Protein AF-A0A9R1DG38-F1 (afdb_monomer_lite)

Radius of gyration: 30.05 Å; chains: 1; bounding box: 87×51×89 Å

Structure (mmCIF, N/CA/C/O backbone):
data_AF-A0A9R1DG38-F1
#
_entry.id   AF-A0A9R1DG38-F1
#
loop_
_atom_site.group_PDB
_atom_site.id
_atom_site.type_symbol
_atom_site.label_atom_id
_atom_site.label_alt_id
_atom_site.label_comp_id
_atom_site.label_asym_id
_atom_site.label_entity_id
_atom_site.label_seq_id
_atom_site.pdbx_PDB_ins_code
_atom_site.Cartn_x
_atom_site.Cartn_y
_atom_site.Cartn_z
_atom_site.occupancy
_atom_site.B_iso_or_equiv
_atom_site.auth_seq_id
_atom_site.auth_comp_id
_atom_site.auth_asym_id
_atom_site.auth_atom_id
_atom_site.pdbx_PDB_model_num
ATOM 1 N N . MET A 1 1 ? 9.049 7.833 -6.921 1.00 33.31 1 MET A N 1
ATOM 2 C CA . MET A 1 1 ? 8.496 6.664 -7.640 1.00 33.31 1 MET A CA 1
ATOM 3 C C . MET A 1 1 ? 7.093 7.003 -8.160 1.00 33.31 1 MET A C 1
ATOM 5 O O . MET A 1 1 ? 6.354 7.695 -7.466 1.00 33.31 1 MET A O 1
ATOM 9 N N . GLN A 1 2 ? 6.752 6.626 -9.391 1.00 36.91 2 GLN A N 1
ATOM 10 C CA . GLN A 1 2 ? 5.379 6.558 -9.922 1.00 36.91 2 GLN A CA 1
ATOM 11 C C . GLN A 1 2 ? 5.151 5.083 -10.274 1.00 36.91 2 GLN A C 1
ATOM 13 O O . GLN A 1 2 ? 6.078 4.447 -10.763 1.00 36.91 2 GLN A O 1
ATOM 18 N N . THR A 1 3 ? 3.983 4.529 -9.958 1.00 46.53 3 THR A N 1
ATOM 19 C CA . THR A 1 3 ? 3.683 3.086 -10.074 1.00 46.53 3 THR A CA 1
ATOM 20 C C . THR A 1 3 ? 3.250 2.646 -11.470 1.00 46.53 3 THR A C 1
ATOM 22 O O . THR A 1 3 ? 3.137 1.457 -11.718 1.00 46.53 3 THR A O 1
ATOM 25 N N . ALA A 1 4 ? 3.033 3.585 -12.387 1.00 55.72 4 ALA A N 1
ATOM 26 C CA . ALA A 1 4 ? 2.983 3.347 -13.823 1.00 55.72 4 ALA A CA 1
ATOM 27 C C . ALA A 1 4 ? 3.297 4.666 -14.537 1.00 55.72 4 ALA A C 1
ATOM 29 O O . ALA A 1 4 ? 2.917 5.738 -14.050 1.00 55.72 4 ALA A O 1
ATOM 30 N N . ILE A 1 5 ? 4.005 4.600 -15.665 1.00 65.25 5 ILE A N 1
ATOM 31 C CA . ILE A 1 5 ? 4.334 5.771 -16.487 1.00 65.25 5 ILE A CA 1
ATOM 32 C C . ILE A 1 5 ? 3.696 5.577 -17.858 1.00 65.25 5 ILE A C 1
ATOM 34 O O . ILE A 1 5 ? 3.852 4.535 -18.495 1.00 65.25 5 ILE A O 1
ATOM 38 N N . ILE A 1 6 ? 2.975 6.603 -18.300 1.00 61.19 6 ILE A N 1
ATOM 39 C CA . ILE A 1 6 ? 2.432 6.723 -19.650 1.00 61.19 6 ILE A CA 1
ATOM 40 C C . ILE A 1 6 ? 3.013 8.010 -20.235 1.00 61.19 6 ILE A C 1
ATOM 42 O O . ILE A 1 6 ? 3.160 9.002 -19.515 1.00 61.19 6 ILE A O 1
ATOM 46 N N . ALA A 1 7 ? 3.361 8.001 -21.521 1.00 62.81 7 ALA A N 1
ATOM 47 C CA . ALA A 1 7 ? 3.829 9.212 -22.184 1.00 62.81 7 ALA A CA 1
ATOM 48 C C . ALA A 1 7 ? 2.744 10.309 -22.148 1.00 62.81 7 ALA A C 1
ATOM 50 O O . ALA A 1 7 ? 1.558 10.034 -22.344 1.00 62.81 7 ALA A O 1
ATOM 51 N N . SER A 1 8 ? 3.140 11.553 -21.860 1.00 57.53 8 SER A N 1
ATOM 52 C CA . SER A 1 8 ? 2.225 12.700 -21.804 1.00 57.53 8 SER A CA 1
ATOM 53 C C . SER A 1 8 ? 1.502 12.885 -23.138 1.00 57.53 8 SER A C 1
ATOM 55 O O . SER A 1 8 ? 2.158 12.929 -24.174 1.00 57.53 8 SER A O 1
ATOM 57 N N . ASN A 1 9 ? 0.179 13.080 -23.099 1.00 52.81 9 ASN A N 1
ATOM 58 C CA . ASN A 1 9 ? -0.709 13.155 -24.272 1.00 52.81 9 ASN A CA 1
ATOM 59 C C . ASN A 1 9 ? -0.503 14.404 -25.158 1.00 52.81 9 ASN A C 1
ATOM 61 O O . ASN A 1 9 ? -1.345 14.737 -25.991 1.00 52.81 9 ASN A O 1
ATOM 65 N N . ASP A 1 10 ? 0.602 15.124 -24.965 1.00 52.06 10 ASP A N 1
ATOM 66 C CA . ASP A 1 10 ? 1.014 16.169 -25.882 1.00 52.06 10 ASP A CA 1
ATOM 67 C C . ASP A 1 10 ? 1.494 15.479 -27.157 1.00 52.06 10 ASP A C 1
ATOM 69 O O . ASP A 1 10 ? 2.404 14.651 -27.117 1.00 52.06 10 ASP A O 1
ATOM 73 N N . SER A 1 11 ? 0.854 15.818 -28.274 1.00 50.44 11 SER A N 1
ATOM 74 C CA . SER A 1 11 ? 0.975 15.261 -29.638 1.00 50.44 11 SER A CA 1
ATOM 75 C C . SER A 1 11 ? 2.392 15.035 -30.217 1.00 50.44 11 SER A C 1
ATOM 77 O O . SER A 1 11 ? 2.527 14.658 -31.379 1.00 50.44 11 SER A O 1
ATOM 79 N N . ARG A 1 12 ? 3.458 15.245 -29.439 1.00 50.69 12 ARG A N 1
ATOM 80 C CA . ARG A 1 12 ? 4.862 15.021 -29.798 1.00 50.69 12 ARG A CA 1
ATOM 81 C C . ARG A 1 12 ? 5.538 13.850 -29.085 1.00 50.69 12 ARG A C 1
ATOM 83 O O . ARG A 1 12 ? 6.533 13.373 -29.617 1.00 50.69 12 ARG A O 1
ATOM 90 N N . ASN A 1 13 ? 5.023 13.344 -27.961 1.00 55.28 13 ASN A N 1
ATOM 91 C CA . ASN A 1 13 ? 5.730 12.308 -27.197 1.00 55.28 13 ASN A CA 1
ATOM 92 C C . ASN A 1 13 ? 4.996 10.965 -27.242 1.00 55.28 13 ASN A C 1
ATOM 94 O O . ASN A 1 13 ? 4.344 10.546 -26.295 1.00 55.28 13 ASN A O 1
ATOM 98 N N . GLN A 1 14 ? 5.173 10.253 -28.358 1.00 75.62 14 GLN A N 1
ATOM 99 C CA . GLN A 1 14 ? 4.861 8.822 -28.488 1.00 75.62 14 GLN A CA 1
ATOM 100 C C . GLN A 1 14 ? 5.903 7.926 -27.794 1.00 75.62 14 GLN A C 1
ATOM 102 O O . GLN A 1 14 ? 5.909 6.709 -28.005 1.00 75.62 14 GLN A O 1
ATOM 107 N N . THR A 1 15 ? 6.808 8.520 -27.012 1.00 85.44 15 THR A N 1
ATOM 108 C CA . THR A 1 15 ? 7.944 7.840 -26.401 1.00 85.44 15 THR A CA 1
ATOM 109 C C . THR A 1 15 ? 7.935 7.937 -24.882 1.00 85.44 15 THR A C 1
ATOM 111 O O . THR A 1 15 ? 7.522 8.940 -24.301 1.00 85.44 15 THR A O 1
ATOM 114 N N . ILE A 1 16 ? 8.414 6.876 -24.238 1.00 87.62 16 ILE A N 1
ATOM 115 C CA . ILE A 1 16 ? 8.861 6.886 -22.848 1.00 87.62 16 ILE A CA 1
ATOM 116 C C . ILE A 1 16 ? 10.364 6.650 -22.885 1.00 87.62 16 ILE A C 1
ATOM 118 O O . ILE A 1 16 ? 10.808 5.578 -23.295 1.00 87.62 16 ILE A O 1
ATOM 122 N N . ASP A 1 17 ? 11.124 7.650 -22.455 1.00 86.81 17 ASP A N 1
ATOM 123 C CA . ASP A 1 17 ? 12.581 7.618 -22.423 1.00 86.81 17 ASP A CA 1
ATOM 124 C C . ASP A 1 17 ? 13.064 7.635 -20.975 1.00 86.81 17 ASP A C 1
ATOM 126 O O . ASP A 1 17 ? 12.651 8.474 -20.172 1.00 86.81 17 ASP A O 1
ATOM 130 N N . PHE A 1 18 ? 13.947 6.706 -20.634 1.00 85.56 18 PHE A N 1
ATOM 131 C CA . PHE A 1 18 ? 14.616 6.688 -19.342 1.00 85.56 18 PHE A CA 1
ATOM 132 C C . PHE A 1 18 ? 16.035 6.161 -19.488 1.00 85.56 18 PHE A C 1
ATOM 134 O O . PHE A 1 18 ? 16.324 5.294 -20.317 1.00 85.56 18 PHE A O 1
ATOM 141 N N . SER A 1 19 ? 16.929 6.704 -18.667 1.00 84.56 19 SER A N 1
ATOM 142 C CA . SER A 1 19 ? 18.321 6.292 -18.618 1.00 84.56 19 SER A CA 1
ATOM 143 C C . SER A 1 19 ? 18.716 5.853 -17.217 1.00 84.56 19 SER A C 1
ATOM 145 O O . SER A 1 19 ? 18.146 6.298 -16.219 1.00 84.56 19 SER A O 1
ATOM 147 N N . TRP A 1 20 ? 19.692 4.953 -17.151 1.00 80.00 20 TRP A N 1
ATOM 148 C CA . TRP A 1 20 ? 20.284 4.512 -15.899 1.00 80.00 20 TRP A CA 1
ATOM 149 C C . TRP A 1 20 ? 21.800 4.547 -15.996 1.00 80.00 20 TRP A C 1
ATOM 151 O O . TRP A 1 20 ? 22.391 3.881 -16.851 1.00 80.00 20 TRP A O 1
ATOM 161 N N . ASP A 1 21 ? 22.424 5.319 -15.115 1.00 76.56 21 ASP A N 1
ATOM 162 C CA . ASP A 1 21 ? 23.875 5.370 -15.007 1.00 76.56 21 ASP A CA 1
ATOM 163 C C . ASP A 1 21 ? 24.366 4.157 -14.228 1.00 76.56 21 ASP A C 1
ATOM 165 O O . ASP A 1 21 ? 23.802 3.783 -13.196 1.00 76.56 21 ASP A O 1
ATOM 169 N N . VAL A 1 22 ? 25.430 3.534 -14.719 1.00 70.44 22 VAL A N 1
ATOM 170 C CA . VAL A 1 22 ? 26.064 2.430 -14.007 1.00 70.44 22 VAL A CA 1
ATOM 171 C C . VAL A 1 22 ? 27.346 2.938 -13.404 1.00 70.44 22 VAL A C 1
ATOM 173 O O . VAL A 1 22 ? 28.251 3.339 -14.130 1.00 70.44 22 VAL A O 1
ATOM 176 N N . GLU A 1 23 ? 27.425 2.920 -12.076 1.00 64.12 23 GLU A N 1
ATOM 177 C CA . GLU A 1 23 ? 28.630 3.338 -11.371 1.00 64.12 23 GLU A CA 1
ATOM 178 C C . GLU A 1 23 ? 29.787 2.383 -11.701 1.00 64.12 23 GLU A C 1
ATOM 180 O O . GLU A 1 23 ? 29.751 1.203 -11.325 1.00 64.12 23 GLU A O 1
ATOM 185 N N . PRO A 1 24 ? 30.833 2.863 -12.397 1.00 60.31 24 PRO A N 1
ATOM 186 C CA . PRO A 1 24 ? 32.025 2.073 -12.638 1.00 60.31 24 PRO A CA 1
ATOM 187 C C . PRO A 1 24 ? 32.740 1.798 -11.316 1.00 60.31 24 PRO A C 1
ATOM 189 O O . PRO A 1 24 ? 32.828 2.661 -10.443 1.00 60.31 24 PRO A O 1
ATOM 192 N N . ASN A 1 25 ? 33.351 0.625 -11.188 1.00 54.84 25 ASN A N 1
ATOM 193 C CA . ASN A 1 25 ? 34.319 0.354 -10.127 1.00 54.84 25 ASN A CA 1
ATOM 194 C C . ASN A 1 25 ? 35.702 0.157 -10.761 1.00 54.84 25 ASN A C 1
ATOM 196 O O . ASN A 1 25 ? 35.820 -0.265 -11.904 1.00 54.84 25 ASN A O 1
ATOM 200 N N . HIS A 1 26 ? 36.772 0.392 -10.010 1.00 54.28 26 HIS A N 1
ATOM 201 C CA . HIS A 1 26 ? 38.152 0.131 -10.420 1.00 54.28 26 HIS A CA 1
ATOM 202 C C . HIS A 1 26 ? 38.373 -1.319 -10.896 1.00 54.28 26 HIS A C 1
ATOM 204 O O . HIS A 1 26 ? 39.235 -1.558 -11.734 1.00 54.28 26 HIS A O 1
ATOM 210 N N . ALA A 1 27 ? 37.584 -2.281 -10.397 1.00 48.41 27 ALA A N 1
ATOM 211 C CA . ALA A 1 27 ? 37.597 -3.669 -10.872 1.00 48.41 27 ALA A CA 1
ATOM 212 C C . ALA A 1 27 ? 36.806 -3.889 -12.181 1.00 48.41 27 ALA A C 1
ATOM 214 O O . ALA A 1 27 ? 37.088 -4.835 -12.911 1.00 48.41 27 ALA A O 1
ATOM 215 N N . TYR A 1 28 ? 35.826 -3.027 -12.473 1.00 58.56 28 TYR A N 1
ATOM 216 C CA . TYR A 1 28 ? 34.932 -3.108 -13.630 1.00 58.56 28 TYR A CA 1
ATOM 217 C C . TYR A 1 28 ? 34.586 -1.693 -14.106 1.00 58.56 28 TYR A C 1
ATOM 219 O O . TYR A 1 28 ? 33.602 -1.117 -13.640 1.00 58.56 28 TYR A O 1
ATOM 227 N N . PRO A 1 29 ? 35.376 -1.116 -15.027 1.00 59.12 29 PRO A N 1
ATOM 228 C CA . PRO A 1 29 ? 35.094 0.212 -15.560 1.00 59.12 2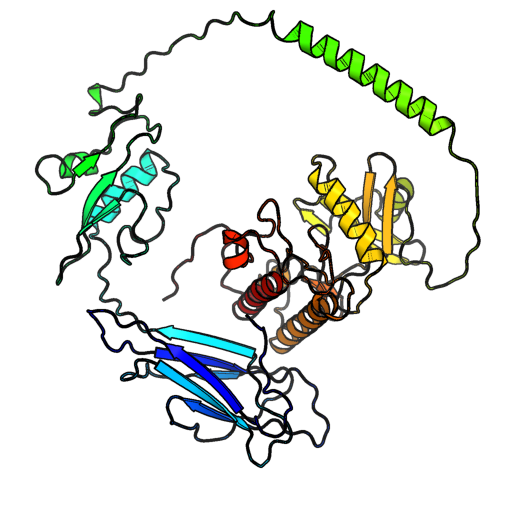9 PRO A CA 1
ATOM 229 C C . PRO A 1 29 ? 33.798 0.249 -16.388 1.00 59.12 29 PRO A C 1
ATOM 231 O O . PRO A 1 29 ? 33.288 1.331 -16.647 1.00 59.12 29 PRO A O 1
ATOM 234 N N . VAL A 1 30 ? 33.265 -0.918 -16.789 1.00 63.34 30 VAL A N 1
ATOM 235 C CA . VAL A 1 30 ? 32.004 -1.047 -17.533 1.00 63.34 30 VAL A CA 1
ATOM 236 C C . VAL A 1 30 ? 31.215 -2.292 -17.073 1.00 63.34 30 VAL A C 1
ATOM 238 O O . VAL A 1 30 ? 31.263 -3.339 -17.729 1.00 63.34 30 VAL A O 1
ATOM 241 N N . PRO A 1 31 ? 30.550 -2.244 -15.905 1.00 65.31 31 PRO A N 1
ATOM 242 C CA . PRO A 1 31 ? 29.745 -3.359 -15.399 1.00 65.31 31 PRO A CA 1
ATOM 243 C C . PRO A 1 31 ? 28.632 -3.747 -16.384 1.00 65.31 31 PRO A C 1
ATOM 245 O O . PRO A 1 31 ? 28.000 -2.898 -17.018 1.00 65.31 31 PRO A O 1
ATOM 248 N N . GLY A 1 32 ? 28.409 -5.055 -16.531 1.00 71.88 32 GLY A N 1
ATOM 249 C CA . GLY A 1 32 ? 27.297 -5.555 -17.336 1.00 71.88 32 GLY A CA 1
ATOM 250 C C . GLY A 1 32 ? 25.958 -5.207 -16.686 1.00 71.88 32 GLY A C 1
ATOM 251 O O . GLY A 1 32 ? 25.908 -5.108 -15.465 1.00 71.88 32 GLY A O 1
ATOM 252 N N . CYS A 1 33 ? 24.883 -5.023 -17.450 1.00 75.69 33 CYS A N 1
ATOM 253 C CA . CYS A 1 33 ? 23.561 -4.722 -16.883 1.00 75.69 33 CYS A CA 1
ATOM 254 C C . CYS A 1 33 ? 22.449 -5.600 -17.447 1.00 75.69 33 CYS A C 1
ATOM 256 O O . CYS A 1 33 ? 22.450 -5.946 -18.631 1.00 75.69 33 CYS A O 1
ATOM 258 N N . ILE A 1 34 ? 21.482 -5.919 -16.589 1.00 78.50 34 ILE A N 1
ATOM 259 C CA . ILE A 1 34 ? 20.228 -6.589 -16.921 1.00 78.50 34 ILE A CA 1
ATOM 260 C C . ILE A 1 34 ? 19.085 -5.645 -16.552 1.00 78.50 34 ILE A C 1
ATOM 262 O O . ILE A 1 34 ? 18.968 -5.240 -15.400 1.00 78.50 34 ILE A O 1
ATOM 266 N N . GLY A 1 35 ? 18.264 -5.277 -17.529 1.00 79.88 35 GLY A N 1
ATOM 267 C CA . GLY A 1 35 ? 17.026 -4.534 -17.316 1.00 79.88 35 GLY A CA 1
ATOM 268 C C . GLY A 1 35 ? 15.825 -5.438 -17.561 1.00 79.88 35 GLY A C 1
ATOM 269 O O . GLY A 1 35 ? 15.811 -6.196 -18.531 1.00 79.88 35 GLY A O 1
ATOM 270 N N . ILE A 1 36 ? 14.820 -5.348 -16.695 1.00 84.00 36 ILE A N 1
ATOM 271 C CA . ILE A 1 36 ? 13.543 -6.049 -16.826 1.00 84.00 36 ILE A CA 1
ATOM 272 C C . ILE A 1 36 ? 12.432 -5.006 -16.772 1.00 84.00 36 ILE A C 1
ATOM 274 O O . ILE A 1 36 ? 12.226 -4.359 -15.747 1.00 84.00 36 ILE A O 1
ATOM 278 N N . LEU A 1 37 ? 11.728 -4.818 -17.886 1.00 87.12 37 LEU A N 1
ATOM 279 C CA . LEU A 1 37 ? 10.557 -3.953 -17.969 1.00 87.12 37 LEU A CA 1
ATOM 280 C C . LEU A 1 37 ? 9.318 -4.828 -17.796 1.00 87.12 37 LEU A C 1
ATOM 282 O O . LEU A 1 37 ? 9.086 -5.731 -18.597 1.00 87.12 37 LEU A O 1
ATOM 286 N N . TYR A 1 38 ? 8.513 -4.539 -16.784 1.00 86.44 38 TYR A N 1
ATOM 287 C CA . TYR A 1 38 ? 7.239 -5.205 -16.551 1.00 86.44 38 TYR A CA 1
ATOM 288 C C . TYR A 1 38 ? 6.113 -4.369 -17.150 1.00 86.44 38 TYR A C 1
ATOM 290 O O . TYR A 1 38 ? 5.973 -3.177 -16.849 1.00 86.44 38 TYR A O 1
ATOM 298 N N . VAL A 1 39 ? 5.309 -5.006 -17.995 1.00 88.94 39 VAL A N 1
ATOM 299 C CA . VAL A 1 39 ? 4.230 -4.369 -18.753 1.00 88.94 39 VAL A CA 1
ATOM 300 C C . VAL A 1 39 ? 2.932 -5.146 -18.560 1.00 88.94 39 VAL A C 1
ATOM 302 O O . VAL A 1 39 ? 2.932 -6.373 -18.584 1.00 88.94 39 VAL A O 1
ATOM 305 N N . ALA A 1 40 ? 1.823 -4.439 -18.354 1.00 87.19 40 ALA A N 1
ATOM 306 C CA . ALA A 1 40 ? 0.482 -5.019 -18.344 1.00 87.19 40 ALA A CA 1
ATOM 307 C C . ALA A 1 40 ? -0.549 -3.964 -18.755 1.00 87.19 40 ALA A C 1
ATOM 309 O O . ALA A 1 40 ? -0.478 -2.824 -18.286 1.00 87.19 40 ALA A O 1
ATOM 310 N N . GLU A 1 41 ? -1.521 -4.338 -19.593 1.00 89.12 41 GLU A N 1
ATOM 311 C CA . GLU A 1 41 ? -2.634 -3.445 -19.927 1.00 89.12 41 GLU A CA 1
ATOM 312 C C . GLU A 1 41 ? -3.645 -3.433 -18.777 1.00 89.12 41 GLU A C 1
ATOM 314 O O . GLU A 1 41 ? -4.253 -4.452 -18.441 1.00 89.12 41 GLU A O 1
ATOM 319 N N . LEU A 1 42 ? -3.795 -2.266 -18.155 1.00 84.69 42 LEU A N 1
ATOM 320 C CA . LEU A 1 42 ? -4.677 -2.046 -17.008 1.00 84.69 42 LEU A CA 1
ATOM 321 C C . LEU A 1 42 ? -5.978 -1.339 -17.407 1.00 84.69 42 LEU A C 1
ATOM 323 O O . LEU A 1 42 ? -6.889 -1.230 -16.589 1.00 84.69 42 LEU A O 1
ATOM 327 N N . GLN A 1 43 ? -6.081 -0.865 -18.651 1.00 83.94 43 GLN A N 1
ATOM 328 C CA . GLN A 1 43 ? -7.249 -0.183 -19.194 1.00 83.94 43 GLN A CA 1
ATOM 329 C C . GLN A 1 43 ? -8.045 -1.126 -20.096 1.00 83.94 43 GLN A C 1
ATOM 331 O O . GLN A 1 43 ? -7.489 -1.860 -20.910 1.00 83.94 43 GLN A O 1
ATOM 336 N N . ILE A 1 44 ? -9.371 -1.073 -19.989 1.00 83.88 44 ILE A N 1
ATOM 337 C CA . ILE A 1 44 ? -10.238 -1.675 -21.003 1.00 83.88 44 ILE A CA 1
ATOM 338 C C . ILE A 1 44 ? -10.243 -0.719 -22.195 1.00 83.88 44 ILE A C 1
ATOM 340 O O . ILE A 1 44 ? -10.806 0.372 -22.111 1.00 83.88 44 ILE A O 1
ATOM 344 N N . LEU A 1 45 ? -9.577 -1.112 -23.277 1.00 85.62 45 LEU A N 1
ATOM 345 C CA . LEU A 1 45 ? -9.467 -0.296 -24.484 1.00 85.62 45 LEU A CA 1
ATOM 346 C C . LEU A 1 45 ? -10.799 -0.279 -25.248 1.00 85.62 45 LEU A C 1
ATOM 348 O O . LEU A 1 45 ? -11.507 -1.289 -25.299 1.00 85.62 45 LEU A O 1
ATOM 352 N N . ALA A 1 46 ? -11.146 0.863 -25.850 1.00 86.06 46 ALA A N 1
ATOM 353 C CA . ALA A 1 46 ? -12.274 0.929 -26.773 1.00 86.06 46 ALA A CA 1
ATOM 354 C C . ALA A 1 46 ? -11.993 0.063 -28.014 1.00 86.06 46 ALA A C 1
ATOM 356 O O . ALA A 1 46 ? -10.844 -0.197 -28.355 1.00 86.06 46 ALA A O 1
ATOM 357 N N . SER A 1 47 ? -13.036 -0.369 -28.728 1.00 80.44 47 SER A N 1
ATOM 358 C CA . SER A 1 47 ? -12.914 -1.327 -29.845 1.00 80.44 47 SER A CA 1
ATOM 359 C C . SER A 1 47 ? -11.956 -0.899 -30.970 1.00 80.44 47 SER A C 1
ATOM 361 O O . SER A 1 47 ? -11.517 -1.735 -31.753 1.00 80.44 47 SER A O 1
ATOM 363 N N . ASN A 1 48 ? -11.678 0.399 -31.091 1.00 85.44 48 ASN A N 1
ATOM 364 C CA . ASN A 1 48 ? -10.778 1.004 -32.072 1.00 85.44 48 ASN A CA 1
ATOM 365 C C . ASN A 1 48 ? -9.432 1.451 -31.479 1.00 85.44 48 ASN A C 1
ATOM 367 O O . ASN A 1 48 ? -8.572 1.901 -32.236 1.00 85.44 48 ASN A O 1
ATOM 371 N N . ASP A 1 49 ? -9.260 1.364 -30.160 1.00 88.06 49 ASP A N 1
ATOM 372 C CA . ASP A 1 49 ? -8.025 1.749 -29.500 1.00 88.06 49 ASP A CA 1
ATOM 373 C C . ASP A 1 49 ? -7.010 0.612 -29.538 1.00 88.06 49 ASP A C 1
ATOM 375 O O . ASP A 1 49 ? -7.306 -0.540 -29.222 1.00 88.06 49 ASP A O 1
ATOM 379 N N . VAL A 1 50 ? -5.781 0.954 -29.910 1.00 88.12 50 VAL A N 1
ATOM 380 C CA . VAL A 1 50 ? -4.670 0.016 -30.014 1.00 88.12 50 VAL A CA 1
ATOM 381 C C . VAL A 1 50 ? -3.489 0.599 -29.260 1.00 88.12 50 VAL A C 1
ATOM 383 O O . VAL A 1 50 ? -3.055 1.718 -29.542 1.00 88.12 50 VAL A O 1
ATOM 386 N N . ARG A 1 51 ? -2.944 -0.178 -28.321 1.00 89.88 51 ARG A N 1
ATOM 387 C CA . ARG A 1 51 ? -1.648 0.100 -27.703 1.00 89.88 51 ARG A CA 1
ATOM 388 C C . ARG A 1 51 ? -0.616 -0.886 -28.229 1.00 89.88 51 ARG A C 1
ATOM 390 O O . ARG A 1 51 ? -0.554 -2.035 -27.795 1.00 89.88 51 ARG A O 1
ATOM 397 N N . GLU A 1 52 ? 0.195 -0.419 -29.166 1.00 91.88 52 GLU A N 1
ATOM 398 C CA . GLU A 1 52 ? 1.273 -1.189 -29.775 1.00 91.88 52 GLU A CA 1
ATOM 399 C C . GLU A 1 52 ? 2.580 -0.387 -29.729 1.00 91.88 52 GLU A C 1
ATOM 401 O O . GLU A 1 52 ? 2.639 0.769 -30.152 1.00 91.88 52 GLU A O 1
ATOM 406 N N . PHE A 1 53 ? 3.658 -0.973 -29.208 1.00 93.00 53 PHE A N 1
ATOM 407 C CA . PHE A 1 53 ? 4.919 -0.245 -29.047 1.00 93.00 53 PHE A CA 1
ATOM 408 C C . PHE A 1 53 ? 6.164 -1.110 -29.234 1.00 93.00 53 PHE A C 1
ATOM 410 O O . PHE A 1 53 ? 6.158 -2.332 -29.115 1.00 93.00 53 PHE A O 1
ATOM 417 N N . ASN A 1 54 ? 7.275 -0.447 -29.535 1.00 92.62 54 ASN A N 1
ATOM 418 C CA . ASN A 1 54 ? 8.601 -1.037 -29.605 1.00 92.62 54 ASN A CA 1
ATOM 419 C C . ASN A 1 54 ? 9.429 -0.638 -28.391 1.00 92.62 54 ASN A C 1
ATOM 421 O O . ASN A 1 54 ? 9.270 0.464 -27.876 1.00 92.62 54 ASN A O 1
ATOM 425 N N . VAL A 1 55 ? 10.354 -1.505 -27.992 1.00 90.81 55 VAL A N 1
ATOM 426 C CA . VAL A 1 55 ? 11.353 -1.212 -26.961 1.00 90.81 55 VAL A CA 1
ATOM 427 C C . VAL A 1 55 ? 12.727 -1.183 -27.615 1.00 90.81 55 VAL A C 1
ATOM 429 O O . VAL A 1 55 ? 13.115 -2.109 -28.331 1.00 90.81 55 VAL A O 1
ATOM 432 N N . ILE A 1 56 ? 13.452 -0.097 -27.380 1.00 89.19 56 ILE A N 1
ATOM 433 C CA . ILE A 1 56 ? 14.791 0.157 -27.891 1.00 89.19 56 ILE A CA 1
ATOM 434 C C . ILE A 1 56 ? 15.714 0.295 -26.684 1.00 89.19 56 ILE A C 1
ATOM 436 O O . ILE A 1 56 ? 15.558 1.217 -25.891 1.00 89.19 56 ILE A O 1
ATOM 440 N N . ALA A 1 57 ? 16.685 -0.605 -26.555 1.00 85.94 57 ALA A N 1
ATOM 441 C CA . ALA A 1 57 ? 17.712 -0.543 -25.519 1.00 85.94 57 ALA A CA 1
ATOM 442 C C . ALA A 1 57 ? 19.063 -0.225 -26.172 1.00 85.94 57 ALA A C 1
ATOM 444 O O . ALA A 1 57 ? 19.534 -0.986 -27.019 1.00 85.94 57 ALA A O 1
ATOM 445 N N . ASN A 1 58 ? 19.676 0.912 -25.827 1.00 82.50 58 ASN A N 1
ATOM 446 C CA . ASN A 1 58 ? 20.944 1.388 -26.404 1.00 82.50 58 ASN A CA 1
ATOM 447 C C . ASN A 1 58 ? 20.978 1.318 -27.945 1.00 82.50 58 ASN A C 1
ATOM 449 O O . ASN A 1 58 ? 21.925 0.813 -28.550 1.00 82.50 58 ASN A O 1
ATOM 453 N N . GLY A 1 59 ? 19.900 1.777 -28.589 1.00 80.69 59 GLY A N 1
ATOM 454 C CA . GLY A 1 59 ? 19.750 1.776 -30.049 1.00 80.69 59 GLY A CA 1
ATOM 455 C C . GLY A 1 59 ? 19.369 0.425 -30.670 1.00 80.69 59 GLY A C 1
ATOM 456 O O . GLY A 1 59 ? 19.096 0.367 -31.868 1.00 80.69 59 GLY A O 1
ATOM 457 N N . LYS A 1 60 ? 19.295 -0.663 -29.890 1.00 83.75 60 LYS A N 1
ATOM 458 C CA . LYS A 1 60 ? 18.833 -1.975 -30.366 1.00 83.75 60 LYS A CA 1
ATOM 459 C C . LYS A 1 60 ? 17.334 -2.128 -30.135 1.00 83.75 60 LYS A C 1
ATOM 461 O O . LYS A 1 60 ? 16.882 -2.263 -29.002 1.00 83.75 60 LYS A O 1
ATOM 466 N N . LYS A 1 61 ? 16.577 -2.122 -31.230 1.00 85.62 61 LYS A N 1
ATOM 467 C CA . LYS A 1 61 ? 15.126 -2.326 -31.250 1.00 85.62 61 LYS A CA 1
ATOM 468 C C . LYS A 1 61 ? 14.764 -3.815 -31.156 1.00 85.62 61 LYS A C 1
ATOM 470 O O . LYS A 1 61 ? 15.453 -4.663 -31.725 1.00 85.62 61 LYS A O 1
ATOM 475 N N . ASN A 1 62 ? 13.663 -4.128 -30.481 1.00 84.50 62 ASN A N 1
ATOM 476 C CA . ASN A 1 62 ? 13.010 -5.438 -30.518 1.00 84.50 62 ASN A CA 1
ATOM 477 C C . ASN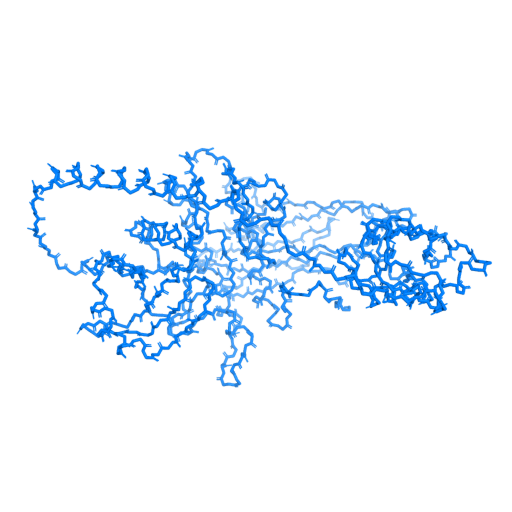 A 1 62 ? 12.608 -5.868 -31.948 1.00 84.50 62 ASN A C 1
ATOM 479 O O . ASN A 1 62 ? 12.367 -5.043 -32.827 1.00 84.50 62 ASN A O 1
ATOM 483 N N . LYS A 1 63 ? 12.530 -7.187 -32.184 1.00 83.00 63 LYS A N 1
ATOM 484 C CA . LYS A 1 63 ? 12.213 -7.750 -33.512 1.00 83.00 63 LYS A CA 1
ATOM 485 C C . LYS A 1 63 ? 10.756 -7.538 -33.931 1.00 83.00 63 LYS A C 1
ATOM 487 O O . LYS A 1 63 ? 10.502 -7.295 -35.105 1.00 83.00 63 LYS A O 1
ATOM 492 N N . LEU A 1 64 ? 9.826 -7.671 -32.989 1.00 87.50 64 LEU A N 1
ATOM 493 C CA . LEU A 1 64 ? 8.387 -7.522 -33.202 1.00 87.50 64 LEU A CA 1
ATOM 494 C C . LEU A 1 64 ? 7.828 -6.542 -32.173 1.00 87.50 64 LEU A C 1
ATOM 496 O O . LEU A 1 64 ? 8.297 -6.590 -31.032 1.00 87.50 64 LEU A O 1
ATOM 500 N N . PRO A 1 65 ? 6.866 -5.684 -32.552 1.00 90.25 65 PRO A N 1
ATOM 501 C CA . PRO A 1 65 ? 6.205 -4.794 -31.609 1.00 90.25 65 PRO A CA 1
ATOM 502 C C . PRO A 1 65 ? 5.419 -5.585 -30.555 1.00 90.25 65 PRO A C 1
ATOM 504 O O . PRO A 1 65 ? 5.004 -6.718 -30.793 1.00 90.25 65 PRO A O 1
ATOM 507 N N . TYR A 1 66 ? 5.236 -4.977 -29.387 1.00 91.19 66 TYR A N 1
ATOM 508 C CA . TYR A 1 66 ? 4.452 -5.526 -28.288 1.00 91.19 66 TYR A CA 1
ATOM 509 C C . TYR A 1 66 ? 3.015 -5.020 -28.357 1.00 91.19 66 TYR A C 1
ATOM 511 O O . TYR A 1 66 ? 2.793 -3.818 -28.512 1.00 91.19 66 TYR A O 1
ATOM 519 N N . THR A 1 67 ? 2.068 -5.932 -28.156 1.00 89.69 67 THR A N 1
ATOM 520 C CA . THR A 1 67 ? 0.653 -5.649 -27.895 1.00 89.69 67 THR A CA 1
ATOM 521 C C . THR A 1 67 ? 0.292 -6.334 -26.587 1.00 89.69 67 THR A C 1
ATOM 523 O O . THR A 1 67 ? 0.630 -7.500 -26.389 1.00 89.69 67 THR A O 1
ATOM 526 N N . LEU A 1 68 ? -0.352 -5.605 -25.681 1.00 88.12 68 LEU A N 1
ATOM 527 C CA . LEU A 1 68 ? -0.666 -6.094 -24.343 1.00 88.12 68 LEU A CA 1
ATOM 528 C C . LEU A 1 68 ? -2.127 -6.538 -24.273 1.00 88.12 68 LEU A C 1
ATOM 530 O O . LEU A 1 68 ? -3.014 -5.842 -24.762 1.00 88.12 68 LEU A O 1
ATOM 534 N N . GLU A 1 69 ? -2.377 -7.682 -23.642 1.00 86.19 69 GLU A N 1
ATOM 535 C CA . GLU A 1 69 ? -3.733 -8.136 -23.334 1.00 86.19 69 GLU A CA 1
ATOM 536 C C . GLU A 1 69 ? -4.180 -7.587 -21.970 1.00 86.19 69 GLU A C 1
ATOM 538 O O . GLU A 1 69 ? -3.383 -7.446 -21.037 1.00 86.19 69 GLU A O 1
ATOM 543 N N . TYR A 1 70 ? -5.471 -7.263 -21.855 1.00 88.62 70 TYR A N 1
ATOM 544 C CA . TYR A 1 70 ? -6.047 -6.706 -20.634 1.00 88.62 70 TYR A CA 1
ATOM 545 C C . TYR A 1 70 ? -5.874 -7.654 -19.439 1.00 88.62 70 TYR A C 1
ATOM 547 O O . TYR A 1 70 ? -6.341 -8.796 -19.453 1.00 88.62 70 TYR A O 1
ATOM 555 N N . LEU A 1 71 ? -5.245 -7.147 -18.375 1.00 82.94 71 LEU A N 1
ATOM 556 C CA . LEU A 1 71 ? -4.877 -7.892 -17.165 1.00 82.94 71 LEU A CA 1
ATOM 557 C C . LEU A 1 71 ? -4.010 -9.131 -17.440 1.00 82.94 71 LEU A C 1
ATOM 559 O O . LEU A 1 71 ? -4.105 -10.138 -16.730 1.00 82.94 71 LEU A O 1
ATOM 563 N N . VAL A 1 72 ? -3.140 -9.041 -18.444 1.00 82.62 72 VAL A N 1
ATOM 564 C CA . VAL A 1 72 ? -2.043 -9.980 -18.677 1.00 82.62 72 VAL A CA 1
ATOM 565 C C . VAL A 1 72 ? -0.735 -9.221 -18.519 1.00 82.62 72 VAL A C 1
ATOM 567 O O . VAL A 1 72 ? -0.575 -8.130 -19.063 1.00 82.62 72 VAL A O 1
ATOM 570 N N . ALA A 1 73 ? 0.185 -9.788 -17.739 1.00 84.12 73 ALA A N 1
ATOM 571 C CA . ALA A 1 73 ? 1.505 -9.201 -17.556 1.00 84.12 73 ALA A CA 1
ATOM 572 C C . ALA A 1 73 ? 2.540 -9.942 -18.388 1.00 84.12 73 ALA A C 1
ATOM 574 O O . ALA A 1 73 ? 2.475 -11.165 -18.521 1.00 84.12 73 ALA A O 1
ATOM 575 N N . ASP A 1 74 ? 3.511 -9.186 -18.877 1.00 85.25 74 ASP A N 1
ATOM 576 C CA . ASP A 1 74 ? 4.684 -9.692 -19.567 1.00 85.25 74 ASP A CA 1
ATOM 577 C C . ASP A 1 74 ? 5.941 -8.968 -19.061 1.00 85.25 74 ASP A C 1
ATOM 579 O O . ASP A 1 74 ? 5.870 -7.887 -18.461 1.00 85.25 74 ASP A O 1
ATOM 583 N N . ALA A 1 75 ? 7.099 -9.583 -19.282 1.00 86.00 75 ALA A N 1
ATOM 584 C CA . ALA A 1 75 ? 8.395 -9.068 -18.874 1.00 86.00 75 ALA A CA 1
ATOM 585 C C . ALA A 1 75 ? 9.339 -8.997 -20.075 1.00 86.00 75 ALA A C 1
ATOM 587 O O . ALA A 1 75 ? 9.703 -10.002 -20.687 1.00 86.00 75 ALA A O 1
ATOM 588 N N . ILE A 1 76 ? 9.789 -7.785 -20.382 1.00 85.38 76 ILE A N 1
ATOM 589 C CA . ILE A 1 76 ? 10.729 -7.511 -21.462 1.00 85.38 76 ILE A CA 1
ATOM 590 C C . ILE A 1 76 ? 12.117 -7.386 -20.844 1.00 85.38 76 ILE A C 1
ATOM 592 O O . ILE A 1 76 ? 12.406 -6.414 -20.147 1.00 85.38 76 ILE A O 1
ATOM 596 N N . SER A 1 77 ? 12.983 -8.366 -21.098 1.00 82.06 77 SER A N 1
ATOM 597 C CA . SER A 1 77 ? 14.331 -8.411 -20.528 1.00 82.06 77 SER A CA 1
ATOM 598 C C . SER A 1 77 ? 15.404 -8.786 -21.543 1.00 82.06 77 SER A C 1
ATOM 600 O O . SER A 1 77 ? 15.148 -9.410 -22.578 1.00 82.06 77 SER A O 1
ATOM 602 N N . ASN A 1 78 ? 16.645 -8.415 -21.237 1.00 74.25 78 ASN A N 1
ATOM 603 C CA . ASN A 1 78 ? 17.814 -8.948 -21.921 1.00 74.25 78 ASN A CA 1
ATOM 604 C C . ASN A 1 78 ? 18.263 -10.269 -21.278 1.00 74.25 78 ASN A C 1
ATOM 606 O O . ASN A 1 78 ? 18.398 -10.373 -20.063 1.00 74.25 78 ASN A O 1
ATOM 610 N N . ARG A 1 79 ? 18.531 -11.284 -22.112 1.00 67.81 79 ARG A N 1
ATOM 611 C CA . ARG A 1 79 ? 18.967 -12.621 -21.655 1.00 67.81 79 ARG A CA 1
ATOM 612 C C . ARG A 1 79 ? 20.402 -12.657 -21.138 1.00 67.81 79 ARG A C 1
ATOM 614 O O . ARG A 1 79 ? 20.737 -13.518 -20.335 1.00 67.81 79 ARG A O 1
ATOM 621 N N . GLU A 1 80 ? 21.241 -11.753 -21.628 1.00 70.44 80 GLU A N 1
ATOM 622 C CA . GLU A 1 80 ? 22.641 -11.641 -21.236 1.00 70.44 80 GLU A CA 1
ATOM 623 C C . GLU A 1 80 ? 22.930 -10.210 -20.794 1.00 70.44 80 GLU A C 1
ATOM 625 O O . GLU A 1 80 ? 22.371 -9.276 -21.387 1.00 70.44 80 GLU A O 1
ATOM 630 N N . PRO A 1 81 ? 23.811 -10.015 -19.798 1.00 69.94 81 PRO A N 1
ATOM 631 C CA . PRO A 1 81 ? 24.251 -8.691 -19.409 1.00 69.94 81 PRO A CA 1
ATOM 632 C C . PRO A 1 81 ? 24.801 -7.953 -20.622 1.00 69.94 81 PRO A C 1
ATOM 634 O O . PRO A 1 81 ? 25.757 -8.389 -21.265 1.00 69.94 81 PRO A O 1
ATOM 637 N N . HIS A 1 82 ? 24.198 -6.818 -20.948 1.00 70.19 82 HIS A N 1
ATOM 638 C CA . HIS A 1 82 ? 24.818 -5.937 -21.919 1.00 70.19 82 HIS A CA 1
ATOM 639 C C . HIS A 1 82 ? 26.078 -5.361 -21.279 1.00 70.19 82 HIS A C 1
ATOM 641 O O . HIS A 1 82 ? 26.055 -4.997 -20.111 1.00 70.19 82 HIS A O 1
ATOM 647 N N . HIS A 1 83 ? 27.178 -5.323 -22.025 1.00 71.31 83 HIS A N 1
ATOM 648 C CA . HIS A 1 83 ? 28.446 -4.728 -21.613 1.00 71.31 83 HIS A CA 1
ATOM 649 C C . HIS A 1 83 ? 28.777 -3.562 -22.549 1.00 71.31 83 HIS A C 1
ATOM 651 O O . HIS A 1 83 ? 28.266 -3.503 -23.669 1.00 71.31 83 HIS A O 1
ATOM 657 N N . GLY A 1 84 ? 29.666 -2.662 -22.124 1.00 67.81 84 GLY A N 1
ATOM 658 C CA . GLY A 1 84 ? 30.203 -1.617 -23.006 1.00 67.81 84 GLY A CA 1
ATOM 659 C C . GLY A 1 84 ? 29.536 -0.240 -22.902 1.00 67.81 84 GLY A C 1
ATOM 660 O O . GLY A 1 84 ? 29.875 0.629 -23.700 1.00 67.81 84 GLY A O 1
ATOM 661 N N . TYR A 1 85 ? 28.638 -0.015 -21.935 1.00 71.12 85 TYR A N 1
ATOM 662 C CA . TYR A 1 85 ? 27.960 1.271 -21.743 1.00 71.12 85 TYR A CA 1
ATOM 663 C C . TYR A 1 85 ? 28.059 1.758 -20.292 1.00 71.12 85 TYR A C 1
ATOM 665 O O . TYR A 1 85 ? 27.814 0.988 -19.366 1.00 71.12 85 TYR A O 1
ATOM 673 N N . ASN A 1 86 ? 28.383 3.042 -20.110 1.00 71.44 86 ASN A N 1
ATOM 674 C CA . ASN A 1 86 ? 28.381 3.714 -18.799 1.00 71.44 86 ASN A CA 1
ATOM 675 C C . ASN A 1 86 ? 26.977 4.192 -18.394 1.00 71.44 86 ASN A C 1
ATOM 677 O O . ASN A 1 86 ? 26.706 4.413 -17.219 1.00 71.44 86 ASN A O 1
ATOM 681 N N . GLN A 1 87 ? 26.091 4.340 -19.378 1.00 79.38 87 GLN A N 1
ATOM 682 C CA . GLN A 1 87 ? 24.696 4.714 -19.207 1.00 79.38 87 GLN A CA 1
ATOM 683 C C . GLN A 1 87 ? 23.845 3.847 -20.137 1.00 79.38 87 GLN A C 1
ATOM 685 O O . GLN A 1 87 ? 24.187 3.667 -21.308 1.00 79.38 87 GLN A O 1
ATOM 690 N N . TYR A 1 88 ? 22.758 3.292 -19.608 1.00 80.75 88 TYR A N 1
ATOM 691 C CA . TYR A 1 88 ? 21.795 2.490 -20.355 1.00 80.75 88 TYR A CA 1
ATOM 692 C C . TYR A 1 88 ? 20.563 3.317 -20.665 1.00 80.75 88 TYR A C 1
ATOM 694 O O . TYR A 1 88 ? 19.867 3.731 -19.746 1.00 80.75 88 TYR A O 1
ATOM 702 N N . ASN A 1 89 ? 20.278 3.503 -21.950 1.00 86.69 89 ASN A N 1
ATOM 703 C CA . ASN A 1 89 ? 19.125 4.244 -22.436 1.00 86.69 89 ASN A CA 1
ATOM 704 C C . ASN A 1 89 ? 18.062 3.270 -22.937 1.00 86.69 89 ASN A C 1
ATOM 706 O O . ASN A 1 89 ? 18.326 2.451 -23.825 1.00 86.69 89 ASN A O 1
ATOM 710 N N . TYR A 1 90 ? 16.863 3.389 -22.381 1.00 87.62 90 TYR A N 1
ATOM 711 C CA . TYR A 1 90 ? 15.676 2.665 -22.802 1.00 87.62 90 TYR A CA 1
ATOM 712 C C . TYR A 1 90 ? 14.663 3.649 -23.373 1.00 87.62 90 TYR A C 1
ATOM 714 O O . TYR A 1 90 ? 14.312 4.640 -22.736 1.00 87.62 90 TYR A O 1
ATOM 722 N N . THR A 1 91 ? 14.177 3.330 -24.567 1.00 90.12 91 THR A N 1
ATOM 723 C CA . THR A 1 91 ? 13.117 4.067 -25.249 1.00 90.12 91 THR A CA 1
ATOM 724 C C . THR A 1 91 ? 11.993 3.100 -25.575 1.00 90.12 91 THR A C 1
ATOM 726 O O . THR A 1 91 ? 12.191 2.124 -26.301 1.00 90.12 91 THR A O 1
ATOM 729 N N . MET A 1 92 ? 10.797 3.370 -25.069 1.00 91.44 92 MET A N 1
ATOM 730 C CA . MET A 1 92 ? 9.568 2.723 -25.522 1.00 91.44 92 MET A CA 1
ATOM 731 C C . MET A 1 92 ? 8.888 3.668 -26.499 1.00 91.44 92 MET A C 1
ATOM 733 O O . MET A 1 92 ? 8.681 4.818 -26.144 1.00 91.44 92 MET A O 1
ATOM 737 N N . ILE A 1 93 ? 8.548 3.225 -27.707 1.00 91.12 93 ILE A N 1
ATOM 738 C CA . ILE A 1 93 ? 7.966 4.084 -28.749 1.00 91.12 93 ILE A CA 1
ATOM 739 C C . ILE A 1 93 ? 6.728 3.445 -29.371 1.00 91.12 93 ILE A C 1
ATOM 741 O O . ILE A 1 93 ? 6.775 2.280 -29.771 1.00 91.12 93 ILE A O 1
ATOM 745 N N . ALA A 1 94 ? 5.636 4.202 -29.473 1.00 91.38 94 ALA A N 1
ATOM 746 C CA . ALA A 1 94 ? 4.419 3.756 -30.144 1.00 91.38 94 ALA A CA 1
ATOM 747 C C . ALA A 1 94 ? 4.694 3.414 -31.620 1.00 91.38 94 ALA A C 1
ATOM 749 O O . ALA A 1 94 ? 5.538 4.031 -32.275 1.00 91.38 94 ALA A O 1
ATOM 750 N N . THR A 1 95 ? 4.012 2.408 -32.162 1.00 90.94 95 THR A N 1
ATOM 751 C CA . THR A 1 95 ? 4.064 2.136 -33.605 1.00 90.94 95 THR A CA 1
ATOM 752 C C . THR A 1 95 ? 3.145 3.082 -34.373 1.00 90.94 95 THR A C 1
ATOM 754 O O . THR A 1 95 ? 2.272 3.728 -33.801 1.00 90.94 95 THR A O 1
ATOM 757 N N . ALA A 1 96 ? 3.284 3.101 -35.701 1.00 88.88 96 ALA A N 1
ATOM 758 C CA . ALA A 1 96 ? 2.358 3.818 -36.576 1.00 88.88 96 ALA A CA 1
ATOM 759 C C . ALA A 1 96 ? 0.906 3.300 -36.489 1.00 88.88 96 ALA A C 1
ATOM 761 O O . ALA A 1 96 ? -0.009 4.020 -36.875 1.00 88.88 96 ALA A O 1
ATOM 762 N N . ASN A 1 97 ? 0.697 2.075 -35.992 1.00 88.50 97 ASN A N 1
ATOM 763 C CA . ASN A 1 97 ? -0.630 1.480 -35.819 1.00 88.50 97 ASN A CA 1
ATOM 764 C C . ASN A 1 97 ? -1.246 1.790 -34.447 1.00 88.50 97 ASN A C 1
ATOM 766 O O . ASN A 1 97 ? -2.420 1.505 -34.229 1.00 88.50 97 ASN A O 1
ATOM 770 N N . SER A 1 98 ? -0.461 2.325 -33.510 1.00 90.12 98 SER A N 1
ATOM 771 C CA . SER A 1 98 ? -0.905 2.569 -32.143 1.00 90.12 98 SER A CA 1
ATOM 772 C C . SER A 1 98 ? -1.687 3.874 -32.053 1.00 90.12 98 SER A C 1
ATOM 774 O O . SER A 1 98 ? -1.205 4.926 -32.475 1.00 90.12 98 SER A O 1
ATOM 776 N N . THR A 1 99 ? -2.875 3.824 -31.457 1.00 89.06 99 THR A N 1
ATOM 777 C CA . THR A 1 99 ? -3.657 5.022 -31.114 1.00 89.06 99 THR A CA 1
ATOM 778 C C . THR A 1 99 ? -3.316 5.538 -29.718 1.00 89.06 99 THR A C 1
ATOM 780 O O . THR A 1 99 ? -3.565 6.703 -29.414 1.00 89.06 99 THR A O 1
ATOM 783 N N . LEU A 1 100 ? -2.714 4.689 -28.881 1.00 87.94 100 LEU A N 1
ATOM 784 C CA . LEU A 1 100 ? -2.344 4.997 -27.505 1.00 87.94 100 LEU A CA 1
ATOM 785 C C . LEU A 1 100 ? -0.817 4.997 -27.306 1.00 87.94 100 LEU A C 1
ATOM 787 O O . LEU A 1 100 ? -0.099 4.265 -27.992 1.00 87.94 100 LEU A O 1
ATOM 791 N N . PRO A 1 101 ? -0.291 5.792 -26.357 1.00 88.88 101 PRO A N 1
ATOM 792 C CA . PRO A 1 101 ? 1.133 5.788 -26.013 1.00 88.88 101 PRO A CA 1
ATOM 793 C C . PRO A 1 101 ? 1.575 4.466 -25.355 1.00 88.88 101 PRO A C 1
ATOM 795 O O . PRO A 1 101 ? 0.735 3.726 -24.841 1.00 88.88 101 PRO A O 1
ATOM 798 N N . PRO A 1 102 ? 2.884 4.160 -25.292 1.00 90.25 102 PRO A N 1
ATOM 799 C CA . PRO A 1 102 ? 3.393 3.013 -24.536 1.00 90.25 102 PRO A CA 1
ATOM 800 C C . PRO A 1 102 ? 3.022 3.089 -23.045 1.00 90.25 102 PRO A C 1
ATOM 802 O O . PRO A 1 102 ? 2.746 4.171 -22.521 1.00 90.25 102 PRO A O 1
ATOM 805 N N . ILE A 1 103 ? 3.048 1.945 -22.359 1.00 87.75 103 ILE A N 1
ATOM 806 C CA . ILE A 1 103 ? 2.828 1.843 -20.909 1.00 87.75 103 ILE A CA 1
ATOM 807 C C . ILE A 1 103 ? 3.904 0.962 -20.275 1.00 87.75 103 ILE A C 1
ATOM 809 O O . ILE A 1 103 ? 4.271 -0.071 -20.834 1.00 87.75 103 ILE A O 1
ATOM 813 N N . ILE A 1 104 ? 4.400 1.376 -19.109 1.00 88.44 104 ILE A N 1
ATOM 814 C CA . ILE A 1 104 ? 5.285 0.579 -18.254 1.00 88.44 104 ILE A CA 1
ATOM 815 C C . ILE A 1 104 ? 4.766 0.591 -16.819 1.00 88.44 104 ILE A C 1
ATOM 817 O O . ILE A 1 104 ? 4.388 1.643 -16.294 1.00 88.44 104 ILE A O 1
ATOM 821 N N . ASN A 1 105 ? 4.755 -0.585 -16.192 1.00 84.50 105 ASN A N 1
ATOM 822 C CA . ASN A 1 105 ? 4.163 -0.810 -14.874 1.00 84.50 105 ASN A CA 1
ATOM 823 C C . ASN A 1 105 ? 5.259 -0.914 -13.805 1.00 84.50 105 ASN A C 1
ATOM 825 O O . ASN A 1 105 ? 5.123 -0.365 -12.719 1.00 84.50 105 ASN A O 1
ATOM 829 N N . ALA A 1 106 ? 6.377 -1.570 -14.117 1.00 80.88 106 ALA A N 1
ATOM 830 C CA . ALA A 1 106 ? 7.562 -1.563 -13.266 1.00 80.88 106 ALA A CA 1
ATOM 831 C C . ALA A 1 106 ? 8.836 -1.728 -14.098 1.00 80.88 106 ALA A C 1
ATOM 833 O O . ALA A 1 106 ? 8.805 -2.207 -15.231 1.00 80.88 106 ALA A O 1
ATOM 834 N N . PHE A 1 107 ? 9.965 -1.335 -13.520 1.00 81.75 107 PHE A N 1
ATOM 835 C CA . PHE A 1 107 ? 11.278 -1.526 -14.117 1.00 81.75 107 PHE A CA 1
ATOM 836 C C . PHE A 1 107 ? 12.260 -1.967 -13.039 1.00 81.75 107 PHE A C 1
ATOM 838 O O . PHE A 1 107 ? 12.433 -1.276 -12.036 1.00 81.75 107 PHE A O 1
ATOM 845 N N . GLU A 1 108 ? 12.897 -3.110 -13.255 1.00 79.25 108 GLU A N 1
ATOM 846 C CA . GLU A 1 108 ? 14.007 -3.582 -12.439 1.00 79.25 108 GLU A CA 1
ATOM 847 C C . GLU A 1 108 ? 15.303 -3.463 -13.229 1.00 79.25 108 GLU A C 1
ATOM 849 O O . GLU A 1 108 ? 15.378 -3.818 -14.407 1.00 79.25 108 GLU A O 1
ATOM 854 N N . PHE A 1 109 ? 16.340 -2.969 -12.564 1.00 77.81 109 PHE A N 1
ATOM 855 C CA . PHE A 1 109 ? 17.653 -2.796 -13.157 1.00 77.81 109 PHE A CA 1
ATOM 856 C C . PHE A 1 109 ? 18.709 -3.416 -12.250 1.00 77.81 109 PHE A C 1
ATOM 858 O O . PHE A 1 109 ? 18.865 -3.029 -11.092 1.00 77.81 109 PHE A O 1
ATOM 865 N N . PHE A 1 110 ? 19.447 -4.375 -12.795 1.00 73.88 110 PHE A N 1
ATOM 866 C CA . PHE A 1 110 ? 20.492 -5.110 -12.107 1.00 73.88 110 PHE A CA 1
ATOM 867 C C . PHE A 1 110 ? 21.832 -4.815 -12.766 1.00 73.88 110 PHE A C 1
ATOM 869 O O . PHE A 1 110 ? 22.037 -5.100 -13.947 1.00 73.88 110 PHE A O 1
ATOM 876 N N . SER A 1 111 ? 22.778 -4.292 -11.993 1.00 71.94 111 SER A N 1
ATOM 877 C CA . SER A 1 111 ? 24.179 -4.287 -12.394 1.00 71.94 111 SER A CA 1
ATOM 878 C C . SER A 1 111 ? 24.812 -5.628 -12.027 1.00 71.94 111 SER A C 1
ATOM 880 O O . SER A 1 111 ? 24.666 -6.143 -10.917 1.00 71.94 111 SER A O 1
ATOM 882 N N . VAL A 1 112 ? 25.525 -6.221 -12.978 1.00 66.81 112 VAL A N 1
ATOM 883 C CA . VAL A 1 112 ? 26.285 -7.442 -12.748 1.00 66.81 112 VAL A CA 1
ATOM 884 C C . VAL A 1 112 ? 27.489 -7.098 -11.899 1.00 66.81 112 VAL A C 1
ATOM 886 O O . VAL A 1 112 ? 28.449 -6.469 -12.347 1.00 66.81 112 VAL A O 1
ATOM 889 N N . ILE A 1 113 ? 27.434 -7.565 -10.662 1.00 57.69 113 ILE A N 1
ATOM 890 C CA . ILE A 1 113 ? 28.571 -7.607 -9.761 1.00 57.69 113 ILE A CA 1
ATOM 891 C C . ILE A 1 113 ? 29.228 -8.982 -9.872 1.00 57.69 113 ILE A C 1
ATOM 893 O O . ILE A 1 113 ? 28.561 -10.015 -9.889 1.00 57.69 113 ILE A O 1
ATOM 897 N N . SER A 1 114 ? 30.554 -9.017 -9.948 1.00 48.06 114 SER A N 1
ATOM 898 C CA . SER A 1 114 ? 31.270 -10.287 -9.902 1.00 48.06 114 SER A CA 1
ATOM 899 C C . SER A 1 114 ? 31.163 -10.905 -8.508 1.00 48.06 114 SER A C 1
ATOM 901 O O . SER A 1 114 ? 31.467 -10.264 -7.499 1.00 48.06 114 SER A O 1
ATOM 903 N N . THR A 1 115 ? 30.807 -12.186 -8.444 1.00 44.91 115 THR A N 1
ATOM 904 C CA . THR A 1 115 ? 30.921 -13.001 -7.224 1.00 44.91 115 THR A CA 1
ATOM 905 C C . THR A 1 115 ? 32.376 -13.341 -6.885 1.00 44.91 115 THR A C 1
ATOM 907 O O . THR A 1 115 ? 32.634 -13.964 -5.858 1.00 44.91 115 THR A O 1
ATOM 910 N N . ALA A 1 116 ? 33.351 -12.844 -7.664 1.00 46.31 116 ALA A N 1
ATOM 911 C CA . ALA A 1 116 ? 34.750 -12.769 -7.246 1.00 46.31 116 ALA A CA 1
ATOM 912 C C . ALA A 1 116 ? 34.980 -11.802 -6.064 1.00 46.31 116 ALA A C 1
ATOM 914 O O . ALA A 1 116 ? 36.117 -11.645 -5.622 1.00 46.31 116 ALA A O 1
ATOM 915 N N . ASN A 1 117 ? 33.925 -11.198 -5.500 1.00 50.09 117 ASN A N 1
ATOM 916 C CA . ASN A 1 117 ? 33.911 -10.807 -4.092 1.00 50.09 117 ASN A CA 1
ATOM 917 C C . ASN A 1 117 ? 34.066 -12.063 -3.232 1.00 50.09 117 ASN A C 1
ATOM 919 O O . ASN A 1 117 ? 33.100 -12.638 -2.728 1.00 50.09 117 ASN A O 1
ATOM 923 N N . VAL A 1 118 ? 35.309 -12.505 -3.080 1.00 59.00 118 VAL A N 1
ATOM 924 C CA . VAL A 1 118 ? 35.644 -13.541 -2.123 1.00 59.00 118 VAL A CA 1
ATOM 925 C C . VAL A 1 118 ? 35.202 -13.025 -0.755 1.00 59.00 118 VAL A C 1
ATOM 927 O O . VAL A 1 118 ? 35.621 -11.943 -0.344 1.00 59.00 118 VAL A O 1
ATOM 930 N N . GLY A 1 119 ? 34.302 -13.758 -0.094 1.00 69.94 119 GLY A N 1
ATOM 931 C CA . GLY A 1 119 ? 33.791 -13.377 1.222 1.00 69.94 119 GLY A CA 1
ATOM 932 C C . GLY A 1 119 ? 34.925 -13.121 2.211 1.00 69.94 119 GLY A C 1
ATOM 933 O O . GLY A 1 119 ? 36.057 -13.584 2.013 1.00 69.94 119 GLY A O 1
ATOM 934 N N . THR A 1 120 ? 34.615 -12.384 3.277 1.00 83.44 120 THR A N 1
ATOM 935 C CA . THR A 1 120 ? 35.554 -12.170 4.381 1.00 83.44 120 THR A CA 1
ATOM 936 C C . THR A 1 120 ? 36.151 -13.510 4.800 1.00 83.44 120 THR A C 1
ATOM 938 O O . THR A 1 120 ? 35.450 -14.523 4.842 1.00 83.44 120 THR A O 1
ATOM 941 N N . GLU A 1 121 ? 37.455 -13.537 5.081 1.00 84.31 121 GLU A N 1
ATOM 942 C CA . GLU A 1 121 ? 38.145 -14.787 5.402 1.00 84.31 121 GLU A CA 1
ATOM 943 C C . GLU A 1 121 ? 37.401 -15.586 6.485 1.00 84.31 121 GLU A C 1
ATOM 945 O O . GLU A 1 121 ? 36.980 -15.039 7.505 1.00 84.31 121 GLU A O 1
ATOM 950 N N . SER A 1 122 ? 37.241 -16.896 6.290 1.00 80.19 122 SER A N 1
ATOM 951 C CA . SER A 1 122 ? 36.333 -17.723 7.101 1.00 80.19 122 SER A CA 1
ATOM 952 C C . SER A 1 122 ? 36.711 -17.743 8.587 1.00 80.19 122 SER A C 1
ATOM 954 O O . SER A 1 122 ? 35.846 -17.831 9.464 1.00 80.19 122 SER A O 1
ATOM 956 N N . GLN A 1 123 ? 38.002 -17.594 8.888 1.00 79.50 123 GLN A N 1
ATOM 957 C CA . GLN A 1 123 ? 38.526 -17.453 10.248 1.00 79.50 123 GLN A CA 1
ATOM 958 C C . GLN A 1 123 ? 38.134 -16.118 10.901 1.00 79.50 123 GLN A C 1
ATOM 960 O O . GLN A 1 123 ? 37.953 -16.059 12.117 1.00 79.50 123 GLN A O 1
ATOM 965 N N . ASP A 1 124 ? 38.003 -15.047 10.119 1.00 83.00 124 ASP A N 1
ATOM 966 C CA . ASP A 1 124 ? 37.573 -13.718 10.569 1.00 83.00 124 ASP A CA 1
ATOM 967 C C . ASP A 1 124 ? 36.067 -13.721 10.837 1.00 83.00 124 ASP A C 1
ATOM 969 O O . ASP A 1 124 ? 35.634 -13.287 11.905 1.00 83.00 124 ASP A O 1
ATOM 973 N N . VAL A 1 125 ? 35.293 -14.338 9.939 1.00 84.31 125 VAL A N 1
ATOM 974 C CA . VAL A 1 125 ? 33.848 -14.557 10.106 1.00 84.31 125 VAL A CA 1
ATOM 975 C C . VAL A 1 125 ? 33.550 -15.390 11.357 1.00 84.31 125 VAL A C 1
ATOM 977 O O . VAL A 1 125 ? 32.708 -15.023 12.177 1.00 84.31 125 VAL A O 1
ATOM 980 N N . SER A 1 126 ? 34.267 -16.499 11.548 1.00 81.56 126 SER A N 1
ATOM 981 C CA . SER A 1 126 ? 34.082 -17.374 12.715 1.00 81.56 126 SER A CA 1
ATOM 982 C C . SER A 1 126 ? 34.411 -16.654 14.026 1.00 81.56 126 SER A C 1
ATOM 984 O O . SER A 1 126 ? 33.681 -16.777 15.010 1.00 81.56 126 SER A O 1
ATOM 986 N N . ALA A 1 127 ? 35.487 -15.862 14.035 1.00 78.19 127 ALA A N 1
ATOM 987 C CA . ALA A 1 127 ? 35.916 -15.117 15.212 1.00 78.19 127 ALA A CA 1
ATOM 988 C C . ALA A 1 127 ? 34.916 -14.015 15.607 1.00 78.19 127 ALA A C 1
ATOM 990 O O . ALA A 1 127 ? 34.594 -13.875 16.789 1.00 78.19 127 ALA A O 1
ATOM 991 N N . ILE A 1 128 ? 34.386 -13.261 14.637 1.00 82.19 128 ILE A N 1
ATOM 992 C CA . ILE A 1 128 ? 33.436 -12.179 14.926 1.00 82.19 128 ILE A CA 1
ATOM 993 C C . ILE A 1 128 ? 32.049 -12.707 15.316 1.00 82.19 128 ILE A C 1
ATOM 995 O O . ILE A 1 128 ? 31.405 -12.159 16.213 1.00 82.19 128 ILE A O 1
ATOM 999 N N . ASN A 1 129 ? 31.621 -13.833 14.740 1.00 82.38 129 ASN A N 1
ATOM 1000 C CA . ASN A 1 129 ? 30.378 -14.491 15.140 1.00 82.38 129 ASN A CA 1
ATOM 1001 C C . ASN A 1 129 ? 30.436 -15.023 16.580 1.00 82.38 129 ASN A C 1
ATOM 1003 O O . ASN A 1 129 ? 29.429 -14.961 17.286 1.00 82.38 129 ASN A O 1
ATOM 1007 N N . ALA A 1 130 ? 31.606 -15.459 17.060 1.00 80.75 130 ALA A N 1
ATOM 1008 C CA . ALA A 1 130 ? 31.783 -15.841 18.461 1.00 80.75 130 ALA A CA 1
ATOM 1009 C C . ALA A 1 130 ? 31.597 -14.650 19.423 1.00 80.75 130 ALA A C 1
ATOM 1011 O O . ALA A 1 130 ? 30.978 -14.807 20.472 1.00 80.75 130 ALA A O 1
ATOM 1012 N N . ILE A 1 131 ? 32.059 -13.445 19.058 1.00 77.69 131 ILE A N 1
ATOM 1013 C CA . ILE A 1 131 ? 31.807 -12.210 19.832 1.00 77.69 131 ILE A CA 1
ATOM 1014 C C . ILE A 1 131 ? 30.314 -11.882 19.835 1.00 77.69 131 ILE A C 1
ATOM 1016 O O . ILE A 1 131 ? 29.741 -11.596 20.888 1.00 77.69 131 ILE A O 1
ATOM 1020 N N . LYS A 1 132 ? 29.684 -11.927 18.654 1.00 79.69 132 LYS A N 1
ATOM 1021 C CA . LYS A 1 132 ? 28.254 -11.645 18.498 1.00 79.69 132 LYS A CA 1
ATOM 1022 C C . LYS A 1 132 ? 27.413 -12.561 19.388 1.00 79.69 132 LYS A C 1
ATOM 1024 O O . LYS A 1 132 ? 26.501 -12.080 20.056 1.00 79.69 132 LYS A O 1
ATOM 1029 N N . ALA A 1 133 ? 27.746 -13.852 19.416 1.00 79.06 133 ALA A N 1
ATOM 1030 C CA . ALA A 1 133 ? 27.079 -14.846 20.248 1.00 79.06 133 ALA A CA 1
ATOM 1031 C C . ALA A 1 133 ? 27.333 -14.621 21.748 1.00 79.06 133 ALA A C 1
ATOM 1033 O O . ALA A 1 133 ? 26.382 -14.637 22.521 1.00 79.06 133 ALA A O 1
ATOM 1034 N N . GLN A 1 134 ? 28.584 -14.370 22.150 1.00 79.00 134 GLN A N 1
ATOM 1035 C CA . GLN A 1 134 ? 28.973 -14.239 23.559 1.00 79.00 134 GLN A CA 1
ATOM 1036 C C . GLN A 1 134 ? 28.381 -12.997 24.237 1.00 79.00 134 GLN A C 1
ATOM 1038 O O . GLN A 1 134 ? 28.001 -13.056 25.403 1.00 79.00 134 GLN A O 1
ATOM 1043 N N . TYR A 1 135 ? 28.330 -11.866 23.530 1.00 76.56 135 TYR A N 1
ATOM 1044 C CA . TYR A 1 135 ? 27.945 -10.585 24.128 1.00 76.56 135 TYR A CA 1
ATOM 1045 C C . TYR A 1 135 ? 26.605 -10.034 23.641 1.00 76.56 135 TYR A C 1
ATOM 1047 O O . TYR A 1 135 ? 26.227 -8.929 24.028 1.00 76.56 135 TYR A O 1
ATOM 1055 N N . HIS A 1 136 ? 25.894 -10.767 22.780 1.00 75.06 136 HIS A N 1
ATOM 1056 C CA . HIS A 1 136 ? 24.611 -10.343 22.212 1.00 75.06 136 HIS A CA 1
ATOM 1057 C C . HIS A 1 136 ? 24.649 -8.917 21.624 1.00 75.06 136 HIS A C 1
ATOM 1059 O O . HIS A 1 136 ? 23.727 -8.121 21.818 1.00 75.06 136 HIS A O 1
ATOM 1065 N N . VAL A 1 137 ? 25.737 -8.582 20.921 1.00 69.88 137 VAL A N 1
ATOM 1066 C CA . VAL A 1 137 ? 25.997 -7.235 20.389 1.00 69.88 137 VAL A CA 1
ATOM 1067 C C . VAL A 1 137 ? 24.861 -6.796 19.457 1.00 69.88 137 VAL A C 1
ATOM 1069 O O . VAL A 1 137 ? 24.609 -7.427 18.431 1.00 69.88 137 VAL A O 1
ATOM 1072 N N . LYS A 1 138 ? 24.194 -5.684 19.789 1.00 65.19 138 LYS A N 1
ATOM 1073 C CA . LYS A 1 138 ? 23.112 -5.082 18.989 1.00 65.19 138 LYS A CA 1
ATOM 1074 C C . LYS A 1 138 ? 23.649 -3.977 18.067 1.00 65.19 138 LYS A C 1
ATOM 1076 O O . LYS A 1 138 ? 23.368 -2.803 18.279 1.00 65.19 138 LYS A O 1
ATOM 1081 N N . LYS A 1 139 ? 24.446 -4.362 17.067 1.00 71.81 139 LYS A N 1
ATOM 1082 C CA . LYS A 1 139 ? 24.946 -3.494 15.976 1.00 71.81 139 LYS A CA 1
ATOM 1083 C C . LYS A 1 139 ? 24.385 -3.962 14.623 1.00 71.81 139 LYS A C 1
ATOM 1085 O O . LYS A 1 139 ? 23.689 -4.976 14.575 1.00 71.81 139 LYS A O 1
ATOM 1090 N N . ASN A 1 140 ? 24.727 -3.291 13.521 1.00 73.62 140 ASN A N 1
ATOM 1091 C CA . ASN A 1 140 ? 24.417 -3.701 12.136 1.00 73.62 140 ASN A CA 1
ATOM 1092 C C . ASN A 1 140 ? 25.152 -4.987 11.673 1.00 73.62 140 ASN A C 1
ATOM 1094 O O . ASN A 1 140 ? 25.438 -5.164 10.493 1.00 73.62 140 ASN A O 1
ATOM 1098 N N . TRP A 1 141 ? 25.474 -5.896 12.593 1.00 80.19 141 TRP A N 1
ATOM 1099 C CA . TRP A 1 141 ? 26.287 -7.082 12.347 1.00 80.19 141 TRP A CA 1
ATOM 1100 C C . TRP A 1 141 ? 25.468 -8.194 11.687 1.00 80.19 141 TRP A C 1
ATOM 1102 O O . TRP A 1 141 ? 25.131 -9.194 12.324 1.00 80.19 141 TRP A O 1
ATOM 1112 N N . MET A 1 142 ? 25.091 -8.008 10.426 1.00 72.88 142 MET A N 1
ATOM 1113 C CA . MET A 1 142 ? 24.297 -8.950 9.636 1.00 72.88 142 MET A CA 1
ATOM 1114 C C . MET A 1 142 ? 24.945 -9.154 8.263 1.00 72.88 142 MET A C 1
ATOM 1116 O O . MET A 1 142 ? 25.429 -8.203 7.661 1.00 72.88 142 MET A O 1
ATOM 1120 N N . GLY A 1 143 ? 24.972 -10.393 7.767 1.00 79.12 143 GLY A N 1
ATOM 1121 C CA . GLY A 1 143 ? 25.610 -10.721 6.486 1.00 79.12 143 GLY A CA 1
ATOM 1122 C C . GLY A 1 143 ? 27.120 -10.962 6.591 1.00 79.12 143 GLY A C 1
ATOM 1123 O O . GLY A 1 143 ? 27.587 -11.559 7.558 1.00 79.12 143 GLY A O 1
ATOM 1124 N N . ASP A 1 144 ? 27.873 -10.559 5.569 1.00 83.56 144 ASP A N 1
ATOM 1125 C CA . ASP A 1 144 ? 29.334 -10.685 5.553 1.00 83.56 144 ASP A CA 1
ATOM 1126 C C . ASP A 1 144 ? 29.977 -9.482 6.286 1.00 83.56 144 ASP A C 1
ATOM 1128 O O . ASP A 1 144 ? 29.544 -8.352 6.061 1.00 83.56 144 ASP A O 1
ATOM 1132 N N . PRO A 1 145 ? 30.972 -9.686 7.176 1.00 87.19 145 PRO A N 1
ATOM 1133 C CA . PRO A 1 145 ? 31.511 -8.614 8.020 1.00 87.19 145 PRO A CA 1
ATOM 1134 C C . PRO A 1 145 ? 32.196 -7.455 7.286 1.00 87.19 145 PRO A C 1
ATOM 1136 O O . PRO A 1 145 ? 32.208 -6.340 7.809 1.00 87.19 145 PRO A O 1
ATOM 1139 N N . CYS A 1 146 ? 32.792 -7.705 6.117 1.00 83.94 146 CYS A N 1
ATOM 1140 C CA . CYS A 1 146 ? 33.578 -6.711 5.377 1.00 83.94 146 CYS A CA 1
ATOM 1141 C C . CYS A 1 146 ? 33.130 -6.525 3.921 1.00 83.94 146 CYS A C 1
ATOM 1143 O O . CYS A 1 146 ? 33.568 -5.572 3.279 1.00 83.94 146 CYS A O 1
ATOM 1145 N N . ALA A 1 147 ? 32.316 -7.426 3.364 1.00 79.44 147 ALA A N 1
ATOM 1146 C CA . ALA A 1 147 ? 31.914 -7.390 1.963 1.00 79.44 147 ALA A CA 1
ATOM 1147 C C . ALA A 1 147 ? 30.392 -7.188 1.800 1.00 79.44 147 ALA A C 1
ATOM 1149 O O . ALA A 1 147 ? 29.610 -7.988 2.314 1.00 79.44 147 ALA A O 1
ATOM 1150 N N . PRO A 1 148 ? 29.945 -6.192 1.014 1.00 69.56 148 PRO A N 1
ATOM 1151 C CA . PRO A 1 148 ? 30.747 -5.222 0.263 1.00 69.56 148 PRO A CA 1
ATOM 1152 C C . PRO A 1 148 ? 31.304 -4.094 1.158 1.00 69.56 148 PRO A C 1
ATOM 1154 O O . PRO A 1 148 ? 30.769 -3.821 2.228 1.00 69.56 148 PRO A O 1
ATOM 1157 N N . LYS A 1 149 ? 32.376 -3.414 0.713 1.00 75.19 149 LYS A N 1
ATOM 1158 C CA . LYS A 1 149 ? 33.136 -2.423 1.512 1.00 75.19 149 LYS A CA 1
ATOM 1159 C C . LYS A 1 149 ? 32.275 -1.308 2.126 1.00 75.19 149 LYS A C 1
ATOM 1161 O O . LYS A 1 149 ? 32.580 -0.832 3.214 1.00 75.19 149 LYS A O 1
ATOM 1166 N N . ASN A 1 150 ? 31.227 -0.880 1.427 1.00 71.62 150 ASN A N 1
ATOM 1167 C CA . ASN A 1 150 ? 30.286 0.158 1.862 1.00 71.62 150 ASN A CA 1
ATOM 1168 C C . ASN A 1 150 ? 29.266 -0.320 2.911 1.00 71.62 150 ASN A C 1
ATOM 1170 O O . ASN A 1 150 ? 28.575 0.510 3.490 1.00 71.62 150 ASN A O 1
ATOM 1174 N N . PHE A 1 151 ? 29.200 -1.624 3.185 1.00 73.06 151 PHE A N 1
ATOM 1175 C CA . PHE A 1 151 ? 28.321 -2.227 4.190 1.00 73.06 151 PHE A CA 1
ATOM 1176 C C . PHE A 1 151 ? 29.098 -3.042 5.234 1.00 73.06 151 PHE A C 1
ATOM 1178 O O . PHE A 1 151 ? 28.532 -3.925 5.880 1.00 73.06 151 PHE A O 1
ATOM 1185 N N . ALA A 1 152 ? 30.396 -2.766 5.400 1.00 83.00 152 ALA A N 1
ATOM 1186 C CA . ALA A 1 152 ? 31.180 -3.368 6.471 1.00 83.00 152 ALA A CA 1
ATOM 1187 C C . ALA A 1 152 ? 30.545 -3.056 7.836 1.00 83.00 152 ALA A C 1
ATOM 1189 O O . ALA A 1 152 ? 30.012 -1.968 8.059 1.00 83.00 152 ALA A O 1
ATOM 1190 N N . TRP A 1 153 ? 30.595 -4.020 8.751 1.00 88.69 153 TRP A N 1
ATOM 1191 C CA . TRP A 1 153 ? 29.938 -3.899 10.049 1.00 88.69 153 TRP A CA 1
ATOM 1192 C C . TRP A 1 153 ? 30.518 -2.764 10.906 1.00 88.69 153 TRP A C 1
ATOM 1194 O O . TRP A 1 153 ? 31.729 -2.539 10.958 1.00 88.69 153 TRP A O 1
ATOM 1204 N N . ASP A 1 154 ? 29.654 -2.109 11.679 1.00 83.94 154 ASP A N 1
ATOM 1205 C CA . ASP A 1 154 ? 30.005 -0.980 12.535 1.00 83.94 154 ASP A CA 1
ATOM 1206 C C . ASP A 1 154 ? 31.015 -1.389 13.607 1.00 83.94 154 ASP A C 1
ATOM 1208 O O . ASP A 1 154 ? 30.821 -2.341 14.380 1.00 83.94 154 ASP A O 1
ATOM 1212 N N . GLY A 1 155 ? 32.090 -0.608 13.696 1.00 80.56 155 GLY A N 1
ATOM 1213 C CA . GLY A 1 155 ? 33.207 -0.868 14.599 1.00 80.56 155 GLY A CA 1
ATOM 1214 C C . GLY A 1 155 ? 34.191 -1.921 14.089 1.00 80.56 155 GLY A C 1
ATOM 1215 O O . GLY A 1 155 ? 35.086 -2.295 14.843 1.00 80.56 155 GLY A O 1
ATOM 1216 N N . LEU A 1 156 ? 34.065 -2.395 12.845 1.00 87.69 156 LEU A N 1
ATOM 1217 C CA . LEU A 1 156 ? 35.111 -3.171 12.183 1.00 87.69 156 LEU A CA 1
ATOM 1218 C C . LEU A 1 156 ? 35.961 -2.279 11.282 1.00 87.69 156 LEU A C 1
ATOM 1220 O O . LEU A 1 156 ? 35.474 -1.380 10.603 1.00 87.69 156 LEU A O 1
ATOM 1224 N N . THR A 1 157 ? 37.256 -2.562 11.242 1.00 88.44 157 THR A N 1
ATOM 1225 C CA . THR A 1 157 ? 38.140 -2.097 10.175 1.00 88.44 157 THR A CA 1
ATOM 1226 C C . THR A 1 157 ? 38.600 -3.311 9.398 1.00 88.44 157 THR A C 1
ATOM 1228 O O . THR A 1 157 ? 39.116 -4.266 9.984 1.00 88.44 157 THR A O 1
ATOM 1231 N N . CYS A 1 158 ? 38.409 -3.265 8.085 1.00 88.44 158 CYS A N 1
ATOM 1232 C CA . CYS A 1 158 ? 38.782 -4.344 7.187 1.00 88.44 158 CYS A CA 1
ATOM 1233 C C . CYS A 1 158 ? 39.869 -3.879 6.217 1.00 88.44 158 CYS A C 1
ATOM 1235 O O . CYS A 1 158 ? 39.827 -2.748 5.725 1.00 88.44 158 CYS A O 1
ATOM 1237 N N . SER A 1 159 ? 40.836 -4.747 5.929 1.00 85.69 159 SER A N 1
ATOM 1238 C CA . SER A 1 159 ? 41.763 -4.566 4.819 1.00 85.69 159 SER A CA 1
ATOM 1239 C C . SER A 1 159 ? 41.221 -5.240 3.564 1.00 85.69 159 SER A C 1
ATOM 1241 O O . SER A 1 159 ? 40.603 -6.304 3.618 1.00 85.69 159 SER A O 1
ATOM 1243 N N . TYR A 1 160 ? 41.474 -4.600 2.426 1.00 80.31 160 TYR A N 1
ATOM 1244 C CA . TYR A 1 160 ? 41.029 -5.037 1.109 1.00 80.31 160 TYR A CA 1
ATOM 1245 C C . TYR A 1 160 ? 42.273 -5.184 0.235 1.00 80.31 160 TYR A C 1
ATOM 1247 O O . TYR A 1 160 ? 42.780 -4.199 -0.300 1.00 80.31 160 TYR A O 1
ATOM 1255 N N . ALA A 1 161 ? 42.831 -6.395 0.176 1.00 67.69 161 ALA A N 1
ATOM 1256 C CA . ALA A 1 161 ? 43.982 -6.680 -0.675 1.00 67.69 161 ALA A CA 1
ATOM 1257 C C . ALA A 1 161 ? 43.537 -6.820 -2.139 1.00 67.69 161 ALA A C 1
ATOM 1259 O O . ALA A 1 161 ? 42.454 -7.331 -2.409 1.00 67.69 161 ALA A O 1
ATOM 1260 N N . ILE A 1 162 ? 44.392 -6.406 -3.080 1.00 54.72 162 ILE A N 1
ATOM 1261 C CA . ILE A 1 162 ? 44.101 -6.406 -4.528 1.00 54.72 162 ILE A CA 1
ATOM 1262 C C . ILE A 1 162 ? 43.828 -7.831 -5.057 1.00 54.72 162 ILE A C 1
ATOM 1264 O O . ILE A 1 162 ? 43.057 -8.009 -5.993 1.00 54.72 162 ILE A O 1
ATOM 1268 N N . SER A 1 163 ? 44.420 -8.852 -4.430 1.00 55.41 163 SER A N 1
ATOM 1269 C CA . SER A 1 163 ? 44.288 -10.269 -4.794 1.00 55.41 163 SER A CA 1
ATOM 1270 C C . SER A 1 163 ? 44.075 -11.166 -3.563 1.00 55.41 163 SER A C 1
ATOM 1272 O O . SER A 1 163 ? 44.764 -12.167 -3.375 1.00 55.41 163 SER A O 1
ATOM 1274 N N . GLY A 1 164 ? 43.128 -10.810 -2.686 1.00 64.81 164 GLY A N 1
ATOM 1275 C CA . GLY A 1 164 ? 42.843 -11.605 -1.486 1.00 64.81 164 GLY A CA 1
ATOM 1276 C C . GLY A 1 164 ? 41.479 -11.345 -0.849 1.00 64.81 164 GLY A C 1
ATOM 1277 O O . GLY A 1 164 ? 40.806 -10.365 -1.158 1.00 64.81 164 GLY A O 1
ATOM 1278 N N . ARG A 1 165 ? 41.078 -12.237 0.068 1.00 78.12 165 ARG A N 1
ATOM 1279 C CA . ARG A 1 165 ? 39.859 -12.087 0.884 1.00 78.12 165 ARG A CA 1
ATOM 1280 C C . ARG A 1 165 ? 39.968 -10.858 1.788 1.00 78.12 165 ARG A C 1
ATOM 1282 O O . ARG A 1 165 ? 41.044 -10.660 2.363 1.00 78.12 165 ARG A O 1
ATOM 1289 N N . PRO A 1 166 ? 38.889 -10.079 1.987 1.00 85.06 166 PRO A N 1
ATOM 1290 C CA . PRO A 1 166 ? 38.867 -9.053 3.017 1.00 85.06 166 PRO A CA 1
ATOM 1291 C C . PRO A 1 166 ? 39.240 -9.645 4.379 1.00 85.06 166 PRO A C 1
ATOM 1293 O O . PRO A 1 166 ? 38.777 -10.735 4.739 1.00 85.06 166 PRO A O 1
ATOM 1296 N N . ARG A 1 167 ? 40.091 -8.938 5.127 1.00 87.44 167 ARG A N 1
ATOM 1297 C CA . ARG A 1 167 ? 40.523 -9.349 6.470 1.00 87.44 167 ARG A CA 1
ATOM 1298 C C . ARG A 1 167 ? 40.105 -8.322 7.503 1.00 87.44 167 ARG A C 1
ATOM 1300 O O . ARG A 1 167 ? 40.331 -7.134 7.301 1.00 87.44 167 ARG A O 1
ATOM 1307 N N . ILE A 1 168 ? 39.566 -8.762 8.633 1.00 88.94 168 ILE A N 1
ATOM 1308 C CA . ILE A 1 168 ? 39.320 -7.887 9.784 1.00 88.94 168 ILE A CA 1
ATOM 1309 C C . ILE A 1 168 ? 40.677 -7.573 10.423 1.00 88.94 168 ILE A C 1
ATOM 1311 O O . ILE A 1 168 ? 41.369 -8.473 10.902 1.00 88.94 168 ILE A O 1
ATOM 1315 N N . THR A 1 169 ? 41.062 -6.299 10.423 1.00 86.56 169 THR A N 1
ATOM 1316 C CA . THR A 1 169 ? 42.323 -5.812 11.004 1.00 86.56 169 THR A CA 1
ATOM 1317 C C . THR A 1 169 ? 42.116 -5.114 12.340 1.00 86.56 169 THR A C 1
ATOM 1319 O O . THR A 1 169 ? 43.014 -5.129 13.178 1.00 86.56 169 THR A O 1
ATOM 1322 N N . SER A 1 170 ? 40.932 -4.544 12.585 1.00 85.25 170 SER A N 1
ATOM 1323 C CA . SER A 1 170 ? 40.593 -3.957 13.882 1.00 85.25 170 SER A CA 1
ATOM 1324 C C . SER A 1 170 ? 39.134 -4.191 14.262 1.00 85.25 170 SER A C 1
ATOM 1326 O O . SER A 1 170 ? 38.251 -4.152 13.407 1.00 85.25 170 SER A O 1
ATOM 1328 N N . ILE A 1 171 ? 38.888 -4.398 15.558 1.00 86.56 171 ILE A N 1
ATOM 1329 C CA . ILE A 1 171 ? 37.553 -4.509 16.159 1.00 86.56 171 ILE A CA 1
ATOM 1330 C C . ILE A 1 171 ? 37.451 -3.507 17.313 1.00 86.56 171 ILE A C 1
ATOM 1332 O O . ILE A 1 171 ? 38.243 -3.563 18.258 1.00 86.56 171 ILE A O 1
ATOM 1336 N N . ASP A 1 172 ? 36.459 -2.620 17.258 1.00 83.50 172 ASP A N 1
ATOM 1337 C CA . ASP A 1 172 ? 36.130 -1.669 18.319 1.00 83.50 172 ASP A CA 1
ATOM 1338 C C . ASP A 1 172 ? 34.866 -2.086 19.091 1.00 83.50 172 ASP A C 1
ATOM 1340 O O . ASP A 1 172 ? 33.728 -2.063 18.600 1.00 83.50 172 ASP A O 1
ATOM 1344 N N . LEU A 1 173 ? 35.106 -2.482 20.336 1.00 76.88 173 LEU A N 1
ATOM 1345 C CA . LEU A 1 173 ? 34.141 -2.922 21.335 1.00 76.88 173 LEU A CA 1
ATOM 1346 C C . LEU A 1 173 ? 34.063 -1.949 22.524 1.00 76.88 173 LEU A C 1
ATOM 1348 O O . LEU A 1 173 ? 33.468 -2.277 23.555 1.00 76.88 173 LEU A O 1
ATOM 1352 N N . THR A 1 174 ? 34.660 -0.761 22.428 1.00 79.00 174 THR A N 1
ATOM 1353 C CA . THR A 1 174 ? 34.710 0.198 23.540 1.00 79.00 174 THR A CA 1
ATOM 1354 C C . THR A 1 174 ? 33.319 0.690 23.956 1.00 79.00 174 THR A C 1
ATOM 1356 O O . THR A 1 174 ? 32.430 0.832 23.123 1.00 79.00 174 THR A O 1
ATOM 1359 N N . ALA A 1 175 ? 33.109 0.916 25.259 1.00 75.88 175 ALA A N 1
ATOM 1360 C CA . ALA A 1 175 ? 31.873 1.493 25.817 1.00 75.88 175 ALA A CA 1
ATOM 1361 C C . ALA A 1 175 ? 30.555 0.743 25.487 1.00 75.88 175 ALA A C 1
ATOM 1363 O O . ALA A 1 175 ? 29.489 1.353 25.433 1.00 75.88 175 ALA A O 1
ATOM 1364 N N . ASN A 1 176 ? 30.599 -0.584 25.310 1.00 71.19 176 ASN A N 1
ATOM 1365 C CA . ASN A 1 176 ? 29.425 -1.403 24.962 1.00 71.19 176 ASN A CA 1
ATOM 1366 C C . ASN A 1 176 ? 28.789 -2.136 26.167 1.00 71.19 176 ASN A C 1
ATOM 1368 O O . ASN A 1 176 ? 27.959 -3.018 25.969 1.00 71.19 176 ASN A O 1
ATOM 1372 N N . GLN A 1 177 ? 29.163 -1.794 27.410 1.00 75.19 177 GLN A N 1
ATOM 1373 C CA . GLN A 1 177 ? 28.676 -2.441 28.648 1.00 75.19 177 GLN A CA 1
ATOM 1374 C C . GLN A 1 177 ? 28.844 -3.975 28.646 1.00 75.19 177 GLN A C 1
ATOM 1376 O O . GLN A 1 177 ? 28.043 -4.713 29.218 1.00 75.19 177 GLN A O 1
ATOM 1381 N N . LEU A 1 178 ? 29.895 -4.461 27.986 1.00 76.06 178 LEU A N 1
ATOM 1382 C CA . LEU A 1 178 ? 30.154 -5.889 27.831 1.00 76.06 178 LEU A CA 1
ATOM 1383 C C . LEU A 1 178 ? 30.541 -6.518 29.178 1.00 76.06 178 LEU A C 1
ATOM 1385 O O . LEU A 1 178 ? 31.249 -5.906 29.984 1.00 76.06 178 LEU A O 1
ATOM 1389 N N . SER A 1 179 ? 30.102 -7.758 29.407 1.00 74.75 179 SER A N 1
ATOM 1390 C CA . SER A 1 179 ? 30.401 -8.523 30.622 1.00 74.75 179 SER A CA 1
ATOM 1391 C C . SER A 1 179 ? 30.872 -9.945 30.304 1.00 74.75 179 SER A C 1
ATOM 1393 O O . SER A 1 179 ? 30.439 -10.535 29.316 1.00 74.75 179 SER A O 1
ATOM 1395 N N . GLY A 1 180 ? 31.773 -10.493 31.125 1.00 75.00 180 GLY A N 1
ATOM 1396 C CA . GLY A 1 180 ? 32.332 -11.842 30.953 1.00 75.00 180 GLY A CA 1
ATOM 1397 C C . GLY A 1 180 ? 33.708 -11.880 30.274 1.00 75.00 180 GLY A C 1
ATOM 1398 O O . GLY A 1 180 ? 34.350 -10.846 30.077 1.00 75.00 180 GLY A O 1
ATOM 1399 N N . SER A 1 181 ? 34.190 -13.084 29.947 1.00 77.06 181 SER A N 1
ATOM 1400 C CA . SER A 1 181 ? 35.525 -13.297 29.370 1.00 77.06 181 SER A CA 1
ATOM 1401 C C . SER A 1 181 ? 35.561 -13.121 27.848 1.00 77.06 181 SER A C 1
ATOM 1403 O O . SER A 1 181 ? 34.568 -13.355 27.159 1.00 77.06 181 SER A O 1
ATOM 1405 N N . ILE A 1 182 ? 36.716 -12.699 27.319 1.00 72.81 182 ILE A N 1
ATOM 1406 C CA . ILE A 1 182 ? 36.956 -12.601 25.869 1.00 72.81 182 ILE A CA 1
ATOM 1407 C C . ILE A 1 182 ? 37.041 -14.014 25.256 1.00 72.81 182 ILE A C 1
ATOM 1409 O O . ILE A 1 182 ? 37.784 -14.847 25.783 1.00 72.81 182 ILE A O 1
ATOM 1413 N N . PRO A 1 183 ? 36.346 -14.306 24.134 1.00 73.81 183 PRO A N 1
ATOM 1414 C CA . PRO A 1 183 ? 36.378 -15.623 23.501 1.00 73.81 183 PRO A CA 1
ATOM 1415 C C . PRO A 1 183 ? 37.806 -16.124 23.179 1.00 73.81 183 PRO A C 1
ATOM 1417 O O . PRO A 1 183 ? 38.586 -15.397 22.555 1.00 73.81 183 PRO A O 1
ATOM 1420 N N . PRO A 1 184 ? 38.162 -17.386 23.504 1.00 68.75 184 PRO A N 1
ATOM 1421 C CA . PRO A 1 184 ? 39.520 -17.918 23.316 1.00 68.75 184 PRO A CA 1
ATOM 1422 C C . PRO A 1 184 ? 40.017 -17.905 21.862 1.00 68.75 184 PRO A C 1
ATOM 1424 O O . PRO A 1 184 ? 41.198 -17.667 21.606 1.00 68.75 184 PRO A O 1
ATOM 1427 N N . GLY A 1 185 ? 39.117 -18.1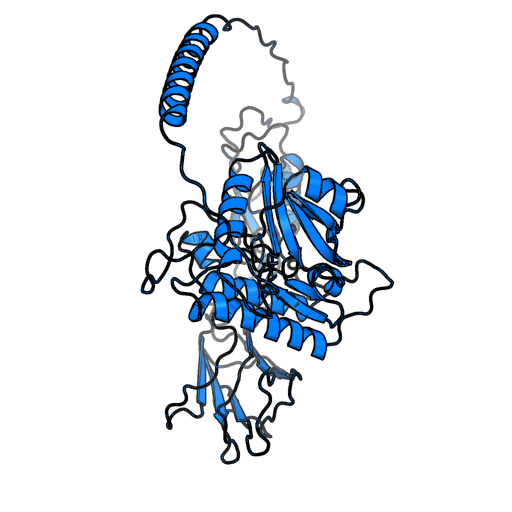28 20.896 1.00 65.69 185 GLY A N 1
ATOM 1428 C CA . GLY A 1 185 ? 39.440 -18.075 19.463 1.00 65.69 185 GLY A CA 1
ATOM 1429 C C . GLY A 1 185 ? 39.877 -16.685 18.986 1.00 65.69 185 GLY A C 1
ATOM 1430 O O . GLY A 1 185 ? 40.594 -16.571 17.997 1.00 65.69 185 GLY A O 1
ATOM 1431 N N . LEU A 1 186 ? 39.495 -15.638 19.720 1.00 68.12 186 LEU A N 1
ATOM 1432 C CA . LEU A 1 186 ? 39.845 -14.248 19.454 1.00 68.12 186 LEU A CA 1
ATOM 1433 C C . LEU A 1 186 ? 41.192 -13.873 20.100 1.00 68.12 186 LEU A C 1
ATOM 1435 O O . LEU A 1 186 ? 42.027 -13.234 19.466 1.00 68.12 186 LEU A O 1
ATOM 1439 N N . LEU A 1 187 ? 41.436 -14.350 21.328 1.00 68.38 187 LEU A N 1
ATOM 1440 C CA . LEU A 1 187 ? 42.710 -14.206 22.051 1.00 68.38 187 LEU A CA 1
ATOM 1441 C C . LEU A 1 187 ? 43.887 -14.842 21.296 1.00 68.38 187 LEU A C 1
ATOM 1443 O O . LEU A 1 187 ? 44.965 -14.260 21.214 1.00 68.38 187 LEU A O 1
ATOM 1447 N N . LYS A 1 188 ? 43.666 -16.002 20.664 1.00 69.06 188 LYS A N 1
ATOM 1448 C CA . LYS A 1 188 ? 44.668 -16.652 19.799 1.00 69.06 188 LYS A CA 1
ATOM 1449 C C . LYS A 1 188 ? 45.125 -15.783 18.624 1.00 69.06 188 LYS A C 1
ATOM 1451 O O . LYS A 1 188 ? 46.190 -16.025 18.073 1.00 69.06 188 LYS A O 1
ATOM 1456 N N . ARG A 1 189 ? 44.316 -14.805 18.213 1.00 68.44 189 ARG A N 1
ATOM 1457 C CA . ARG A 1 189 ? 44.583 -13.952 17.048 1.00 68.44 189 ARG A CA 1
ATOM 1458 C C . ARG A 1 189 ? 45.193 -12.603 17.398 1.00 68.44 189 ARG A C 1
ATOM 1460 O O . ARG A 1 189 ? 45.784 -11.977 16.522 1.00 68.44 189 ARG A O 1
ATOM 1467 N N . THR A 1 190 ? 45.061 -12.174 18.650 1.00 67.31 190 THR A N 1
ATOM 1468 C CA . THR A 1 190 ? 45.747 -10.993 19.187 1.00 67.31 190 THR A CA 1
ATOM 1469 C C . THR A 1 190 ? 47.154 -11.327 19.675 1.00 67.31 190 THR A C 1
ATOM 1471 O O . THR A 1 190 ? 48.047 -10.488 19.591 1.00 67.31 190 THR A O 1
ATOM 1474 N N . GLN A 1 191 ? 47.384 -12.560 20.137 1.00 60.56 191 GLN A N 1
ATOM 1475 C CA . GLN A 1 191 ? 48.697 -13.052 20.560 1.00 60.56 191 GLN A CA 1
ATOM 1476 C C . GLN A 1 191 ? 49.574 -13.396 19.342 1.00 60.56 191 GLN A C 1
ATOM 1478 O O . GLN A 1 191 ? 49.749 -14.559 18.994 1.00 60.56 191 GLN A O 1
ATOM 1483 N N . GLY A 1 192 ? 50.103 -12.362 18.676 1.00 58.97 192 GLY A N 1
ATOM 1484 C CA . GLY A 1 192 ? 51.067 -12.486 17.571 1.00 58.97 192 GLY A CA 1
ATOM 1485 C C . GLY A 1 192 ? 50.489 -12.386 16.151 1.00 58.97 192 GLY A C 1
ATOM 1486 O O . GLY A 1 192 ? 51.177 -12.752 15.202 1.00 58.97 192 GLY A O 1
ATOM 1487 N N . GLY A 1 193 ? 49.250 -11.903 15.983 1.00 63.84 193 GLY A N 1
ATOM 1488 C CA . GLY A 1 193 ? 48.588 -11.734 14.677 1.00 63.84 193 GLY A CA 1
ATOM 1489 C C . GLY A 1 193 ? 48.249 -10.274 14.308 1.00 63.84 193 GLY A C 1
ATOM 1490 O O . GLY A 1 193 ? 48.396 -9.379 15.136 1.00 63.84 193 GLY A O 1
ATOM 1491 N N . PRO A 1 194 ? 47.754 -10.011 13.076 1.00 67.06 194 PRO A N 1
ATOM 1492 C CA . PRO A 1 194 ? 47.482 -8.664 12.544 1.00 67.06 194 PRO A CA 1
ATOM 1493 C C . PRO A 1 194 ? 46.174 -8.014 13.049 1.00 67.06 194 PRO A C 1
ATOM 1495 O O . PRO A 1 194 ? 45.731 -7.016 12.485 1.00 67.06 194 PRO A O 1
ATOM 1498 N N . LEU A 1 195 ? 45.516 -8.594 14.061 1.00 77.38 195 LEU A N 1
ATOM 1499 C CA . LEU A 1 195 ? 44.203 -8.166 14.554 1.00 77.38 195 LEU A CA 1
ATOM 1500 C C . LEU A 1 195 ? 44.340 -7.302 15.817 1.00 77.38 195 LEU A C 1
ATOM 1502 O O . LEU A 1 195 ? 44.776 -7.788 16.860 1.00 77.38 195 LEU A O 1
ATOM 1506 N N . VAL A 1 196 ? 43.892 -6.048 15.746 1.00 80.31 196 VAL A N 1
ATOM 1507 C CA . VAL A 1 196 ? 43.846 -5.109 16.878 1.00 80.31 196 VAL A CA 1
ATOM 1508 C C . VAL A 1 196 ? 42.451 -5.108 17.504 1.00 80.31 196 VAL A C 1
ATOM 1510 O O . VAL A 1 196 ? 41.447 -5.014 16.803 1.00 80.31 196 VAL A O 1
ATOM 1513 N N . ILE A 1 197 ? 42.358 -5.186 18.833 1.00 76.31 197 ILE A N 1
ATOM 1514 C CA . ILE A 1 197 ? 41.064 -5.182 19.533 1.00 76.31 197 ILE A CA 1
ATOM 1515 C C . ILE A 1 197 ? 41.050 -4.073 20.571 1.00 76.31 197 ILE A C 1
ATOM 1517 O O . ILE A 1 197 ? 41.882 -4.045 21.476 1.00 76.31 197 ILE A O 1
ATOM 1521 N N . ARG A 1 198 ? 40.077 -3.169 20.453 1.00 79.31 198 ARG A N 1
ATOM 1522 C CA . ARG A 1 198 ? 39.835 -2.086 21.408 1.00 79.31 198 ARG A CA 1
ATOM 1523 C C . ARG A 1 198 ? 38.608 -2.439 22.233 1.00 79.31 198 ARG A C 1
ATOM 1525 O O . ARG A 1 198 ? 37.520 -2.562 21.692 1.00 79.31 198 ARG A O 1
ATOM 1532 N N . TYR A 1 199 ? 38.773 -2.623 23.538 1.00 73.12 199 TYR A N 1
ATOM 1533 C CA . TYR A 1 199 ? 37.685 -3.054 24.431 1.00 73.12 199 TYR A CA 1
ATOM 1534 C C . TYR A 1 199 ? 37.624 -2.261 25.746 1.00 73.12 199 TYR A C 1
ATOM 1536 O O . TYR A 1 199 ? 36.945 -2.669 26.688 1.00 73.12 199 TYR A O 1
ATOM 1544 N N . GLY A 1 200 ? 38.313 -1.118 25.819 1.00 72.81 200 GLY A N 1
ATOM 1545 C CA . GLY A 1 200 ? 38.280 -0.215 26.974 1.00 72.81 200 GLY A CA 1
ATOM 1546 C C . GLY A 1 200 ? 36.868 0.270 27.335 1.00 72.81 200 GLY A C 1
ATOM 1547 O O . GLY A 1 200 ? 35.940 0.203 26.530 1.00 72.81 200 GLY A O 1
ATOM 1548 N N . ASN A 1 201 ? 36.703 0.773 28.560 1.00 70.62 201 ASN A N 1
ATOM 1549 C CA . ASN A 1 201 ? 35.420 1.257 29.094 1.00 70.62 201 ASN A CA 1
ATOM 1550 C C . ASN A 1 201 ? 34.307 0.188 29.154 1.00 70.62 201 ASN A C 1
ATOM 1552 O O . ASN A 1 201 ? 33.130 0.502 28.993 1.00 70.62 201 ASN A O 1
ATOM 1556 N N . ASN A 1 202 ? 34.671 -1.071 29.421 1.00 73.38 202 ASN A N 1
ATOM 1557 C CA . ASN A 1 202 ? 33.741 -2.157 29.752 1.00 73.38 202 ASN A CA 1
ATOM 1558 C C . ASN A 1 202 ? 34.060 -2.688 31.168 1.00 73.38 202 ASN A C 1
ATOM 1560 O O . ASN A 1 202 ? 34.927 -3.549 31.308 1.00 73.38 202 ASN A O 1
ATOM 1564 N N . PRO A 1 203 ? 33.404 -2.175 32.230 1.00 72.25 203 PRO A N 1
ATOM 1565 C CA . PRO A 1 203 ? 33.779 -2.447 33.627 1.00 72.25 203 PRO A CA 1
ATOM 1566 C C . PRO A 1 203 ? 33.646 -3.911 34.067 1.00 72.25 203 PRO A C 1
ATOM 1568 O O . PRO A 1 203 ? 34.208 -4.299 35.087 1.00 72.25 203 PRO A O 1
ATOM 1571 N N . SER A 1 204 ? 32.874 -4.714 33.331 1.00 72.75 204 SER A N 1
ATOM 1572 C CA . SER A 1 204 ? 32.541 -6.103 33.672 1.00 72.75 204 SER A CA 1
ATOM 1573 C C . SER A 1 204 ? 33.233 -7.139 32.776 1.00 72.75 204 SER A C 1
ATOM 1575 O O . SER A 1 204 ? 32.874 -8.318 32.820 1.00 72.75 204 SER A O 1
ATOM 1577 N N . LEU A 1 205 ? 34.196 -6.715 31.952 1.00 73.44 205 LEU A N 1
ATOM 1578 C CA . LEU A 1 205 ? 34.940 -7.573 31.029 1.00 73.44 205 LEU A CA 1
ATOM 1579 C C . LEU A 1 205 ? 36.210 -8.121 31.703 1.00 73.44 205 LEU A C 1
ATOM 1581 O O . LEU A 1 205 ? 36.950 -7.358 32.321 1.00 73.44 205 LEU A O 1
ATOM 1585 N N . CYS A 1 206 ? 36.495 -9.418 31.558 1.00 71.62 206 CYS A N 1
ATOM 1586 C CA . CYS A 1 206 ? 37.709 -10.034 32.109 1.00 71.62 206 CYS A CA 1
ATOM 1587 C C . CYS A 1 206 ? 38.623 -10.583 30.998 1.00 71.62 206 CYS A C 1
ATOM 1589 O O . CYS A 1 206 ? 38.164 -11.214 30.043 1.00 71.62 206 CYS A O 1
ATOM 1591 N N . SER A 1 207 ? 39.938 -10.385 31.133 1.00 59.75 207 SER A N 1
ATOM 1592 C CA . SER A 1 207 ? 40.935 -10.778 30.119 1.00 59.75 207 SER A CA 1
ATOM 1593 C C . SER A 1 207 ? 41.296 -12.273 30.134 1.00 59.75 207 SER A C 1
ATOM 1595 O O . SER A 1 207 ? 41.948 -12.756 29.213 1.00 59.75 207 SER A O 1
ATOM 1597 N N . SER A 1 208 ? 40.883 -13.024 31.161 1.00 58.34 208 SER A N 1
ATOM 1598 C CA . SER A 1 208 ? 41.127 -14.468 31.298 1.00 58.34 208 SER A CA 1
ATOM 1599 C C . SER A 1 208 ? 40.069 -15.136 32.184 1.00 58.34 208 SER A C 1
ATOM 1601 O O . SER A 1 208 ? 39.502 -14.493 33.071 1.00 58.34 208 SER A O 1
ATOM 1603 N N . ASN A 1 209 ? 39.848 -16.446 32.006 1.00 53.16 209 ASN A N 1
ATOM 1604 C CA . ASN A 1 209 ? 38.902 -17.229 32.820 1.00 53.16 209 ASN A CA 1
ATOM 1605 C C . ASN A 1 209 ? 39.200 -17.190 34.335 1.00 53.16 209 ASN A C 1
ATOM 1607 O O . ASN A 1 209 ? 38.281 -17.356 35.129 1.00 53.16 209 ASN A O 1
ATOM 1611 N N . SER A 1 210 ? 40.447 -16.938 34.751 1.00 52.88 210 SER A N 1
ATOM 1612 C CA . SER A 1 210 ? 40.841 -16.861 36.167 1.00 52.88 210 SER A CA 1
ATOM 1613 C C . SER A 1 210 ? 40.490 -15.532 36.854 1.00 52.88 210 SER A C 1
ATOM 1615 O O . SER A 1 210 ? 40.554 -15.455 38.076 1.00 52.88 210 SER A O 1
ATOM 1617 N N . SER A 1 211 ? 40.108 -14.496 36.097 1.00 55.75 211 SER A N 1
ATOM 1618 C CA . SER A 1 211 ? 39.812 -13.148 36.621 1.00 55.75 211 SER A CA 1
ATOM 1619 C C . SER A 1 211 ? 38.317 -12.828 36.756 1.00 55.75 211 SER A C 1
ATOM 1621 O O . SER A 1 211 ? 37.962 -11.794 37.319 1.00 55.75 211 SER A O 1
ATOM 1623 N N . CYS A 1 212 ? 37.423 -13.709 36.297 1.00 55.50 212 CYS A N 1
ATOM 1624 C CA . CYS A 1 212 ? 35.981 -13.514 36.441 1.00 55.50 212 CYS A CA 1
ATOM 1625 C C . CYS A 1 212 ? 35.464 -14.116 37.760 1.00 55.50 212 CYS A C 1
ATOM 1627 O O . CYS A 1 212 ? 34.865 -15.189 37.770 1.00 55.50 212 CYS A O 1
ATOM 1629 N N . GLN A 1 213 ? 35.649 -13.411 38.879 1.00 48.88 213 GLN A N 1
ATOM 1630 C CA . GLN A 1 213 ? 34.824 -13.623 40.074 1.00 48.88 213 GLN A CA 1
ATOM 1631 C C . GLN A 1 213 ? 34.029 -12.354 40.395 1.00 48.88 213 GLN A C 1
ATOM 1633 O O . GLN A 1 213 ? 34.577 -11.342 40.822 1.00 48.88 213 GLN A O 1
ATOM 1638 N N . LEU A 1 214 ? 32.713 -12.413 40.175 1.00 43.12 214 LEU A N 1
ATOM 1639 C CA . LEU A 1 214 ? 31.771 -11.351 40.530 1.00 43.12 214 LEU A CA 1
ATOM 1640 C C . LEU A 1 214 ? 31.435 -11.435 42.025 1.00 43.12 214 LEU A C 1
ATOM 1642 O O . LEU A 1 214 ? 30.687 -12.313 42.458 1.00 43.12 214 LEU A O 1
ATOM 1646 N N . THR A 1 215 ? 31.950 -10.500 42.821 1.00 39.34 215 THR A N 1
ATOM 1647 C CA . THR A 1 215 ? 31.492 -10.300 44.200 1.00 39.34 215 THR A CA 1
ATOM 1648 C C . THR A 1 215 ? 30.101 -9.655 44.194 1.00 39.34 215 THR A C 1
ATOM 1650 O O . THR A 1 215 ? 29.885 -8.572 43.650 1.00 39.34 215 THR A O 1
ATOM 1653 N N . LYS A 1 216 ? 29.114 -10.336 44.794 1.00 36.78 216 LYS A N 1
ATOM 1654 C CA . LYS A 1 216 ? 27.750 -9.813 44.977 1.00 36.78 216 LYS A CA 1
ATOM 1655 C C . LYS A 1 216 ? 27.781 -8.599 45.908 1.00 36.78 216 LYS A C 1
ATOM 1657 O O . LYS A 1 216 ? 28.072 -8.745 47.095 1.00 36.78 216 LYS A O 1
ATOM 1662 N N . LYS A 1 217 ? 27.411 -7.418 45.406 1.00 32.44 217 LYS A N 1
ATOM 1663 C CA . LYS A 1 217 ? 27.185 -6.238 46.250 1.00 32.44 217 LYS A CA 1
ATOM 1664 C C . LYS A 1 217 ? 25.714 -6.159 46.668 1.00 32.44 217 LYS A C 1
ATOM 1666 O O . LYS A 1 217 ? 24.815 -6.103 45.836 1.00 32.44 217 LYS A O 1
ATOM 1671 N N . LYS A 1 218 ? 25.502 -6.178 47.984 1.00 34.06 218 LYS A N 1
ATOM 1672 C CA . LYS A 1 218 ? 24.230 -5.995 48.695 1.00 34.06 218 LYS A CA 1
ATOM 1673 C C . LYS A 1 218 ? 23.772 -4.538 48.524 1.00 34.06 218 LYS A C 1
ATOM 1675 O O . LYS A 1 218 ? 24.530 -3.627 48.852 1.00 34.06 218 LYS A O 1
ATOM 1680 N N . THR A 1 219 ? 22.565 -4.302 48.018 1.00 32.47 219 THR A N 1
ATOM 1681 C CA . THR A 1 219 ? 21.958 -2.962 47.966 1.00 32.47 219 THR A CA 1
ATOM 1682 C C . THR A 1 219 ? 21.206 -2.690 49.265 1.00 32.47 219 THR A C 1
ATOM 1684 O O . THR A 1 219 ? 20.226 -3.373 49.557 1.00 32.47 219 THR A O 1
ATOM 1687 N N . ASN A 1 220 ? 21.646 -1.693 50.035 1.00 32.91 220 ASN A N 1
ATOM 1688 C CA . ASN A 1 220 ? 20.885 -1.172 51.168 1.00 32.91 220 ASN A CA 1
ATOM 1689 C C . ASN A 1 220 ? 19.990 -0.015 50.707 1.00 32.91 220 ASN A C 1
ATOM 1691 O O . ASN A 1 220 ? 20.449 0.942 50.087 1.00 32.91 220 ASN A O 1
ATOM 1695 N N . SER A 1 221 ? 18.707 -0.150 51.030 1.00 37.44 221 SER A N 1
ATOM 1696 C CA . SER A 1 221 ? 17.636 0.835 50.894 1.00 37.44 221 SER A CA 1
ATOM 1697 C C . SER A 1 221 ? 17.763 1.921 51.961 1.00 37.44 221 SER A C 1
ATOM 1699 O O . SER A 1 221 ? 17.889 1.570 53.129 1.00 37.44 221 SER A O 1
ATOM 1701 N N . MET A 1 222 ? 17.675 3.200 51.572 1.00 43.06 222 MET A N 1
ATOM 1702 C CA . MET A 1 222 ? 17.211 4.332 52.400 1.00 43.06 222 MET A CA 1
ATOM 1703 C C . MET A 1 222 ? 17.191 5.619 51.546 1.00 43.06 222 MET A C 1
ATOM 1705 O O . MET A 1 222 ? 18.160 6.371 51.522 1.00 43.06 222 MET A O 1
ATOM 1709 N N . LEU A 1 223 ? 16.095 5.866 50.814 1.00 43.59 223 LEU A N 1
ATOM 1710 C CA . LEU A 1 223 ? 15.769 7.191 50.248 1.00 43.59 223 LEU A CA 1
ATOM 1711 C C . LEU A 1 223 ? 14.266 7.310 49.903 1.00 43.59 223 LEU A C 1
ATOM 1713 O O . LEU A 1 223 ? 13.898 7.681 48.794 1.00 43.59 223 LEU A O 1
ATOM 1717 N N . ALA A 1 224 ? 13.371 6.937 50.824 1.00 44.38 224 ALA A N 1
ATOM 1718 C CA . ALA A 1 224 ? 11.924 6.888 50.554 1.00 44.38 224 ALA A CA 1
ATOM 1719 C C . ALA A 1 224 ? 11.120 8.101 51.073 1.00 44.38 224 ALA A C 1
ATOM 1721 O O . ALA A 1 224 ? 9.910 8.150 50.879 1.00 44.38 224 ALA A O 1
ATOM 1722 N N . THR A 1 225 ? 11.753 9.102 51.694 1.00 47.50 225 THR A N 1
ATOM 1723 C CA . THR A 1 225 ? 11.006 10.153 52.421 1.00 47.50 225 THR A CA 1
ATOM 1724 C C . THR A 1 225 ? 10.882 11.490 51.673 1.00 47.50 225 THR A C 1
ATOM 1726 O O . THR A 1 225 ? 10.042 12.305 52.034 1.00 47.50 225 THR A O 1
ATOM 1729 N N . TYR A 1 226 ? 11.635 11.721 50.587 1.00 53.66 226 TYR A N 1
ATOM 1730 C CA . TYR A 1 226 ? 11.652 13.025 49.889 1.00 53.66 226 TYR A CA 1
ATOM 1731 C C . TYR A 1 226 ? 10.752 13.132 48.641 1.00 53.66 226 TYR A C 1
ATOM 1733 O O . TYR A 1 226 ? 10.517 14.236 48.157 1.00 53.66 226 TYR A O 1
ATOM 1741 N N . ILE A 1 227 ? 10.210 12.021 48.126 1.00 55.59 227 ILE A N 1
ATOM 1742 C CA . ILE A 1 227 ? 9.439 12.001 46.860 1.00 55.59 227 ILE A CA 1
ATOM 1743 C C . ILE A 1 227 ? 7.918 11.992 47.097 1.00 55.59 227 ILE A C 1
ATOM 1745 O O . ILE A 1 227 ? 7.151 12.449 46.254 1.00 55.59 227 ILE A O 1
ATOM 1749 N N . VAL A 1 228 ? 7.455 11.522 48.258 1.00 57.16 228 VAL A N 1
ATOM 1750 C CA . VAL A 1 228 ? 6.018 11.299 48.504 1.00 57.16 228 VAL A CA 1
ATOM 1751 C C . VAL A 1 228 ? 5.252 12.610 48.728 1.00 57.16 228 VAL A C 1
ATOM 1753 O O . VAL A 1 228 ? 4.127 12.760 48.252 1.00 57.16 228 VAL A O 1
ATOM 1756 N N . VAL A 1 229 ? 5.866 13.588 49.400 1.00 60.06 229 VAL A N 1
ATOM 1757 C CA . VAL A 1 229 ? 5.207 14.856 49.766 1.00 60.06 229 VAL A CA 1
ATOM 1758 C C . VAL A 1 229 ? 4.914 15.751 48.546 1.00 60.06 229 VAL A C 1
ATOM 1760 O O . VAL A 1 229 ? 3.776 16.207 48.423 1.00 60.06 229 VAL A O 1
ATOM 1763 N N . PRO A 1 230 ? 5.845 15.963 47.589 1.00 66.94 230 PRO A N 1
ATOM 1764 C CA . PRO A 1 230 ? 5.568 16.781 46.403 1.00 66.94 230 PRO A CA 1
ATOM 1765 C C . PRO A 1 230 ? 4.490 16.179 45.492 1.00 66.94 230 PRO A C 1
ATOM 1767 O O . PRO A 1 230 ? 3.665 16.905 44.939 1.00 66.94 230 PRO A O 1
ATOM 1770 N N . VAL A 1 231 ? 4.457 14.847 45.369 1.00 76.50 231 VAL A N 1
ATOM 1771 C CA . VAL A 1 231 ? 3.487 14.135 44.520 1.00 76.50 231 VAL A CA 1
ATOM 1772 C C . VAL A 1 231 ? 2.061 14.320 45.042 1.00 76.50 231 VAL A C 1
ATOM 1774 O O . VAL A 1 231 ? 1.146 14.570 44.257 1.00 76.50 231 VAL A O 1
ATOM 1777 N N . PHE A 1 232 ? 1.865 14.288 46.362 1.00 74.62 232 PHE A N 1
ATOM 1778 C CA . PHE A 1 232 ? 0.548 14.506 46.965 1.00 74.62 232 PHE A CA 1
ATOM 1779 C C . PHE A 1 232 ? 0.011 15.925 46.740 1.00 74.62 232 PHE A C 1
ATOM 1781 O O . PHE A 1 232 ? -1.177 16.096 46.463 1.00 74.62 232 PHE A O 1
ATOM 1788 N N . VAL A 1 233 ? 0.875 16.943 46.793 1.00 80.31 233 VAL A N 1
ATOM 1789 C CA . VAL A 1 233 ? 0.474 18.341 46.560 1.00 80.31 233 VAL A CA 1
ATOM 1790 C C . VAL A 1 233 ? 0.049 18.560 45.103 1.00 80.31 233 VAL A C 1
ATOM 1792 O O . VAL A 1 233 ? -0.981 19.185 44.850 1.00 80.31 233 VAL A O 1
ATOM 1795 N N . VAL A 1 234 ? 0.779 17.984 44.140 1.00 85.69 234 VAL A N 1
ATOM 1796 C CA . VAL A 1 234 ? 0.431 18.062 42.708 1.00 85.69 234 VAL A CA 1
ATOM 1797 C C . VAL A 1 234 ? -0.915 17.386 42.420 1.00 85.69 234 VAL A C 1
ATOM 1799 O O . VAL A 1 234 ? -1.733 17.928 41.672 1.00 85.69 234 VAL A O 1
ATOM 1802 N N . LEU A 1 235 ? -1.190 16.241 43.054 1.00 87.12 235 LEU A N 1
ATOM 1803 C CA . LEU A 1 235 ? -2.461 15.527 42.895 1.00 87.12 235 LEU A CA 1
ATOM 1804 C C . LEU A 1 235 ? -3.658 16.321 43.447 1.00 87.12 235 LEU A C 1
ATOM 1806 O O . LEU A 1 235 ? -4.721 16.341 42.821 1.00 87.12 235 LEU A O 1
ATOM 1810 N N . LEU A 1 236 ? -3.487 17.024 44.572 1.00 87.06 236 LEU A N 1
ATOM 1811 C CA . LEU A 1 236 ? -4.541 17.857 45.166 1.00 87.06 236 LEU A CA 1
ATOM 1812 C C . LEU A 1 236 ? -4.890 19.072 44.296 1.00 87.06 236 LEU A C 1
ATOM 1814 O O . LEU A 1 236 ? -6.071 19.373 44.101 1.00 87.06 236 LEU A O 1
ATOM 1818 N N . ILE A 1 237 ? -3.883 19.737 43.721 1.00 88.50 237 ILE A N 1
ATOM 1819 C CA . ILE A 1 237 ? -4.093 20.874 42.811 1.00 88.50 237 ILE A CA 1
ATOM 1820 C C . ILE A 1 237 ? -4.794 20.405 41.528 1.00 88.50 237 ILE A C 1
ATOM 1822 O O . ILE A 1 237 ? -5.758 21.034 41.084 1.00 88.50 237 ILE A O 1
ATOM 1826 N N . GLY A 1 238 ? -4.379 19.262 40.969 1.00 88.38 238 GLY A N 1
ATOM 1827 C CA . GLY A 1 238 ? -5.023 18.669 39.794 1.00 88.38 238 GLY A CA 1
ATOM 1828 C C . GLY A 1 238 ? -6.512 18.376 40.014 1.00 88.38 238 GLY A C 1
ATOM 1829 O O . GLY A 1 238 ? -7.343 18.706 39.165 1.00 88.38 238 GLY A O 1
ATOM 1830 N N . ALA A 1 239 ? -6.879 17.837 41.180 1.00 87.88 239 ALA A N 1
ATOM 1831 C CA . ALA A 1 239 ? -8.273 17.546 41.520 1.00 87.88 239 ALA A CA 1
ATOM 1832 C C . ALA A 1 239 ? -9.149 18.814 41.618 1.00 87.88 239 ALA A C 1
ATOM 1834 O O . ALA A 1 239 ? -10.308 18.808 41.189 1.00 87.88 239 ALA A O 1
ATOM 1835 N N . LEU A 1 240 ? -8.595 19.915 42.136 1.00 87.44 240 LEU A N 1
ATOM 1836 C CA . LEU A 1 240 ? -9.269 21.217 42.218 1.00 87.44 240 LEU A CA 1
ATOM 1837 C C . LEU A 1 240 ? -9.554 21.810 40.831 1.00 87.44 240 LEU A C 1
ATOM 1839 O O . LEU A 1 240 ? -10.670 22.271 40.578 1.00 87.44 240 LEU A O 1
ATOM 1843 N N . VAL A 1 241 ? -8.590 21.726 39.909 1.00 89.56 241 VAL A N 1
ATOM 1844 C CA . VAL A 1 241 ? -8.744 22.205 38.524 1.00 89.56 241 VAL A CA 1
ATOM 1845 C C . VAL A 1 241 ? -9.806 21.397 37.772 1.00 89.56 241 VAL A C 1
ATOM 1847 O O . VAL A 1 241 ? -10.661 21.973 37.098 1.00 89.56 241 VAL A O 1
ATOM 1850 N N . VAL A 1 242 ? -9.823 20.069 37.934 1.00 87.00 242 VAL A N 1
ATOM 1851 C CA . VAL A 1 242 ? -10.833 19.199 37.306 1.00 87.00 242 VAL A CA 1
ATOM 1852 C C . VAL A 1 242 ? -12.243 19.522 37.810 1.00 87.00 242 VAL A C 1
ATOM 1854 O O . VAL A 1 242 ? -13.174 19.603 37.003 1.00 87.00 242 VAL A O 1
ATOM 1857 N N . ARG A 1 243 ? -12.415 19.781 39.116 1.00 83.69 243 ARG A N 1
ATOM 1858 C CA . ARG A 1 243 ? -13.704 20.230 39.675 1.00 83.69 243 ARG A CA 1
ATOM 1859 C C . ARG A 1 243 ? -14.167 21.551 39.063 1.00 83.69 243 ARG A C 1
ATOM 1861 O O . ARG A 1 243 ? -15.336 21.668 38.699 1.00 83.69 243 ARG A O 1
ATOM 1868 N N . LEU A 1 244 ? -13.261 22.513 38.902 1.00 81.62 244 LEU A N 1
ATOM 1869 C CA . LEU A 1 244 ? -13.552 23.807 38.278 1.00 81.62 244 LEU A CA 1
ATOM 1870 C C . LEU A 1 244 ? -13.993 23.652 36.814 1.00 81.62 244 LEU A C 1
ATOM 1872 O O . LEU A 1 244 ? -15.012 24.217 36.414 1.00 81.62 244 LEU A O 1
ATOM 1876 N N . ILE A 1 245 ? -13.303 22.812 36.036 1.00 82.25 245 ILE A N 1
ATOM 1877 C CA . ILE A 1 245 ? -13.662 22.512 34.639 1.00 82.25 245 ILE A CA 1
ATOM 1878 C C . ILE A 1 245 ? -15.046 21.853 34.549 1.00 82.25 245 ILE A C 1
ATOM 1880 O O . ILE A 1 245 ? -15.826 22.169 33.648 1.00 82.25 245 ILE A O 1
ATOM 1884 N N . PHE A 1 246 ? -15.379 20.958 35.482 1.00 77.06 246 PHE A N 1
ATOM 1885 C CA . PHE A 1 246 ? -16.674 20.275 35.499 1.00 77.06 246 PHE A CA 1
ATOM 1886 C C . PHE A 1 246 ? -17.832 21.237 35.812 1.00 77.06 246 PHE A C 1
ATOM 1888 O O . PHE A 1 246 ? -18.891 21.161 35.188 1.00 77.06 246 PHE A O 1
ATOM 1895 N N . ILE A 1 247 ? -17.614 22.200 36.715 1.00 74.94 247 ILE A N 1
ATOM 1896 C CA . ILE A 1 247 ? -18.596 23.243 37.051 1.00 74.94 247 ILE A CA 1
ATOM 1897 C C . ILE A 1 247 ? -18.835 24.180 35.857 1.00 74.94 247 ILE A C 1
ATOM 1899 O O . ILE A 1 247 ? -19.981 24.529 35.570 1.00 74.94 247 ILE A O 1
ATOM 1903 N N . VAL A 1 248 ? -17.782 24.538 35.114 1.00 73.44 248 VAL A N 1
ATOM 1904 C CA . VAL A 1 248 ? -17.900 25.373 33.906 1.00 73.44 248 VAL A CA 1
ATOM 1905 C C . VAL A 1 248 ? -18.610 24.622 32.772 1.00 73.44 248 VAL A C 1
ATOM 1907 O O . VAL A 1 248 ? -19.464 25.198 32.097 1.00 73.44 248 VAL A O 1
ATOM 1910 N N . ARG A 1 249 ? -18.335 23.322 32.595 1.00 66.56 249 ARG A N 1
ATOM 1911 C CA . ARG A 1 249 ? -18.999 22.481 31.583 1.00 66.56 249 ARG A CA 1
ATOM 1912 C C . ARG A 1 249 ? -20.488 22.265 31.857 1.00 66.56 249 ARG A C 1
ATOM 1914 O O . ARG A 1 249 ? -21.264 22.212 30.910 1.00 66.56 249 ARG A O 1
ATOM 1921 N N . LYS A 1 250 ? -20.914 22.229 33.125 1.00 53.75 250 LYS A N 1
ATOM 1922 C CA . LYS A 1 250 ? -22.335 22.077 33.490 1.00 53.75 250 LYS A CA 1
ATOM 1923 C C . LYS A 1 250 ? -23.190 23.320 33.177 1.00 53.75 250 LYS A C 1
ATOM 1925 O O . LYS A 1 250 ? -24.411 23.227 33.193 1.00 53.75 250 LYS A O 1
ATOM 1930 N N . ARG A 1 251 ? -22.577 24.473 32.868 1.00 48.44 251 ARG A N 1
ATOM 1931 C CA . ARG A 1 251 ? -23.289 25.717 32.507 1.00 48.44 251 ARG A CA 1
ATOM 1932 C C . ARG A 1 251 ? -23.532 25.908 31.004 1.00 48.44 251 ARG A C 1
ATOM 1934 O O . ARG A 1 251 ? -24.232 26.846 30.640 1.00 48.44 251 ARG A O 1
ATOM 1941 N N . LYS A 1 252 ? -23.005 25.045 30.126 1.00 49.44 252 LYS A N 1
ATOM 1942 C CA . LYS A 1 252 ? -23.226 25.130 28.670 1.00 49.44 252 LYS A CA 1
ATOM 1943 C C . LYS A 1 252 ? -23.765 23.807 28.128 1.00 49.44 252 LYS A C 1
ATOM 1945 O O . LYS A 1 252 ? -22.990 22.911 27.815 1.00 49.44 252 LYS A O 1
ATOM 1950 N N . GLY A 1 253 ? -25.085 23.695 28.005 1.00 34.72 253 GLY A N 1
ATOM 1951 C CA . GLY A 1 253 ? -25.709 22.555 27.335 1.00 34.72 253 GLY A CA 1
ATOM 1952 C C . GLY A 1 253 ? -27.231 22.559 27.403 1.00 34.72 253 GLY A C 1
ATOM 1953 O O . GLY A 1 253 ? -27.800 21.838 28.214 1.00 34.72 253 GLY A O 1
ATOM 1954 N N . LEU A 1 254 ? -27.882 23.341 26.537 1.00 37.41 254 LEU A N 1
ATOM 1955 C CA . LEU A 1 254 ? -29.262 23.081 26.126 1.00 37.41 254 LEU A CA 1
ATOM 1956 C C . LEU A 1 254 ? -29.508 23.635 24.714 1.00 37.41 254 LEU A C 1
ATOM 1958 O O . LEU A 1 254 ? -29.669 24.837 24.549 1.00 37.41 254 LEU A O 1
ATOM 1962 N N . ALA A 1 255 ? -29.531 22.755 23.712 1.00 33.16 255 ALA A N 1
ATOM 1963 C CA . ALA A 1 255 ? -30.377 22.866 22.521 1.00 33.16 255 ALA A CA 1
ATOM 1964 C C . ALA A 1 255 ? -30.347 21.537 21.749 1.00 33.16 255 ALA A C 1
ATOM 1966 O O . ALA A 1 255 ? -29.325 20.861 21.677 1.00 33.16 255 ALA A O 1
ATOM 1967 N N . ARG A 1 256 ? -31.518 21.163 21.243 1.00 34.50 256 ARG A N 1
ATOM 1968 C CA . ARG A 1 256 ? -31.977 19.849 20.781 1.00 34.50 256 ARG A CA 1
ATOM 1969 C C . ARG A 1 256 ? -32.357 19.975 19.303 1.00 34.50 256 ARG A C 1
ATOM 1971 O O . ARG A 1 256 ? -32.802 21.046 18.906 1.00 34.50 256 ARG A O 1
ATOM 1978 N N . GLY A 1 257 ? -32.291 18.893 18.529 1.00 30.86 257 GLY A N 1
ATOM 1979 C CA . GLY A 1 257 ? -32.942 18.840 17.216 1.00 30.86 257 GLY A CA 1
ATOM 1980 C C . GLY A 1 257 ? -32.649 17.553 16.454 1.00 30.86 257 GLY A C 1
ATOM 1981 O O . GLY A 1 257 ? -31.501 17.275 16.145 1.00 30.86 257 GLY A O 1
ATOM 1982 N N . SER A 1 258 ? -33.700 16.781 16.187 1.00 30.52 258 SER A N 1
ATOM 1983 C CA . SER A 1 258 ? -33.749 15.539 15.408 1.00 30.52 258 SER A CA 1
ATOM 1984 C C . SER A 1 258 ? -34.786 15.738 14.302 1.00 30.52 258 SER A C 1
ATOM 1986 O O . SER A 1 258 ? -35.815 16.336 14.600 1.00 30.52 258 SER A O 1
ATOM 1988 N N . HIS A 1 259 ? -34.532 15.225 13.092 1.00 33.66 259 HIS A N 1
ATOM 1989 C CA . HIS A 1 259 ? -35.511 14.651 12.149 1.00 33.66 259 HIS A CA 1
ATOM 1990 C C . HIS A 1 259 ? -34.761 13.942 11.006 1.00 33.66 259 HIS A C 1
ATOM 1992 O O . HIS A 1 259 ? -33.716 14.427 10.583 1.00 33.66 259 HIS A O 1
ATOM 1998 N N . GLY A 1 260 ? -35.264 12.776 10.583 1.00 32.50 260 GLY A N 1
ATOM 1999 C CA . GLY A 1 260 ? -34.603 11.850 9.648 1.00 32.50 260 GLY A CA 1
ATOM 2000 C C . GLY A 1 260 ? -35.288 11.705 8.288 1.00 32.50 260 GLY A C 1
ATOM 2001 O O . GLY A 1 260 ? -36.348 12.293 8.083 1.00 32.50 260 GLY A O 1
ATOM 2002 N N . HIS A 1 261 ? -34.674 10.900 7.408 1.00 33.31 261 HIS A N 1
ATOM 2003 C CA . HIS A 1 261 ? -35.305 10.075 6.363 1.00 33.31 261 HIS A CA 1
ATOM 2004 C C . HIS A 1 261 ? -34.265 9.179 5.632 1.00 33.31 261 HIS A C 1
ATOM 2006 O O . HIS A 1 261 ? -33.484 9.659 4.818 1.00 33.31 261 HIS A O 1
ATOM 2012 N N . GLY A 1 262 ? -34.315 7.863 5.862 1.00 34.00 262 GLY A N 1
ATOM 2013 C CA . GLY A 1 262 ? -34.393 6.791 4.858 1.00 34.00 262 GLY A CA 1
ATOM 2014 C C . GLY A 1 262 ? -33.253 6.591 3.847 1.00 34.00 262 GLY A C 1
ATOM 2015 O O . GLY A 1 262 ? -33.205 7.235 2.806 1.00 34.00 262 GLY A O 1
ATOM 2016 N N . GLN A 1 263 ? -32.482 5.524 4.089 1.00 35.44 263 GLN A N 1
ATOM 2017 C CA . GLN A 1 263 ? -31.773 4.669 3.114 1.00 35.44 263 GLN A CA 1
ATOM 2018 C C . GLN A 1 263 ? -30.389 5.106 2.598 1.00 35.44 263 GLN A C 1
ATOM 2020 O O . GLN A 1 263 ? -29.661 4.269 2.079 1.00 35.44 263 GLN A O 1
ATOM 2025 N N . HIS A 1 264 ? -29.955 6.329 2.912 1.00 41.75 264 HIS A N 1
ATOM 2026 C CA . HIS A 1 264 ? -28.528 6.697 3.037 1.00 41.75 264 HIS A CA 1
ATOM 2027 C C . HIS A 1 264 ? -28.093 6.872 4.514 1.00 41.75 264 HIS A C 1
ATOM 2029 O O . HIS A 1 264 ? -26.950 7.203 4.801 1.00 41.75 264 HIS A O 1
ATOM 2035 N N . GLU A 1 265 ? -29.002 6.634 5.471 1.00 44.03 265 GLU A N 1
ATOM 2036 C CA . GLU A 1 265 ? -28.822 6.897 6.916 1.00 44.03 265 GLU A CA 1
ATOM 2037 C C . GLU A 1 265 ? -27.953 5.874 7.673 1.00 44.03 265 GLU A C 1
ATOM 2039 O O . GLU A 1 265 ? -27.736 6.024 8.877 1.00 44.03 265 GLU A O 1
ATOM 2044 N N . LEU A 1 266 ? -27.490 4.812 7.009 1.00 50.81 266 LEU A N 1
ATOM 2045 C CA . LEU A 1 266 ? -26.669 3.783 7.653 1.00 50.81 266 LEU A CA 1
ATOM 2046 C C . LEU A 1 266 ? -25.215 4.216 7.828 1.00 50.81 266 LEU A C 1
ATOM 2048 O O . LEU A 1 266 ? -24.588 3.759 8.777 1.00 50.81 266 LEU A O 1
ATOM 2052 N N . GLU A 1 267 ? -24.703 5.096 6.966 1.00 57.59 267 GLU A N 1
ATOM 2053 C CA . GLU A 1 267 ? -23.338 5.610 7.044 1.00 57.59 267 GLU A CA 1
ATOM 2054 C C . GLU A 1 267 ? -23.265 6.719 8.102 1.00 57.59 267 GLU A C 1
ATOM 2056 O O . GLU A 1 267 ? -24.055 7.663 8.104 1.00 57.59 267 GLU A O 1
ATOM 2061 N N . ASN A 1 268 ? -22.302 6.607 9.019 1.00 68.81 268 ASN A N 1
ATOM 2062 C CA . ASN A 1 268 ? -22.037 7.546 10.118 1.00 68.81 268 ASN A CA 1
ATOM 2063 C C . ASN A 1 268 ? -22.980 7.436 11.330 1.00 68.81 268 ASN A C 1
ATOM 2065 O O . ASN A 1 268 ? -23.094 8.374 12.127 1.00 68.81 268 ASN A O 1
ATOM 2069 N N . ARG A 1 269 ? -23.599 6.266 11.541 1.00 86.44 269 ARG A N 1
ATOM 2070 C CA . ARG A 1 269 ? -24.393 5.989 12.748 1.00 86.44 269 ARG A CA 1
ATOM 2071 C C . ARG A 1 269 ? -23.512 5.944 14.001 1.00 86.44 269 ARG A C 1
ATOM 2073 O O . ARG A 1 269 ? -22.498 5.248 14.054 1.00 86.44 269 ARG A O 1
ATOM 2080 N N . GLN A 1 270 ? -23.952 6.617 15.063 1.00 91.56 270 GLN A N 1
ATOM 2081 C CA . GLN A 1 270 ? -23.364 6.443 16.389 1.00 91.56 270 GLN A CA 1
ATOM 2082 C C . GLN A 1 270 ? -24.032 5.270 17.121 1.00 91.56 270 GLN A C 1
ATOM 2084 O O . GLN A 1 270 ? -25.222 5.316 17.428 1.00 91.56 270 GLN A O 1
ATOM 2089 N N . PHE A 1 271 ? -23.252 4.236 17.426 1.00 93.50 271 PHE A N 1
ATOM 2090 C CA . PHE A 1 271 ? -23.662 3.076 18.214 1.00 93.50 271 PHE A CA 1
ATOM 2091 C C . PHE A 1 271 ? -23.337 3.271 19.699 1.00 93.50 271 PHE A C 1
ATOM 2093 O O . PHE A 1 271 ? -22.344 3.903 20.072 1.00 93.50 271 PHE A O 1
ATOM 2100 N N . THR A 1 272 ? -24.150 2.670 20.559 1.00 94.75 272 THR A N 1
ATOM 2101 C CA . THR A 1 272 ? -23.863 2.466 21.983 1.00 94.75 272 THR A CA 1
ATOM 2102 C C . THR A 1 272 ? -23.084 1.171 22.195 1.00 94.75 272 THR A C 1
ATOM 2104 O O . THR A 1 272 ? -23.165 0.232 21.399 1.00 94.75 272 THR A O 1
ATOM 2107 N N . TYR A 1 273 ? -22.357 1.053 23.308 1.00 95.25 273 TYR A N 1
ATOM 2108 C CA . TYR A 1 273 ? -21.637 -0.188 23.613 1.00 95.25 273 TYR A CA 1
ATOM 2109 C C . TYR A 1 273 ? -22.584 -1.385 23.802 1.00 95.25 273 TYR A C 1
ATOM 2111 O O . TYR A 1 273 ? -22.236 -2.524 23.487 1.00 95.25 273 TYR A O 1
ATOM 2119 N N . ARG A 1 274 ? -23.808 -1.132 24.286 1.00 95.75 274 ARG A N 1
ATOM 2120 C CA . ARG A 1 274 ? -24.843 -2.163 24.420 1.00 95.75 274 ARG A CA 1
ATOM 2121 C C . ARG A 1 274 ? -25.292 -2.693 23.060 1.00 95.75 274 ARG A C 1
ATOM 2123 O O . ARG A 1 274 ? -25.419 -3.903 22.923 1.00 95.75 274 ARG A O 1
ATOM 2130 N N . GLU A 1 275 ? -25.503 -1.823 22.075 1.00 96.00 275 GLU A N 1
ATOM 2131 C CA . GLU A 1 275 ? -25.822 -2.256 20.709 1.00 96.00 275 GLU A CA 1
ATOM 2132 C C . GLU A 1 275 ? -24.682 -3.080 20.116 1.00 96.00 275 GLU A C 1
ATOM 2134 O O . GLU A 1 275 ? -24.942 -4.149 19.576 1.00 96.00 275 GLU A O 1
ATOM 2139 N N . LEU A 1 276 ? -23.426 -2.649 20.297 1.00 96.69 276 LEU A N 1
ATOM 2140 C CA . LEU A 1 276 ? -22.270 -3.419 19.832 1.00 96.69 276 LEU A CA 1
ATOM 2141 C C . LEU A 1 276 ? -22.225 -4.826 20.434 1.00 96.69 276 LEU A C 1
ATOM 2143 O O . LEU A 1 276 ? -21.969 -5.787 19.718 1.00 96.69 276 LEU A O 1
ATOM 2147 N N . LYS A 1 277 ? -22.518 -4.971 21.732 1.00 96.75 277 LYS A N 1
ATOM 2148 C CA . LYS A 1 277 ? -22.631 -6.293 22.366 1.00 96.75 277 LYS A CA 1
ATOM 2149 C C . LYS A 1 277 ? -23.715 -7.157 21.735 1.00 96.75 277 LYS A C 1
ATOM 2151 O O . LYS A 1 277 ? -23.507 -8.354 21.599 1.00 96.75 277 LYS A O 1
ATOM 2156 N N . VAL A 1 278 ? -24.858 -6.574 21.385 1.00 97.25 278 VAL A N 1
ATOM 2157 C CA . VAL A 1 278 ? -25.968 -7.318 20.776 1.00 97.25 278 VAL A CA 1
ATOM 2158 C C . VAL A 1 278 ? -25.593 -7.780 19.371 1.00 97.25 278 VAL A C 1
ATOM 2160 O O . VAL A 1 278 ? -25.695 -8.969 19.092 1.00 97.25 278 VAL A O 1
ATOM 2163 N N . ILE A 1 279 ? -25.102 -6.877 18.516 1.00 97.06 279 ILE A N 1
ATOM 2164 C CA . ILE A 1 279 ? -24.798 -7.217 17.115 1.00 97.06 279 ILE A CA 1
ATOM 2165 C C . ILE A 1 279 ? -23.622 -8.194 16.981 1.00 97.06 279 ILE A C 1
ATOM 2167 O O . ILE A 1 279 ? -23.521 -8.860 15.964 1.00 97.06 279 ILE A O 1
ATOM 2171 N N . THR A 1 280 ? -22.749 -8.300 17.988 1.00 97.31 280 THR A N 1
ATOM 2172 C CA . THR A 1 280 ? -21.565 -9.187 17.979 1.00 97.31 280 THR A CA 1
ATOM 2173 C C . THR A 1 280 ? -21.729 -10.469 18.810 1.00 97.31 280 THR A C 1
ATOM 2175 O O . THR A 1 280 ? -20.733 -11.131 19.109 1.00 97.31 280 THR A O 1
ATOM 2178 N N . ASP A 1 281 ? -22.947 -10.795 19.266 1.00 96.56 281 ASP A N 1
ATOM 2179 C CA . ASP A 1 281 ? -23.210 -11.908 20.202 1.00 96.56 281 ASP A CA 1
ATOM 2180 C C . ASP A 1 281 ? -22.249 -11.897 21.412 1.00 96.56 281 ASP A C 1
ATOM 2182 O O . ASP A 1 281 ? -21.583 -12.873 21.741 1.00 96.56 281 ASP A O 1
ATOM 2186 N N . ASN A 1 282 ? -22.129 -10.739 22.067 1.00 96.12 282 ASN A N 1
ATOM 2187 C CA . ASN A 1 282 ? -21.178 -10.466 23.149 1.00 96.12 282 ASN A CA 1
ATOM 2188 C C . ASN A 1 282 ? -19.696 -10.616 22.754 1.00 96.12 282 ASN A C 1
ATOM 2190 O O . ASN A 1 282 ? -18.894 -11.077 23.568 1.00 96.12 282 ASN A O 1
ATOM 2194 N N . PHE A 1 283 ? -19.318 -10.149 21.559 1.00 95.69 283 PHE A N 1
ATOM 2195 C CA . PHE A 1 283 ? -17.940 -10.177 21.047 1.00 95.69 283 PHE A CA 1
ATOM 2196 C C . PHE A 1 283 ? -17.364 -11.599 20.944 1.00 95.69 283 PHE A C 1
ATOM 2198 O O . PHE A 1 283 ? -16.212 -11.851 21.299 1.00 95.69 283 PHE A O 1
ATOM 2205 N N . LYS A 1 284 ? -18.186 -12.549 20.496 1.00 95.25 284 LYS A N 1
ATOM 2206 C CA . LYS A 1 284 ? -17.870 -13.984 20.526 1.00 95.25 284 LYS A CA 1
ATOM 2207 C C . LYS A 1 284 ? -16.871 -14.422 19.461 1.00 95.25 284 LYS A C 1
ATOM 2209 O O . LYS A 1 284 ? -15.980 -15.213 19.760 1.00 95.25 284 LYS A O 1
ATOM 2214 N N . VAL A 1 285 ? -17.033 -13.940 18.230 1.00 95.88 285 VAL A N 1
ATOM 2215 C CA . VAL A 1 285 ? -16.210 -14.351 17.084 1.00 95.88 285 VAL A CA 1
ATOM 2216 C C . VAL A 1 285 ? -15.196 -13.258 16.778 1.00 95.88 285 VAL A C 1
ATOM 2218 O O . VAL A 1 285 ? -15.563 -12.129 16.453 1.00 95.88 285 VAL A O 1
ATOM 2221 N N . VAL A 1 286 ? -13.912 -13.593 16.902 1.00 94.62 286 VAL A N 1
ATOM 2222 C CA . VAL A 1 286 ? -12.793 -12.699 16.584 1.00 94.62 286 VAL A CA 1
ATOM 2223 C C . VAL A 1 286 ? -12.373 -12.935 15.139 1.00 94.62 286 VAL A C 1
ATOM 2225 O O . VAL A 1 286 ? -11.977 -14.042 14.788 1.00 94.62 286 VAL A O 1
ATOM 2228 N N . LEU A 1 287 ? -12.416 -11.881 14.327 1.00 89.56 287 LEU A N 1
ATOM 2229 C CA . LEU A 1 287 ? -11.931 -11.887 12.944 1.00 89.56 287 LEU A CA 1
ATOM 2230 C C . LEU A 1 287 ? -10.435 -11.558 12.864 1.00 89.56 287 LEU A C 1
ATOM 2232 O O . LEU A 1 287 ? -9.741 -12.007 11.960 1.00 89.56 287 LEU A O 1
ATOM 2236 N N . GLY A 1 288 ? -9.922 -10.773 13.815 1.00 85.19 288 GLY A N 1
ATOM 2237 C CA . GLY A 1 288 ? -8.508 -10.415 13.859 1.00 85.19 288 GLY A CA 1
ATOM 2238 C C . GLY A 1 288 ? -8.124 -9.646 15.117 1.00 85.19 288 GLY A C 1
ATOM 2239 O O . GLY A 1 288 ? -8.957 -9.011 15.766 1.00 85.19 288 GLY A O 1
ATOM 2240 N N . GLN A 1 289 ? -6.841 -9.688 15.466 1.00 84.00 289 GLN A N 1
ATOM 2241 C CA . GLN A 1 289 ? -6.289 -8.970 16.611 1.00 84.00 289 GLN A CA 1
ATOM 2242 C C . GLN A 1 289 ? -4.941 -8.348 16.243 1.00 84.00 289 GLN A C 1
ATOM 2244 O O . GLN A 1 289 ? -4.066 -9.021 15.705 1.00 84.00 289 GLN A O 1
ATOM 2249 N N . GLY A 1 290 ? -4.761 -7.067 16.564 1.00 72.06 290 GLY A N 1
ATOM 2250 C CA . GLY A 1 290 ? -3.534 -6.331 16.271 1.00 72.06 290 GLY A CA 1
ATOM 2251 C C . GLY A 1 290 ? -3.262 -5.209 17.270 1.00 72.06 290 GLY A C 1
ATOM 2252 O O . GLY A 1 290 ? -3.968 -5.049 18.266 1.00 72.06 290 GLY A O 1
ATOM 2253 N N . GLY A 1 291 ? -2.237 -4.398 16.991 1.00 68.44 291 GLY A N 1
ATOM 2254 C CA . GLY A 1 291 ? -1.847 -3.268 17.850 1.00 68.44 291 GLY A CA 1
ATOM 2255 C C . GLY A 1 291 ? -2.951 -2.220 18.041 1.00 68.44 291 GLY A C 1
ATOM 2256 O O . GLY A 1 291 ? -2.968 -1.517 19.049 1.00 68.44 291 GLY A O 1
ATOM 2257 N N . PHE A 1 292 ? -3.900 -2.170 17.107 1.00 69.81 292 PHE A N 1
ATOM 2258 C CA . PHE A 1 292 ? -5.007 -1.220 17.093 1.00 69.81 292 PHE A CA 1
ATOM 2259 C C . PHE A 1 292 ? -6.242 -1.709 17.861 1.00 69.81 292 PHE A C 1
ATOM 2261 O O . PHE A 1 292 ? -7.131 -0.918 18.157 1.00 69.81 292 PHE A O 1
ATOM 2268 N N . GLY A 1 293 ? -6.301 -2.987 18.243 1.00 83.81 293 GLY A N 1
ATOM 2269 C CA . GLY A 1 293 ? -7.452 -3.568 18.930 1.00 83.81 293 GLY A CA 1
ATOM 2270 C C . GLY A 1 293 ? -7.851 -4.930 18.377 1.00 83.81 293 GLY A C 1
ATOM 2271 O O . GLY A 1 293 ? -7.064 -5.609 17.714 1.00 83.81 293 GLY A O 1
ATOM 2272 N N . THR A 1 294 ? -9.087 -5.321 18.667 1.00 90.38 294 THR A N 1
ATOM 2273 C CA . THR A 1 294 ? -9.660 -6.604 18.249 1.00 90.38 294 THR A CA 1
ATOM 2274 C C . THR A 1 294 ? -10.867 -6.352 17.360 1.00 90.38 294 THR A C 1
ATOM 2276 O O . THR A 1 294 ? -11.717 -5.524 17.687 1.00 90.38 294 THR A O 1
ATOM 2279 N N . VAL A 1 295 ? -10.928 -7.057 16.235 1.00 93.44 295 VAL A N 1
ATOM 2280 C CA . VAL A 1 295 ? -12.023 -6.998 15.268 1.00 93.44 295 VAL A CA 1
ATOM 2281 C C . VAL A 1 295 ? -12.926 -8.200 15.489 1.00 93.44 295 VAL A C 1
ATOM 2283 O O . VAL A 1 295 ? -12.451 -9.335 15.523 1.00 93.44 295 VAL A O 1
ATOM 2286 N N . TYR A 1 296 ? -14.218 -7.941 15.640 1.00 96.50 296 TYR A N 1
ATOM 2287 C CA . TYR A 1 296 ? -15.241 -8.948 15.879 1.00 96.50 296 TYR A CA 1
ATOM 2288 C C . TYR A 1 296 ? -16.226 -9.011 14.722 1.00 96.50 296 TYR A C 1
ATOM 2290 O O . TYR A 1 296 ? -16.502 -7.998 14.076 1.00 96.50 296 TYR A O 1
ATOM 2298 N N . GLU A 1 297 ? -16.772 -10.195 14.497 1.00 97.12 297 GLU A N 1
ATOM 2299 C CA . GLU A 1 297 ? -17.906 -10.394 13.602 1.00 97.12 297 GLU A CA 1
ATOM 2300 C C . GLU A 1 297 ? -19.176 -9.801 14.223 1.00 97.12 297 GLU A C 1
ATOM 2302 O O . GLU A 1 297 ? -19.356 -9.840 15.447 1.00 97.12 297 GLU A O 1
ATOM 2307 N N . GLY A 1 298 ? -20.070 -9.260 13.397 1.00 97.19 298 GLY A N 1
ATOM 2308 C CA . GLY A 1 298 ? -21.389 -8.868 13.865 1.00 97.19 298 GLY A CA 1
ATOM 2309 C C . GLY A 1 298 ? -22.422 -8.694 12.762 1.00 97.19 298 GLY A C 1
ATOM 2310 O O . GLY A 1 298 ? -22.088 -8.541 11.595 1.00 97.19 298 GLY A O 1
ATOM 2311 N N . PHE A 1 299 ? -23.693 -8.670 13.147 1.00 97.19 299 PHE A N 1
ATOM 2312 C CA . PHE A 1 299 ? -24.829 -8.525 12.240 1.00 97.19 299 PHE A CA 1
ATOM 2313 C C . PHE A 1 299 ? -25.755 -7.417 12.735 1.00 97.19 299 PHE A C 1
ATOM 2315 O O . PHE A 1 299 ? -26.206 -7.426 13.884 1.00 97.19 299 PHE A O 1
ATOM 2322 N N . LEU A 1 300 ? -26.037 -6.439 11.874 1.00 94.62 300 LEU A N 1
ATOM 2323 C CA . LEU A 1 300 ? -27.034 -5.410 12.157 1.00 94.62 300 LEU A CA 1
ATOM 2324 C C . LEU A 1 300 ? -28.450 -6.011 12.157 1.00 94.62 300 LEU A C 1
ATOM 2326 O O . LEU A 1 300 ? -28.681 -7.137 11.725 1.00 94.62 300 LEU A O 1
ATOM 2330 N N . HIS A 1 301 ? -29.422 -5.239 12.647 1.00 90.94 301 HIS A N 1
ATOM 2331 C CA . HIS A 1 301 ? -30.813 -5.691 12.799 1.00 90.94 301 HIS A CA 1
ATOM 2332 C C . HIS A 1 301 ? -31.492 -6.009 11.459 1.00 90.94 301 HIS A C 1
ATOM 2334 O O . HIS A 1 301 ? -32.430 -6.797 11.421 1.00 90.94 301 HIS A O 1
ATOM 2340 N N . ASP A 1 302 ? -31.022 -5.390 10.377 1.00 91.06 302 ASP A N 1
ATOM 2341 C CA . ASP A 1 302 ? -31.464 -5.632 9.003 1.00 91.06 302 ASP A CA 1
ATOM 2342 C C . ASP A 1 302 ? -30.742 -6.821 8.338 1.00 91.06 302 ASP A C 1
ATOM 2344 O O . ASP A 1 302 ? -30.995 -7.120 7.175 1.00 91.06 302 ASP A O 1
ATOM 2348 N N . GLY A 1 303 ? -29.862 -7.513 9.069 1.00 92.38 303 GLY A N 1
ATOM 2349 C CA . GLY A 1 303 ? -29.065 -8.630 8.569 1.00 92.38 303 GLY A CA 1
ATOM 2350 C C . GLY A 1 303 ? -27.748 -8.220 7.909 1.00 92.38 303 GLY A C 1
ATOM 2351 O O . GLY A 1 303 ? -26.998 -9.099 7.487 1.00 92.38 303 GLY A O 1
ATOM 2352 N N . THR A 1 304 ? -27.423 -6.923 7.842 1.00 93.75 304 THR A N 1
ATOM 2353 C CA . THR A 1 304 ? -26.153 -6.459 7.267 1.00 93.75 304 THR A CA 1
ATOM 2354 C C . THR A 1 304 ? -24.974 -7.012 8.064 1.00 93.75 304 THR A C 1
ATOM 2356 O O . THR A 1 304 ? -24.864 -6.781 9.271 1.00 93.75 304 THR A O 1
ATOM 2359 N N . HIS A 1 305 ? -24.080 -7.727 7.382 1.00 95.81 305 HIS A N 1
ATOM 2360 C CA . HIS A 1 305 ? -22.873 -8.296 7.973 1.00 95.81 305 HIS A CA 1
ATOM 2361 C C . HIS A 1 305 ? -21.798 -7.208 8.137 1.00 95.81 305 HIS A C 1
ATOM 2363 O O . HIS A 1 305 ? -21.479 -6.492 7.186 1.00 95.81 305 HIS A O 1
ATOM 2369 N N . VAL A 1 306 ? -21.244 -7.073 9.343 1.00 96.62 306 VAL A N 1
ATOM 2370 C CA . VAL A 1 306 ? -20.305 -6.007 9.712 1.00 96.62 306 VAL A CA 1
ATOM 2371 C C . VAL A 1 306 ? -19.075 -6.531 10.447 1.00 96.62 306 VAL A C 1
ATOM 2373 O O . VAL A 1 306 ? -19.089 -7.595 11.066 1.00 96.62 306 VAL A O 1
ATOM 2376 N N . ALA A 1 307 ? -18.007 -5.737 10.419 1.00 96.69 307 ALA A N 1
ATOM 2377 C CA . ALA A 1 307 ? -16.808 -5.942 11.221 1.00 96.69 307 ALA A CA 1
ATOM 2378 C C . ALA A 1 307 ? -16.697 -4.845 12.292 1.00 96.69 307 ALA A C 1
ATOM 2380 O O . ALA A 1 307 ? -16.648 -3.654 11.981 1.00 96.69 307 ALA A O 1
ATOM 2381 N N . VAL A 1 308 ? -16.646 -5.233 13.568 1.00 96.00 308 VAL A N 1
ATOM 2382 C CA . VAL A 1 308 ? -16.588 -4.311 14.714 1.00 96.00 308 VAL A CA 1
ATOM 2383 C C . VAL A 1 308 ? -15.176 -4.286 15.294 1.00 96.00 308 VAL A C 1
ATOM 2385 O O . VAL A 1 308 ? -14.780 -5.183 16.035 1.00 96.00 308 VAL A O 1
ATOM 2388 N N . LYS A 1 309 ? -14.410 -3.235 14.995 1.00 93.44 309 LYS A N 1
ATOM 2389 C CA . LYS A 1 309 ? -13.066 -2.989 15.543 1.00 93.44 309 LYS A CA 1
ATOM 2390 C C . LYS A 1 309 ? -13.186 -2.294 16.895 1.00 93.44 309 LYS A C 1
ATOM 2392 O O . LYS A 1 309 ? -13.418 -1.087 16.960 1.00 93.44 309 LYS A O 1
ATOM 2397 N N . LEU A 1 310 ? -13.026 -3.043 17.984 1.00 91.62 310 LEU A N 1
ATOM 2398 C CA . LEU A 1 310 ? -12.962 -2.503 19.341 1.00 91.62 310 LEU A CA 1
ATOM 2399 C C . LEU A 1 310 ? -11.522 -2.092 19.661 1.00 91.62 310 LEU A C 1
ATOM 2401 O O . LEU A 1 310 ? -10.613 -2.925 19.670 1.00 91.62 310 LEU A O 1
ATOM 2405 N N . LEU A 1 311 ? -11.311 -0.809 19.944 1.00 85.19 311 LEU A N 1
ATOM 2406 C CA . LEU A 1 311 ? -9.971 -0.260 20.119 1.00 85.19 311 LEU A CA 1
ATOM 2407 C C . LEU A 1 311 ? -9.406 -0.537 21.515 1.00 85.19 311 LEU A C 1
ATOM 2409 O O . LEU A 1 311 ? -10.106 -0.460 22.531 1.00 85.19 311 LEU A O 1
ATOM 2413 N N . SER A 1 312 ? -8.102 -0.812 21.567 1.00 73.00 312 SER A N 1
ATOM 2414 C CA . SER A 1 312 ? -7.388 -1.007 22.830 1.00 73.00 312 SER A CA 1
ATOM 2415 C C . SER A 1 312 ? -7.217 0.319 23.583 1.00 73.00 312 SER A C 1
ATOM 2417 O O . SER A 1 312 ? -6.647 1.280 23.070 1.00 73.00 312 SER A O 1
ATOM 2419 N N . GLN A 1 313 ? -7.668 0.366 24.839 1.00 65.94 313 GLN A N 1
ATOM 2420 C CA . GLN A 1 313 ? -7.621 1.567 25.690 1.00 65.94 313 GLN A CA 1
ATOM 2421 C C . GLN A 1 313 ? -6.242 1.832 26.322 1.00 65.94 313 GLN A C 1
ATOM 2423 O O . GLN A 1 313 ? -6.076 2.812 27.045 1.00 65.94 313 GLN A O 1
ATOM 2428 N N . SER A 1 314 ? -5.250 0.965 26.097 1.00 58.81 314 SER A N 1
ATOM 2429 C CA . SER A 1 314 ? -3.965 1.023 26.805 1.00 58.81 314 SER A CA 1
ATOM 2430 C C . SER A 1 314 ? -2.995 2.095 26.292 1.00 58.81 314 SER A C 1
ATOM 2432 O O . SER A 1 314 ? -1.939 2.281 26.895 1.00 58.81 314 SER A O 1
ATOM 2434 N N . SER A 1 315 ? -3.320 2.827 25.217 1.00 60.97 315 SER A N 1
ATOM 2435 C CA . SER A 1 315 ? -2.429 3.849 24.657 1.00 60.97 315 SER A CA 1
ATOM 2436 C C . SER A 1 315 ? -3.153 5.136 24.249 1.00 60.97 315 SER A C 1
ATOM 2438 O O . SER A 1 315 ? -4.262 5.127 23.718 1.00 60.97 315 SER A O 1
ATOM 2440 N N . SER A 1 316 ? -2.483 6.277 24.440 1.00 65.06 316 SER A N 1
ATOM 2441 C CA . SER A 1 316 ? -2.919 7.579 23.906 1.00 65.06 316 SER A CA 1
ATOM 2442 C C . SER A 1 316 ? -2.911 7.626 22.373 1.00 65.06 316 SER A C 1
ATOM 2444 O O . SER A 1 316 ? -3.543 8.494 21.772 1.00 65.06 316 SER A O 1
ATOM 2446 N N . GLN A 1 317 ? -2.200 6.685 21.752 1.00 68.88 317 GLN A N 1
ATOM 2447 C CA . GLN A 1 317 ? -2.118 6.494 20.314 1.00 68.88 317 GLN A CA 1
ATOM 2448 C C . GLN A 1 317 ? -3.464 6.015 19.740 1.00 68.88 317 GLN A C 1
ATOM 2450 O O . GLN A 1 317 ? -3.983 6.668 18.838 1.00 68.88 317 GLN A O 1
ATOM 2455 N N . GLY A 1 318 ? -4.093 5.000 20.346 1.00 72.38 318 GLY A N 1
ATOM 2456 C CA . GLY A 1 318 ? -5.375 4.454 19.872 1.00 72.38 318 GLY A CA 1
ATOM 2457 C C . GLY A 1 318 ? -6.533 5.462 19.874 1.00 72.38 318 GLY A C 1
ATOM 2458 O O . GLY A 1 318 ? -7.399 5.423 19.007 1.00 72.38 318 GLY A O 1
ATOM 2459 N N . ILE A 1 319 ? -6.532 6.436 20.795 1.00 78.31 319 ILE A N 1
ATOM 2460 C CA . ILE A 1 319 ? -7.545 7.512 20.820 1.00 78.31 319 ILE A CA 1
ATOM 2461 C C . ILE A 1 319 ? -7.366 8.480 19.641 1.00 78.31 319 ILE A C 1
ATOM 2463 O O . ILE A 1 319 ? -8.352 8.968 19.078 1.00 78.31 319 ILE A O 1
ATOM 2467 N N . LYS A 1 320 ? -6.114 8.796 19.285 1.00 79.88 320 LYS A N 1
ATOM 2468 C CA . LYS A 1 320 ? -5.823 9.651 18.128 1.00 79.88 320 LYS A CA 1
ATOM 2469 C C . LYS A 1 320 ? -6.230 8.946 16.843 1.00 79.88 320 LYS A C 1
ATOM 2471 O O . LYS A 1 320 ? -6.923 9.555 16.044 1.00 79.88 320 LYS A O 1
ATOM 2476 N N . GLU A 1 321 ? -5.873 7.674 16.706 1.00 81.12 321 GLU A N 1
ATOM 2477 C CA . GLU A 1 321 ? -6.223 6.843 15.550 1.00 81.12 321 GLU A CA 1
ATOM 2478 C C . GLU A 1 321 ? -7.737 6.715 15.386 1.00 81.12 321 GLU A C 1
ATOM 2480 O O . GLU A 1 321 ? -8.243 7.005 14.309 1.00 81.12 321 GLU A O 1
ATOM 2485 N N . PHE A 1 322 ? -8.476 6.436 16.469 1.00 86.62 322 PHE A N 1
ATOM 2486 C CA . PHE A 1 322 ? -9.943 6.473 16.463 1.00 86.62 322 PHE A CA 1
ATOM 2487 C C . PHE A 1 322 ? -10.488 7.783 15.903 1.00 86.62 322 PHE A C 1
ATOM 2489 O O . PHE A 1 322 ? -11.388 7.791 15.071 1.00 86.62 322 PHE A O 1
ATOM 2496 N N . SER A 1 323 ? -9.974 8.900 16.424 1.00 82.94 323 SER A N 1
ATOM 2497 C CA . SER A 1 323 ? -10.486 10.222 16.080 1.00 82.94 323 SER A CA 1
ATOM 2498 C C . SER A 1 323 ? -10.192 10.542 14.620 1.00 82.94 323 SER A C 1
ATOM 2500 O O . SER A 1 323 ? -11.083 11.025 13.934 1.00 82.94 323 SER A O 1
ATOM 2502 N N . THR A 1 324 ? -8.982 10.231 14.145 1.00 82.69 324 THR A N 1
ATOM 2503 C CA . THR A 1 324 ? -8.595 10.363 12.736 1.00 82.69 324 THR A CA 1
ATOM 2504 C C . THR A 1 324 ? -9.497 9.519 11.843 1.00 82.69 324 THR A C 1
ATOM 2506 O O . THR A 1 324 ? -10.066 10.034 10.883 1.00 82.69 324 THR A O 1
ATOM 2509 N N . GLU A 1 325 ? -9.659 8.240 12.173 1.00 87.62 325 GLU A N 1
ATOM 2510 C CA . GLU A 1 325 ? -10.378 7.278 11.347 1.00 87.62 325 GLU A CA 1
ATOM 2511 C C . GLU A 1 325 ? -11.875 7.607 11.293 1.00 87.62 325 GLU A C 1
ATOM 2513 O O . GLU A 1 325 ? -12.419 7.795 10.208 1.00 87.62 325 GLU A O 1
ATOM 2518 N N . ALA A 1 326 ? -12.517 7.827 12.447 1.00 85.62 326 ALA A N 1
ATOM 2519 C CA . ALA A 1 326 ? -13.923 8.220 12.514 1.00 85.62 326 ALA A CA 1
ATOM 2520 C C . ALA A 1 326 ? -14.191 9.556 11.804 1.00 85.62 326 ALA A C 1
ATOM 2522 O O . ALA A 1 326 ? -15.169 9.686 11.080 1.00 85.62 326 ALA A O 1
ATOM 2523 N N . GLN A 1 327 ? -13.343 10.574 11.985 1.00 81.81 327 GLN A N 1
ATOM 2524 C CA . GLN A 1 327 ? -13.575 11.891 11.372 1.00 81.81 327 GLN A CA 1
ATOM 2525 C C . GLN A 1 327 ? -13.312 11.926 9.872 1.00 81.81 327 GLN A C 1
ATOM 2527 O O . GLN A 1 327 ? -13.828 12.824 9.203 1.00 81.81 327 GLN A O 1
ATOM 2532 N N . THR A 1 328 ? -12.480 11.016 9.364 1.00 77.94 328 THR A N 1
ATOM 2533 C CA . THR A 1 328 ? -12.109 11.041 7.952 1.00 77.94 328 THR A CA 1
ATOM 2534 C C . THR A 1 328 ? -12.953 10.084 7.137 1.00 77.94 328 THR A C 1
ATOM 2536 O O . THR A 1 328 ? -13.530 10.522 6.150 1.00 77.94 328 THR A O 1
ATOM 2539 N N . LEU A 1 329 ? -13.119 8.830 7.574 1.00 81.88 329 LEU A N 1
ATOM 2540 C CA . LEU A 1 329 ? -13.943 7.846 6.858 1.00 81.88 329 LEU A CA 1
ATOM 2541 C C . LEU A 1 329 ? -15.432 8.200 6.830 1.00 81.88 329 LEU A C 1
ATOM 2543 O O . LEU A 1 329 ? -16.155 7.686 5.993 1.00 81.88 329 LEU A O 1
ATOM 2547 N N . THR A 1 330 ? -15.882 9.120 7.686 1.00 78.12 330 THR A N 1
ATOM 2548 C CA . THR A 1 330 ? -17.228 9.710 7.585 1.00 78.12 330 THR A CA 1
ATOM 2549 C C . THR A 1 330 ? -17.406 10.641 6.378 1.00 78.12 330 THR A C 1
ATOM 2551 O O . THR A 1 330 ? -18.531 11.035 6.082 1.00 78.12 330 THR A O 1
ATOM 2554 N N . LYS A 1 331 ? -16.310 11.055 5.726 1.00 81.50 331 LYS A N 1
ATOM 2555 C CA . LYS A 1 331 ? -16.290 12.046 4.637 1.00 81.50 331 LYS A CA 1
ATOM 2556 C C . LYS A 1 331 ? -15.764 11.496 3.316 1.00 81.50 331 LYS A C 1
ATOM 2558 O O . LYS A 1 331 ? -15.991 12.121 2.284 1.00 81.50 331 LYS A O 1
ATOM 2563 N N . ILE A 1 332 ? -15.014 10.397 3.353 1.00 86.19 332 ILE A N 1
ATOM 2564 C CA . ILE A 1 332 ? -14.408 9.791 2.167 1.00 86.19 332 ILE A CA 1
ATOM 2565 C C . ILE A 1 332 ? -15.170 8.523 1.801 1.00 86.19 332 ILE A C 1
ATOM 2567 O O . ILE A 1 332 ? -15.347 7.639 2.633 1.00 86.19 332 ILE A O 1
ATOM 2571 N N . HIS A 1 333 ? -15.615 8.441 0.549 1.00 89.31 333 HIS A N 1
ATOM 2572 C CA . HIS A 1 333 ? -16.378 7.305 0.040 1.00 89.31 333 HIS A CA 1
ATOM 2573 C C . HIS A 1 333 ? -15.856 6.942 -1.344 1.00 89.31 333 HIS A C 1
ATOM 2575 O O . HIS A 1 333 ? -15.885 7.754 -2.269 1.00 89.31 333 HIS A O 1
ATOM 2581 N N . HIS A 1 334 ? -15.368 5.714 -1.483 1.00 94.56 334 HIS A N 1
ATOM 2582 C CA . HIS A 1 334 ? -14.874 5.191 -2.746 1.00 94.56 334 HIS A CA 1
ATOM 2583 C C . HIS A 1 334 ? -15.040 3.672 -2.767 1.00 94.56 334 HIS A C 1
ATOM 2585 O O . HIS A 1 334 ? -14.820 3.013 -1.753 1.00 94.56 334 HIS A O 1
ATOM 2591 N N . LYS A 1 335 ? -15.384 3.101 -3.928 1.00 95.56 335 LYS A N 1
ATOM 2592 C CA . LYS A 1 335 ? -15.633 1.655 -4.086 1.00 95.56 335 LYS A CA 1
ATOM 2593 C C . LYS A 1 3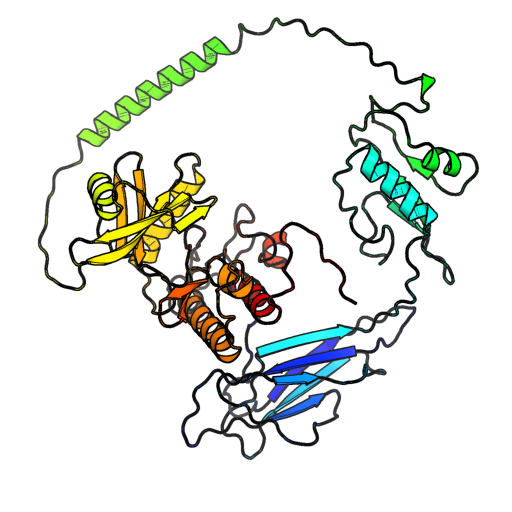35 ? -14.452 0.775 -3.638 1.00 95.56 335 LYS A C 1
ATOM 2595 O O . LYS A 1 335 ? -14.683 -0.347 -3.210 1.00 95.56 335 LYS A O 1
ATOM 2600 N N . ASN A 1 336 ? -13.219 1.292 -3.686 1.00 97.50 336 ASN A N 1
ATOM 2601 C CA . ASN A 1 336 ? -11.993 0.586 -3.284 1.00 97.50 336 ASN A CA 1
ATOM 2602 C C . ASN A 1 336 ? -1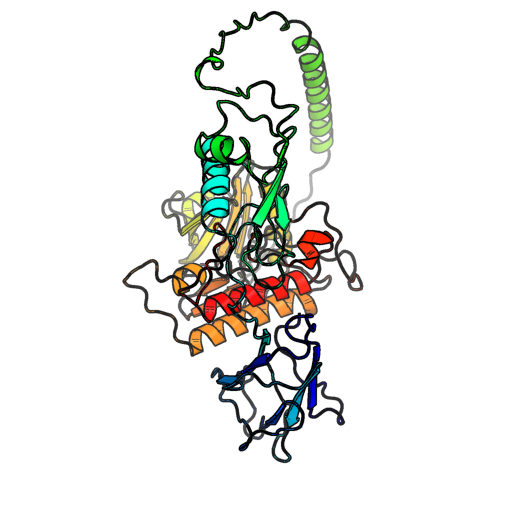1.389 1.061 -1.952 1.00 97.50 336 ASN A C 1
ATOM 2604 O O . ASN A 1 336 ? -10.217 0.809 -1.678 1.00 97.50 336 ASN A O 1
ATOM 2608 N N . LEU A 1 337 ? -12.162 1.757 -1.120 1.00 95.75 337 LEU A N 1
ATOM 2609 C CA . LEU A 1 337 ? -11.806 2.060 0.268 1.00 95.75 337 LEU A CA 1
ATOM 2610 C C . LEU A 1 337 ? -12.839 1.411 1.189 1.00 95.75 337 LEU A C 1
ATOM 2612 O O . LEU A 1 337 ? -14.015 1.336 0.835 1.00 95.75 337 LEU A O 1
ATOM 2616 N N . ILE A 1 338 ? -12.409 0.919 2.353 1.00 94.38 338 ILE A N 1
ATOM 2617 C CA . ILE A 1 338 ? -13.331 0.296 3.307 1.00 94.38 338 ILE A CA 1
ATOM 2618 C C . ILE A 1 338 ? -14.371 1.316 3.785 1.00 94.38 338 ILE A C 1
ATOM 2620 O O . ILE A 1 338 ? -14.038 2.436 4.177 1.00 94.38 338 ILE A O 1
ATOM 2624 N N . SER A 1 339 ? -15.638 0.919 3.778 1.00 91.94 339 SER A N 1
ATOM 2625 C CA . SER A 1 339 ? -16.745 1.797 4.149 1.00 91.94 339 SER A CA 1
ATOM 2626 C C . SER A 1 339 ? -16.975 1.733 5.654 1.00 91.94 339 SER A C 1
ATOM 2628 O O . SER A 1 339 ? -17.173 0.656 6.230 1.00 91.94 339 SER A O 1
ATOM 2630 N N . LEU A 1 340 ? -16.958 2.897 6.302 1.00 92.31 340 LEU A N 1
ATOM 2631 C CA . LEU A 1 340 ? -17.310 3.028 7.710 1.00 92.31 340 LEU A CA 1
ATOM 2632 C C . LEU A 1 340 ? -18.831 3.176 7.837 1.00 92.31 340 LEU A C 1
ATOM 2634 O O . LEU A 1 340 ? -19.403 4.205 7.495 1.00 92.31 340 LEU A O 1
ATOM 2638 N N . ILE A 1 341 ? -19.482 2.157 8.390 1.00 92.50 341 ILE A N 1
ATOM 2639 C CA . ILE A 1 341 ? -20.921 2.182 8.677 1.00 92.50 341 ILE A CA 1
ATOM 2640 C C . ILE A 1 341 ? -21.181 3.065 9.900 1.00 92.50 341 ILE A C 1
ATOM 2642 O O . ILE A 1 341 ? -22.107 3.866 9.938 1.00 92.50 341 ILE A O 1
ATOM 2646 N N . GLY A 1 342 ? -20.333 2.991 10.922 1.00 92.56 342 GLY A N 1
ATOM 2647 C CA . GLY A 1 342 ? -20.483 3.892 12.054 1.00 92.56 342 GLY A CA 1
ATOM 2648 C C . GLY A 1 342 ? -19.449 3.704 13.138 1.00 92.56 342 GLY A C 1
ATOM 2649 O O . GLY A 1 342 ? -18.475 2.973 12.993 1.00 92.56 342 GLY A O 1
ATOM 2650 N N . TYR A 1 343 ? -19.652 4.390 14.254 1.00 93.31 343 TYR A N 1
ATOM 2651 C CA . TYR A 1 343 ? -18.694 4.401 15.351 1.00 93.31 343 TYR A CA 1
ATOM 2652 C C . TYR A 1 343 ? -19.391 4.342 16.705 1.00 93.31 343 TYR A C 1
ATOM 2654 O O . TYR A 1 343 ? -20.547 4.721 16.860 1.00 93.31 343 TYR A O 1
ATOM 2662 N N . CYS A 1 344 ? -18.662 3.906 17.724 1.00 93.00 344 CYS A N 1
ATOM 2663 C CA . CYS A 1 344 ? -19.085 3.949 19.113 1.00 93.00 344 CYS A CA 1
ATOM 2664 C C . CYS A 1 344 ? -18.099 4.786 19.914 1.00 93.00 344 CYS A C 1
ATOM 2666 O O . CYS A 1 344 ? -16.890 4.560 19.876 1.00 93.00 344 CYS A O 1
ATOM 2668 N N . LYS A 1 345 ? -18.640 5.758 20.648 1.00 90.44 345 LYS A N 1
ATOM 2669 C CA . LYS A 1 345 ? -17.916 6.565 21.628 1.00 90.44 345 LYS A CA 1
ATOM 2670 C C . LYS A 1 345 ? -18.735 6.607 22.911 1.00 90.44 345 LYS A C 1
ATOM 2672 O O . LYS A 1 345 ? -19.435 7.582 23.179 1.00 90.44 345 LYS A O 1
ATOM 2677 N N . ASP A 1 346 ? -18.672 5.518 23.668 1.00 87.38 346 ASP A N 1
ATOM 2678 C CA . ASP A 1 346 ? -19.482 5.293 24.865 1.00 87.38 346 ASP A CA 1
ATOM 2679 C C . ASP A 1 346 ? -18.578 5.172 26.101 1.00 87.38 346 ASP A C 1
ATOM 2681 O O . ASP A 1 346 ? -18.019 4.117 26.423 1.00 87.38 346 ASP A O 1
ATOM 2685 N N . GLY A 1 347 ? -18.358 6.309 26.764 1.00 85.56 347 GLY A N 1
ATOM 2686 C CA . GLY A 1 347 ? -17.449 6.417 27.900 1.00 85.56 347 GLY A CA 1
ATOM 2687 C C . GLY A 1 347 ? -16.022 6.014 27.527 1.00 85.56 347 GLY A C 1
ATOM 2688 O O . GLY A 1 347 ? -15.327 6.739 26.817 1.00 85.56 347 GLY A O 1
ATOM 2689 N N . LYS A 1 348 ? -15.583 4.861 28.039 1.00 83.75 348 LYS A N 1
ATOM 2690 C CA . LYS A 1 348 ? -14.255 4.295 27.763 1.00 83.75 348 LYS A CA 1
ATOM 2691 C C . LYS A 1 348 ? -14.215 3.419 26.506 1.00 83.75 348 LYS A C 1
ATOM 2693 O O . LYS A 1 348 ? -13.135 3.119 26.011 1.00 83.75 348 LYS A O 1
ATOM 2698 N N . TYR A 1 349 ? -15.368 2.988 26.003 1.00 88.38 349 TYR A N 1
ATOM 2699 C CA . TYR A 1 349 ? -15.465 2.076 24.872 1.00 88.38 349 TYR A CA 1
ATOM 2700 C C . TYR A 1 349 ? -15.452 2.865 23.563 1.00 88.38 349 TYR A C 1
ATOM 2702 O O . TYR A 1 349 ? -16.345 3.672 23.302 1.00 88.38 349 TYR A O 1
ATOM 2710 N N . LEU A 1 350 ? -14.414 2.630 22.760 1.00 91.25 350 LEU A N 1
ATOM 2711 C CA . LEU A 1 350 ? -14.252 3.195 21.426 1.00 91.25 350 LEU A CA 1
ATOM 2712 C C . LEU A 1 350 ? -14.268 2.046 20.424 1.00 91.25 350 LEU A C 1
ATOM 2714 O O . LEU A 1 350 ? -13.508 1.088 20.583 1.00 91.25 350 LEU A O 1
ATOM 2718 N N . ALA A 1 351 ? -15.132 2.132 19.418 1.00 93.19 351 ALA A N 1
ATOM 2719 C CA . ALA A 1 351 ? -15.189 1.129 18.365 1.00 93.19 351 ALA A CA 1
ATOM 2720 C C . ALA A 1 351 ? -15.558 1.741 17.017 1.00 93.19 351 ALA A C 1
ATOM 2722 O O . ALA A 1 351 ? -16.231 2.770 16.960 1.00 93.19 351 ALA A O 1
ATOM 2723 N N . LEU A 1 352 ? -15.154 1.068 15.950 1.00 93.69 352 LEU A N 1
ATOM 2724 C CA . LEU A 1 352 ? -15.486 1.404 14.570 1.00 93.69 352 LEU A CA 1
ATOM 2725 C C . LEU A 1 352 ? -16.198 0.203 13.943 1.00 93.69 352 LEU A C 1
ATOM 2727 O O . LEU A 1 352 ? -15.827 -0.940 14.210 1.00 93.69 352 LEU A O 1
ATOM 2731 N N . VAL A 1 353 ? -17.250 0.465 13.175 1.00 95.12 353 VAL A N 1
ATOM 2732 C CA . VAL A 1 353 ? -18.102 -0.541 12.534 1.00 95.12 353 VAL A CA 1
ATOM 2733 C C . VAL A 1 353 ? -17.965 -0.374 11.030 1.00 95.12 353 VAL A C 1
ATOM 2735 O O . VAL A 1 353 ? -18.332 0.671 10.494 1.00 95.12 353 VAL A O 1
ATOM 2738 N N . TYR A 1 354 ? -17.439 -1.394 10.365 1.00 94.69 354 TYR A N 1
ATOM 2739 C CA . TYR A 1 354 ? -17.182 -1.407 8.928 1.00 94.69 354 TYR A CA 1
ATOM 2740 C C . TYR A 1 354 ? -18.065 -2.427 8.228 1.00 94.69 354 TYR A C 1
ATOM 2742 O O . TYR A 1 354 ? -18.588 -3.348 8.863 1.00 94.69 354 TYR A O 1
ATOM 2750 N N . GLU A 1 355 ? -18.168 -2.298 6.910 1.00 94.31 355 GLU A N 1
ATOM 2751 C CA . GLU A 1 355 ? -18.614 -3.409 6.070 1.00 94.31 355 GLU A CA 1
ATOM 2752 C C . GLU A 1 355 ? -17.739 -4.657 6.293 1.00 94.31 355 GLU A C 1
ATOM 2754 O O . GLU A 1 355 ? -16.543 -4.564 6.587 1.00 94.31 355 GLU A O 1
ATOM 2759 N N . HIS A 1 356 ? -18.346 -5.839 6.191 1.00 95.06 356 HIS A N 1
ATOM 2760 C CA . HIS A 1 356 ? -17.624 -7.097 6.335 1.00 95.06 356 HIS A CA 1
ATOM 2761 C C . HIS A 1 356 ? -16.938 -7.517 5.025 1.00 95.06 356 HIS A C 1
ATOM 2763 O O . HIS A 1 356 ? -17.565 -7.564 3.968 1.00 95.06 356 HIS A O 1
ATOM 2769 N N . MET A 1 357 ? -15.663 -7.904 5.121 1.00 95.12 357 MET A N 1
ATOM 2770 C CA . MET A 1 357 ? -14.835 -8.366 4.001 1.00 95.12 357 MET A CA 1
ATOM 2771 C C . MET A 1 357 ? -14.565 -9.868 4.149 1.00 95.12 357 MET A C 1
ATOM 2773 O O . MET A 1 357 ? -13.653 -10.277 4.869 1.00 95.12 357 MET A O 1
ATOM 2777 N N . SER A 1 358 ? -15.400 -10.688 3.506 1.00 92.12 358 SER A N 1
ATOM 2778 C CA . SER A 1 358 ? -15.496 -12.135 3.766 1.00 92.12 358 SER A CA 1
ATOM 2779 C C . SER A 1 358 ? -14.269 -12.955 3.387 1.00 92.12 358 SER A C 1
ATOM 2781 O O . SER A 1 358 ? -14.057 -14.024 3.951 1.00 92.12 358 SER A O 1
ATOM 2783 N N . GLU A 1 359 ? -13.450 -12.472 2.454 1.00 91.25 359 GLU A N 1
ATOM 2784 C CA . GLU A 1 359 ? -12.235 -13.168 2.020 1.00 91.25 359 GLU A CA 1
ATOM 2785 C C . GLU A 1 359 ? -11.001 -12.750 2.836 1.00 91.25 359 GLU A C 1
ATOM 2787 O O . GLU A 1 359 ? -9.898 -13.242 2.588 1.00 91.25 359 GLU A O 1
ATOM 2792 N N . GLY A 1 360 ? -11.180 -11.882 3.837 1.00 90.94 360 GLY A N 1
ATOM 2793 C CA . GLY A 1 360 ? -10.115 -11.438 4.726 1.00 90.94 360 GLY A CA 1
ATOM 2794 C C . GLY A 1 360 ? -9.135 -10.486 4.043 1.00 90.94 360 GLY A C 1
ATOM 2795 O O . GLY A 1 360 ? -9.517 -9.691 3.185 1.00 90.94 360 GLY A O 1
ATOM 2796 N N . ASN A 1 361 ? -7.870 -10.530 4.465 1.00 92.19 361 ASN A N 1
ATOM 2797 C CA . ASN A 1 361 ? -6.811 -9.674 3.930 1.00 92.19 361 ASN A CA 1
ATOM 2798 C C . ASN A 1 361 ? -5.985 -10.385 2.841 1.00 92.19 361 ASN A C 1
ATOM 2800 O O . ASN A 1 361 ? -5.866 -11.613 2.814 1.00 92.19 361 ASN A O 1
ATOM 2804 N N . LEU A 1 362 ? -5.382 -9.592 1.956 1.00 93.00 362 LEU A N 1
ATOM 2805 C CA . LEU A 1 362 ? -4.564 -10.072 0.845 1.00 93.00 362 LEU A CA 1
ATOM 2806 C C . LEU A 1 362 ? -3.311 -10.829 1.319 1.00 93.00 362 LEU A C 1
ATOM 2808 O O . LEU A 1 362 ? -2.925 -11.810 0.686 1.00 93.00 362 LEU A O 1
ATOM 2812 N N . GLU A 1 363 ? -2.698 -10.428 2.438 1.00 90.56 363 GLU A N 1
ATOM 2813 C CA . GLU A 1 363 ? -1.510 -11.100 2.992 1.00 90.56 363 GLU A CA 1
ATOM 2814 C C . GLU A 1 363 ? -1.771 -12.594 3.251 1.00 90.56 363 GLU A C 1
ATOM 2816 O O . GLU A 1 363 ? -0.985 -13.450 2.837 1.00 90.56 363 GLU A O 1
ATOM 2821 N N . ASP A 1 364 ? -2.892 -12.924 3.892 1.00 86.81 364 ASP A N 1
ATOM 2822 C CA . ASP A 1 364 ? -3.256 -14.307 4.201 1.00 86.81 364 ASP A CA 1
ATOM 2823 C C . ASP A 1 364 ? -3.602 -15.108 2.931 1.00 86.81 364 ASP A C 1
ATOM 2825 O O . ASP A 1 364 ? -3.222 -16.281 2.827 1.00 86.81 364 ASP A O 1
ATOM 2829 N N . LYS A 1 365 ? -4.232 -14.472 1.929 1.00 86.69 365 LYS A N 1
ATOM 2830 C CA . LYS A 1 365 ? -4.502 -15.091 0.617 1.00 86.69 365 LYS A CA 1
ATOM 2831 C C . LYS A 1 365 ? -3.238 -15.368 -0.193 1.00 86.69 365 LYS A C 1
ATOM 2833 O O . LYS A 1 365 ? -3.183 -16.383 -0.884 1.00 86.69 365 LYS A O 1
ATOM 2838 N N . LEU A 1 366 ? -2.226 -14.506 -0.108 1.00 86.38 366 LEU A N 1
ATOM 2839 C CA . LEU A 1 366 ? -0.941 -14.717 -0.781 1.00 86.38 366 LEU A CA 1
ATOM 2840 C C . LEU A 1 366 ? -0.098 -15.788 -0.082 1.00 86.38 366 LEU A C 1
ATOM 2842 O O . LEU A 1 366 ? 0.528 -16.607 -0.751 1.00 86.38 366 LEU A O 1
ATOM 2846 N N . ARG A 1 367 ? -0.096 -15.808 1.257 1.00 80.44 367 ARG A N 1
ATOM 2847 C CA . ARG A 1 367 ? 0.719 -16.748 2.046 1.00 80.44 367 ARG A CA 1
ATOM 2848 C C . ARG A 1 367 ? 0.160 -18.169 2.093 1.00 80.44 367 ARG A C 1
ATOM 2850 O O . ARG A 1 367 ? 0.904 -19.075 2.458 1.00 80.44 367 ARG A O 1
ATOM 2857 N N . GLY A 1 368 ? -1.118 -18.370 1.765 1.00 66.69 368 GLY A N 1
ATOM 2858 C CA . GLY A 1 368 ? -1.748 -19.694 1.781 1.00 66.69 368 GLY A CA 1
ATOM 2859 C C . GLY A 1 368 ? -1.693 -20.354 3.161 1.00 66.69 368 GLY A C 1
ATOM 2860 O O . GLY A 1 368 ? -1.397 -21.542 3.262 1.00 66.69 368 GLY A O 1
ATOM 2861 N N . LYS A 1 369 ? -1.917 -19.579 4.238 1.00 58.41 369 LYS A N 1
ATOM 2862 C CA . LYS A 1 369 ? -1.854 -20.087 5.625 1.00 58.41 369 LYS A CA 1
ATOM 2863 C C . LYS A 1 369 ? -2.813 -21.252 5.879 1.00 58.41 369 LYS A C 1
ATOM 2865 O O . LYS A 1 369 ? -2.512 -22.098 6.716 1.00 58.41 369 LYS A O 1
ATOM 2870 N N . ASP A 1 370 ? -3.924 -21.298 5.151 1.00 59.00 370 ASP A N 1
ATOM 2871 C CA . ASP A 1 370 ? -4.846 -22.424 5.153 1.00 59.00 370 ASP A CA 1
ATOM 2872 C C . ASP A 1 370 ? -4.630 -23.291 3.915 1.00 59.00 370 ASP A C 1
ATOM 2874 O O . ASP A 1 370 ? -4.753 -22.836 2.778 1.00 59.00 370 ASP A O 1
ATOM 2878 N N . SER A 1 371 ? -4.377 -24.579 4.146 1.00 54.75 371 SER A N 1
ATOM 2879 C CA . SER A 1 371 ? -4.174 -25.602 3.106 1.00 54.75 371 SER A CA 1
ATOM 2880 C C . SER A 1 371 ? -5.378 -25.791 2.168 1.00 54.75 371 SER A C 1
ATOM 2882 O O . SER A 1 371 ? -5.237 -26.401 1.112 1.00 54.75 371 SER A O 1
ATOM 2884 N N . ASN A 1 372 ? -6.536 -25.228 2.525 1.00 59.31 372 ASN A N 1
ATOM 2885 C CA . ASN A 1 372 ? -7.767 -25.250 1.735 1.00 59.31 372 ASN A CA 1
ATOM 2886 C C . ASN A 1 372 ? -8.015 -23.958 0.931 1.00 59.31 372 ASN A C 1
ATOM 2888 O O . ASN A 1 372 ? -9.015 -23.870 0.219 1.00 59.31 372 ASN A O 1
ATOM 2892 N N . VAL A 1 373 ? -7.153 -22.940 1.041 1.00 67.25 373 VAL A N 1
ATOM 2893 C CA . VAL A 1 373 ? -7.332 -21.673 0.320 1.00 67.25 373 VAL A CA 1
ATOM 2894 C C . VAL A 1 373 ? -6.794 -21.809 -1.099 1.00 67.25 373 VAL A C 1
ATOM 2896 O O . VAL A 1 373 ? -5.600 -22.007 -1.313 1.00 67.25 373 VAL A O 1
ATOM 2899 N N . VAL A 1 374 ? -7.689 -21.670 -2.080 1.00 71.00 374 VAL A N 1
ATOM 2900 C CA . VAL A 1 374 ? -7.320 -21.618 -3.498 1.00 71.00 374 VAL A CA 1
ATOM 2901 C C . VAL A 1 374 ? -6.421 -20.395 -3.730 1.00 71.00 374 VAL A C 1
ATOM 2903 O O . VAL A 1 374 ? -6.844 -19.275 -3.424 1.00 71.00 374 VAL A O 1
ATOM 2906 N N . PRO A 1 375 ? -5.197 -20.575 -4.262 1.00 78.00 375 PRO A N 1
ATOM 2907 C CA . PRO A 1 375 ? -4.313 -19.457 -4.562 1.00 78.00 375 PRO A CA 1
ATOM 2908 C C . PRO A 1 375 ? -4.946 -18.498 -5.570 1.00 78.00 375 PRO A C 1
ATOM 2910 O O . PRO A 1 375 ? -5.563 -18.928 -6.545 1.00 78.00 375 PRO A O 1
ATOM 2913 N N . LEU A 1 376 ? -4.734 -17.195 -5.375 1.00 87.81 376 LEU A N 1
ATOM 2914 C CA . LEU A 1 376 ? -5.193 -16.181 -6.324 1.00 87.81 376 LEU A CA 1
ATOM 2915 C C . LEU A 1 376 ? -4.508 -16.379 -7.679 1.00 87.81 376 LEU A C 1
ATOM 2917 O O . LEU A 1 376 ? -3.271 -16.370 -7.762 1.00 87.81 376 LEU A O 1
ATOM 2921 N N . ALA A 1 377 ? -5.313 -16.508 -8.734 1.00 87.94 377 ALA A N 1
ATOM 2922 C CA . ALA A 1 377 ? -4.841 -16.512 -10.110 1.00 87.94 377 ALA A CA 1
ATOM 2923 C C . ALA A 1 377 ? -4.225 -15.152 -10.462 1.00 87.94 377 ALA A C 1
ATOM 2925 O O . ALA A 1 377 ? -4.628 -14.118 -9.929 1.00 87.94 377 ALA A O 1
ATOM 2926 N N . TRP A 1 378 ? -3.284 -15.133 -11.407 1.00 84.25 378 TRP A N 1
ATOM 2927 C CA . TRP A 1 378 ? -2.567 -13.910 -11.780 1.00 84.25 378 TRP A CA 1
ATOM 2928 C C . TRP A 1 378 ? -3.497 -12.744 -12.146 1.00 84.25 378 TRP A C 1
ATOM 2930 O O . TRP A 1 378 ? -3.361 -11.642 -11.622 1.00 84.25 378 TRP A O 1
ATOM 2940 N N . ARG A 1 379 ? -4.522 -13.014 -12.962 1.00 86.44 379 ARG A N 1
ATOM 2941 C CA . ARG A 1 379 ? -5.532 -12.020 -13.349 1.00 86.44 379 ARG A CA 1
ATOM 2942 C C . ARG A 1 379 ? -6.279 -11.424 -12.149 1.00 86.44 379 ARG A C 1
ATOM 2944 O O . ARG A 1 379 ? -6.620 -10.247 -12.166 1.00 86.44 379 ARG A O 1
ATOM 2951 N N . GLN A 1 380 ? -6.534 -12.225 -11.110 1.00 91.06 380 GLN A N 1
ATOM 2952 C CA . GLN A 1 380 ? -7.179 -11.747 -9.883 1.00 91.06 380 GLN A CA 1
ATOM 2953 C C . GLN A 1 380 ? -6.242 -10.829 -9.096 1.00 91.06 380 GLN A C 1
ATOM 2955 O O . GLN A 1 380 ? -6.694 -9.797 -8.619 1.00 91.06 380 GLN A O 1
ATOM 2960 N N . ARG A 1 381 ? -4.946 -11.162 -9.018 1.00 91.44 381 ARG A N 1
ATOM 2961 C CA . ARG A 1 381 ? -3.929 -10.309 -8.379 1.00 91.44 381 ARG A CA 1
ATOM 2962 C C . ARG A 1 381 ? -3.831 -8.953 -9.071 1.00 91.44 381 ARG A C 1
ATOM 2964 O O . ARG A 1 381 ? -4.040 -7.932 -8.436 1.00 91.44 381 ARG A O 1
ATOM 2971 N N . LEU A 1 382 ? -3.693 -8.941 -10.400 1.00 88.50 382 LEU A N 1
ATOM 2972 C CA . LEU A 1 382 ? -3.673 -7.691 -11.168 1.00 88.50 382 LEU A CA 1
ATOM 2973 C C . LEU A 1 382 ? -4.933 -6.839 -10.969 1.00 88.50 382 LEU A C 1
ATOM 2975 O O . LEU A 1 382 ? -4.831 -5.617 -10.877 1.00 88.50 382 LEU A O 1
ATOM 2979 N N . ARG A 1 383 ? -6.114 -7.463 -10.875 1.00 93.62 383 ARG A N 1
ATOM 2980 C CA . ARG A 1 383 ? -7.353 -6.743 -10.553 1.00 93.62 383 ARG A CA 1
ATOM 2981 C C . ARG A 1 383 ? -7.308 -6.134 -9.147 1.00 93.62 383 ARG A C 1
ATOM 2983 O O . ARG A 1 383 ? -7.633 -4.963 -9.001 1.00 93.62 383 ARG A O 1
ATOM 2990 N N . ILE A 1 384 ? -6.869 -6.897 -8.145 1.00 95.44 384 ILE A N 1
ATOM 2991 C CA . ILE A 1 384 ? -6.723 -6.441 -6.752 1.00 95.44 384 ILE A CA 1
ATOM 2992 C C . ILE A 1 384 ? -5.735 -5.271 -6.656 1.00 95.44 384 ILE A C 1
ATOM 2994 O O . ILE A 1 384 ? -6.025 -4.273 -5.990 1.00 95.44 384 ILE A O 1
ATOM 2998 N N . ALA A 1 385 ? -4.602 -5.360 -7.353 1.00 93.81 385 ALA A N 1
ATOM 2999 C CA . ALA A 1 385 ? -3.627 -4.285 -7.460 1.00 93.81 385 ALA A CA 1
ATOM 3000 C C . ALA A 1 385 ? -4.240 -3.026 -8.091 1.00 93.81 385 ALA A C 1
ATOM 3002 O O . ALA A 1 385 ? -4.117 -1.936 -7.534 1.00 93.81 385 ALA A O 1
ATOM 3003 N N . LEU A 1 386 ? -4.940 -3.166 -9.222 1.00 92.50 386 LEU A N 1
ATOM 3004 C CA . LEU A 1 386 ? -5.607 -2.050 -9.896 1.00 92.50 386 LEU A CA 1
ATOM 3005 C C . LEU A 1 386 ? -6.626 -1.364 -8.976 1.00 92.50 386 LEU A C 1
ATOM 3007 O O . LEU A 1 386 ? -6.560 -0.156 -8.773 1.00 92.50 386 LEU A O 1
ATOM 3011 N N . GLU A 1 387 ? -7.519 -2.137 -8.366 1.00 96.56 387 GLU A N 1
ATOM 3012 C CA . GLU A 1 387 ? -8.541 -1.652 -7.436 1.00 96.56 387 GLU A CA 1
ATOM 3013 C C . GLU A 1 387 ? -7.922 -0.943 -6.219 1.00 96.56 387 GLU A C 1
ATOM 3015 O O . GLU A 1 387 ? -8.347 0.147 -5.834 1.00 96.56 387 GLU A O 1
ATOM 3020 N N . SER A 1 388 ? -6.858 -1.507 -5.644 1.00 97.19 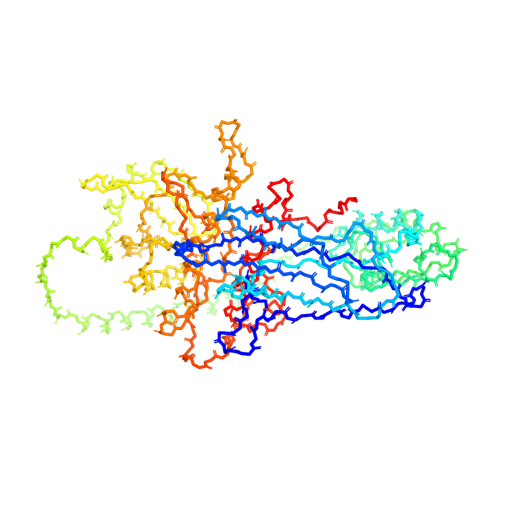388 SER A N 1
ATOM 3021 C CA . SER A 1 388 ? -6.131 -0.881 -4.532 1.00 97.19 388 SER A CA 1
ATOM 3022 C C . SER A 1 388 ? -5.487 0.447 -4.946 1.00 97.19 388 SER A C 1
ATOM 3024 O O . SER A 1 388 ? -5.533 1.422 -4.191 1.00 97.19 388 SER A O 1
ATOM 3026 N N . ALA A 1 389 ? -4.925 0.512 -6.157 1.00 95.44 389 ALA A N 1
ATOM 3027 C CA . ALA A 1 389 ? -4.351 1.733 -6.712 1.00 95.44 389 ALA A CA 1
ATOM 3028 C C . ALA A 1 389 ? -5.417 2.812 -6.965 1.00 95.44 389 ALA A C 1
ATOM 3030 O O . ALA A 1 389 ? -5.165 3.972 -6.650 1.00 95.44 389 ALA A O 1
ATOM 3031 N N . GLU A 1 390 ? -6.608 2.450 -7.457 1.00 95.69 390 GLU A N 1
ATOM 3032 C CA . GLU A 1 390 ? -7.739 3.380 -7.622 1.00 95.69 390 GLU A CA 1
ATOM 3033 C C . GLU A 1 390 ? -8.155 4.003 -6.278 1.00 95.69 390 GLU A C 1
ATOM 3035 O O . GLU A 1 390 ? -8.385 5.210 -6.189 1.00 95.69 390 GLU A O 1
ATOM 3040 N N . GLY A 1 391 ? -8.187 3.205 -5.204 1.00 96.31 391 GLY A N 1
ATOM 3041 C CA . GLY A 1 391 ? -8.442 3.705 -3.851 1.00 96.31 391 GLY A CA 1
ATOM 3042 C C . GLY A 1 391 ? -7.395 4.720 -3.379 1.00 96.31 391 GLY A C 1
ATOM 3043 O O . GLY A 1 391 ? -7.746 5.777 -2.852 1.00 96.31 391 GLY A O 1
ATOM 3044 N N . LEU A 1 392 ? -6.109 4.430 -3.588 1.00 96.31 392 LEU A N 1
ATOM 3045 C CA . LEU A 1 392 ? -5.021 5.342 -3.216 1.00 96.31 392 LEU A CA 1
ATOM 3046 C C . LEU A 1 392 ? -5.013 6.618 -4.072 1.00 96.31 392 LEU A C 1
ATOM 3048 O O . LEU A 1 392 ? -4.804 7.705 -3.537 1.00 96.31 392 LEU A O 1
ATOM 3052 N N . ASP A 1 393 ? -5.288 6.508 -5.373 1.00 95.19 393 ASP A N 1
ATOM 3053 C CA . ASP A 1 393 ? -5.369 7.656 -6.281 1.00 95.19 393 ASP A CA 1
ATOM 3054 C C . ASP A 1 393 ? -6.471 8.633 -5.853 1.00 95.19 393 ASP A C 1
ATOM 3056 O O . ASP A 1 393 ? -6.234 9.842 -5.776 1.00 95.19 393 ASP A O 1
ATOM 3060 N N . TYR A 1 394 ? -7.637 8.109 -5.456 1.00 95.38 394 TYR A N 1
ATOM 3061 C CA . TYR A 1 394 ? -8.720 8.909 -4.888 1.00 95.38 394 TYR A CA 1
ATOM 3062 C C . TYR A 1 394 ? -8.260 9.705 -3.652 1.00 95.38 394 TYR A C 1
ATOM 3064 O O . TYR A 1 394 ? -8.473 10.918 -3.587 1.00 95.38 394 TYR A O 1
ATOM 3072 N N . LEU A 1 395 ? -7.557 9.068 -2.705 1.00 93.62 395 LEU A N 1
ATOM 3073 C CA . LEU A 1 395 ? -7.030 9.749 -1.511 1.00 93.62 395 LEU A CA 1
ATOM 3074 C C . LEU A 1 395 ? -6.029 10.858 -1.852 1.00 93.62 395 LEU A C 1
ATOM 3076 O O . LEU A 1 395 ? -5.998 11.893 -1.184 1.00 93.62 395 LEU A O 1
ATOM 3080 N N . HIS A 1 396 ? -5.187 10.626 -2.859 1.00 93.31 396 HIS A N 1
ATOM 3081 C CA . HIS A 1 396 ? -4.086 11.518 -3.218 1.00 93.31 396 HIS A CA 1
ATOM 3082 C C . HIS A 1 396 ? -4.527 12.689 -4.096 1.00 93.31 396 HIS A C 1
ATOM 3084 O O . HIS A 1 396 ? -3.935 13.762 -4.011 1.00 93.31 396 HIS A O 1
ATOM 3090 N N . LYS A 1 397 ? -5.525 12.501 -4.962 1.00 90.31 397 LYS A N 1
ATOM 3091 C CA . LYS A 1 397 ? -5.872 13.492 -5.993 1.00 90.31 397 LYS A CA 1
ATOM 3092 C C . LYS A 1 397 ? -7.297 14.014 -5.909 1.00 90.31 397 LYS A C 1
ATOM 3094 O O . LYS A 1 397 ? -7.519 15.177 -6.224 1.00 90.31 397 LYS A O 1
ATOM 3099 N N . ALA A 1 398 ? -8.257 13.165 -5.549 1.00 89.88 398 ALA A N 1
ATOM 3100 C CA . ALA A 1 398 ? -9.669 13.545 -5.552 1.00 89.88 398 ALA A CA 1
ATOM 3101 C C . ALA A 1 398 ? -10.099 14.211 -4.234 1.00 89.88 398 ALA A C 1
ATOM 3103 O O . ALA A 1 398 ? -11.031 15.014 -4.221 1.00 89.88 398 ALA A O 1
ATOM 3104 N N . CYS A 1 399 ? -9.419 13.902 -3.129 1.00 89.38 399 CYS A N 1
ATOM 3105 C CA . CYS A 1 399 ? -9.642 14.548 -1.839 1.00 89.38 399 CYS A CA 1
ATOM 3106 C C . CYS A 1 399 ? -8.937 15.913 -1.740 1.00 89.38 399 CYS A C 1
ATOM 3108 O O . CYS A 1 399 ? -7.766 16.033 -2.097 1.00 89.38 399 CYS A O 1
ATOM 3110 N N . SER A 1 400 ? -9.622 16.915 -1.171 1.00 86.81 400 SER A N 1
ATOM 3111 C CA . SER A 1 400 ? -9.053 18.226 -0.813 1.00 86.81 400 SER A CA 1
ATOM 3112 C C . SER A 1 400 ? -9.302 18.524 0.682 1.00 86.81 400 SER A C 1
ATOM 3114 O O . SER A 1 400 ? -10.461 18.534 1.119 1.00 86.81 400 SER A O 1
ATOM 3116 N N . PRO A 1 401 ? -8.242 18.725 1.492 1.00 87.81 401 PRO A N 1
ATOM 3117 C CA . PRO A 1 401 ? -6.838 18.519 1.132 1.00 87.81 401 PRO A CA 1
ATOM 3118 C C . PRO A 1 401 ? -6.517 17.039 0.864 1.00 87.81 401 PRO A C 1
ATOM 3120 O O . PRO A 1 401 ? -7.229 16.161 1.368 1.00 87.81 401 PRO A O 1
ATOM 3123 N N . PRO A 1 402 ? -5.442 16.736 0.111 1.00 90.75 402 PRO A N 1
ATOM 3124 C CA . PRO A 1 402 ? -5.029 15.360 -0.117 1.00 90.75 402 PRO A CA 1
ATOM 3125 C C . PRO A 1 402 ? -4.743 14.606 1.183 1.00 90.75 402 PRO A C 1
ATOM 3127 O O . PRO A 1 402 ? -4.329 15.187 2.193 1.00 90.75 402 PRO A O 1
ATOM 3130 N N . PHE A 1 403 ? -4.899 13.285 1.145 1.00 91.62 403 PHE A N 1
ATOM 3131 C CA . PHE A 1 403 ? -4.569 12.400 2.259 1.00 91.62 403 PHE A CA 1
ATOM 3132 C C . PHE A 1 403 ? -3.386 11.495 1.922 1.00 91.62 403 PHE A C 1
ATOM 3134 O O . PHE A 1 403 ? -3.214 11.069 0.787 1.00 91.62 403 PHE A O 1
ATOM 3141 N N . VAL A 1 404 ? -2.586 11.170 2.937 1.00 93.50 404 VAL A N 1
ATOM 3142 C CA . VAL A 1 404 ? -1.574 10.106 2.894 1.00 93.50 404 VAL A CA 1
ATOM 3143 C C . VAL A 1 404 ? -1.993 9.011 3.869 1.00 93.50 404 VAL A C 1
ATOM 3145 O O . VAL A 1 404 ? -2.195 9.295 5.054 1.00 93.50 404 VAL A O 1
ATOM 3148 N N . HIS A 1 405 ? -2.112 7.776 3.388 1.00 94.56 405 HIS A N 1
ATOM 3149 C CA . HIS A 1 405 ? -2.559 6.607 4.144 1.00 94.56 405 HIS A CA 1
ATOM 3150 C C . HIS A 1 405 ? -1.543 6.187 5.219 1.00 94.56 405 HIS A C 1
ATOM 3152 O O . HIS A 1 405 ? -1.912 5.983 6.374 1.00 94.56 405 HIS A O 1
ATOM 3158 N N . ARG A 1 406 ? -0.247 6.139 4.863 1.00 92.69 406 ARG A N 1
ATOM 3159 C CA . ARG A 1 406 ? 0.936 5.832 5.706 1.00 92.69 406 ARG A CA 1
ATOM 3160 C C . ARG A 1 406 ? 1.117 4.393 6.169 1.00 92.69 406 ARG A C 1
ATOM 3162 O O . ARG A 1 406 ? 2.165 4.077 6.732 1.00 92.69 406 ARG A O 1
ATOM 3169 N N . ASP A 1 407 ? 0.128 3.538 5.960 1.00 92.88 407 ASP A N 1
ATOM 3170 C CA . ASP A 1 407 ? 0.222 2.120 6.319 1.00 92.88 407 ASP A CA 1
ATOM 3171 C C . ASP A 1 407 ? -0.312 1.208 5.210 1.00 92.88 407 ASP A C 1
ATOM 3173 O O . ASP A 1 407 ? -1.093 0.294 5.450 1.00 92.88 407 ASP A O 1
ATOM 3177 N N . VAL A 1 408 ? 0.062 1.502 3.963 1.00 96.19 408 VAL A N 1
ATOM 3178 C CA . VAL A 1 408 ? -0.267 0.645 2.814 1.00 96.19 408 VAL A CA 1
ATOM 3179 C C . VAL A 1 408 ? 0.560 -0.640 2.898 1.00 96.19 408 VAL A C 1
ATOM 3181 O O . VAL A 1 408 ? 1.788 -0.583 2.918 1.00 96.19 408 VAL A O 1
ATOM 3184 N N . LYS A 1 409 ? -0.114 -1.790 2.972 1.00 94.31 409 LYS A N 1
ATOM 3185 C CA . LYS A 1 409 ? 0.484 -3.133 3.052 1.00 94.31 409 LYS A CA 1
ATOM 3186 C C . LYS A 1 409 ? -0.551 -4.204 2.707 1.00 94.31 409 LYS A C 1
ATOM 3188 O O . LYS A 1 409 ? -1.749 -3.937 2.783 1.00 94.31 409 LYS A O 1
ATOM 3193 N N . THR A 1 410 ? -0.111 -5.423 2.401 1.00 94.00 410 THR A N 1
ATOM 3194 C CA . THR A 1 410 ? -0.999 -6.537 2.010 1.00 94.00 410 THR A CA 1
ATOM 3195 C C . THR A 1 410 ? -2.003 -6.921 3.104 1.00 94.00 410 THR A C 1
ATOM 3197 O O . THR A 1 410 ? -3.134 -7.290 2.803 1.00 94.00 410 THR A O 1
ATOM 3200 N N . SER A 1 411 ? -1.663 -6.762 4.386 1.00 92.56 411 SER A N 1
ATOM 3201 C CA . SER A 1 411 ? -2.602 -6.999 5.500 1.00 92.56 411 SER A CA 1
ATOM 3202 C C . SER A 1 411 ? -3.685 -5.920 5.654 1.00 92.56 411 SER A C 1
ATOM 3204 O O . SER A 1 411 ? -4.683 -6.162 6.329 1.00 92.56 411 SER A O 1
ATOM 3206 N N . ASN A 1 412 ? -3.522 -4.767 4.997 1.00 95.38 412 ASN A N 1
ATOM 3207 C CA . ASN A 1 412 ? -4.481 -3.658 4.987 1.00 95.38 412 ASN A CA 1
ATOM 3208 C C . ASN A 1 412 ? -5.248 -3.550 3.653 1.00 95.38 412 ASN A C 1
ATOM 3210 O O . ASN A 1 412 ? -5.950 -2.570 3.427 1.00 95.38 412 ASN A O 1
ATOM 3214 N N . ILE A 1 413 ? -5.136 -4.544 2.769 1.00 97.38 413 ILE A N 1
ATOM 3215 C CA . ILE A 1 413 ? -5.974 -4.678 1.572 1.00 97.38 413 ILE A CA 1
ATOM 3216 C C . ILE A 1 413 ? -6.933 -5.833 1.832 1.00 97.38 413 ILE A C 1
ATOM 3218 O O . ILE A 1 413 ? -6.501 -6.977 1.981 1.00 97.38 413 ILE A O 1
ATOM 3222 N N . LEU A 1 414 ? -8.223 -5.527 1.943 1.00 96.25 414 LEU A N 1
ATOM 3223 C CA . LEU A 1 414 ? -9.265 -6.494 2.270 1.00 96.25 414 LEU A CA 1
ATOM 3224 C C . LEU A 1 414 ? -10.048 -6.904 1.025 1.00 96.25 414 LEU A C 1
ATOM 3226 O O . LEU A 1 414 ? -10.216 -6.106 0.105 1.00 96.25 414 LEU A O 1
ATOM 3230 N N . LEU A 1 415 ? -10.554 -8.135 1.028 1.00 95.81 415 LEU A N 1
ATOM 3231 C CA . LEU A 1 415 ? -11.252 -8.750 -0.097 1.00 95.81 415 LEU A CA 1
ATOM 3232 C C . LEU A 1 415 ? -12.672 -9.168 0.306 1.00 95.81 415 LEU A C 1
ATOM 3234 O O . LEU A 1 415 ? -12.890 -9.768 1.362 1.00 95.81 415 LEU A O 1
ATOM 3238 N N . ASN A 1 416 ? -13.654 -8.832 -0.527 1.00 94.06 416 ASN A N 1
ATOM 3239 C CA . ASN A 1 416 ? -15.034 -9.289 -0.350 1.00 94.06 416 ASN A CA 1
ATOM 3240 C C . ASN A 1 416 ? -15.272 -10.630 -1.071 1.00 94.06 416 ASN A C 1
ATOM 3242 O O . ASN A 1 416 ? -14.369 -11.168 -1.710 1.00 94.06 416 ASN A O 1
ATOM 3246 N N . ALA A 1 417 ? -16.503 -11.147 -1.021 1.00 91.88 417 ALA A N 1
ATOM 3247 C CA . ALA A 1 417 ? -16.881 -12.426 -1.634 1.00 91.88 417 ALA A CA 1
ATOM 3248 C C . ALA A 1 417 ? -16.632 -12.500 -3.156 1.00 91.88 417 ALA A C 1
ATOM 3250 O O . ALA A 1 417 ? -16.459 -13.587 -3.701 1.00 91.88 417 ALA A O 1
ATOM 3251 N N . ASN A 1 418 ? -16.578 -11.354 -3.843 1.00 92.69 418 ASN A N 1
ATOM 3252 C CA . ASN A 1 418 ? -16.295 -11.262 -5.278 1.00 92.69 418 ASN A CA 1
ATOM 3253 C C . ASN A 1 418 ? -14.791 -11.122 -5.584 1.00 92.69 418 ASN A C 1
ATOM 3255 O O . ASN A 1 418 ? -14.402 -10.994 -6.754 1.00 92.69 418 ASN A O 1
ATOM 3259 N N . LEU A 1 419 ? -13.939 -11.153 -4.550 1.00 92.50 419 LEU A N 1
ATOM 3260 C CA . LEU A 1 419 ? -12.513 -10.826 -4.602 1.00 92.50 419 LEU A CA 1
ATOM 3261 C C . LEU A 1 419 ? -12.260 -9.413 -5.150 1.00 92.50 419 LEU A C 1
ATOM 3263 O O . LEU A 1 419 ? -11.328 -9.214 -5.932 1.00 92.50 419 LEU A O 1
ATOM 3267 N N . GLU A 1 420 ? -13.125 -8.466 -4.788 1.00 95.44 420 GLU A N 1
ATOM 3268 C CA . GLU A 1 420 ? -12.916 -7.035 -5.020 1.00 95.44 420 GLU A CA 1
ATOM 3269 C C . GLU A 1 420 ? -12.156 -6.446 -3.827 1.00 95.44 420 GLU A C 1
ATOM 3271 O O . GLU A 1 420 ? -12.457 -6.755 -2.666 1.00 95.44 420 GLU A O 1
ATOM 3276 N N . ALA A 1 421 ? -11.163 -5.610 -4.115 1.00 97.44 421 ALA A N 1
ATOM 3277 C CA . ALA A 1 421 ? -10.234 -5.067 -3.142 1.00 97.44 421 ALA A CA 1
ATOM 3278 C C . ALA A 1 421 ? -10.678 -3.714 -2.582 1.00 97.44 421 ALA A C 1
ATOM 3280 O O . ALA A 1 421 ? -11.073 -2.800 -3.317 1.00 97.44 421 ALA A O 1
ATOM 3281 N N . LYS A 1 422 ? -10.537 -3.576 -1.259 1.00 97.88 422 LYS A N 1
ATOM 3282 C CA . LYS A 1 422 ? -10.689 -2.311 -0.538 1.00 97.88 422 LYS A CA 1
ATOM 3283 C C . LYS A 1 422 ? -9.511 -2.062 0.396 1.00 97.88 422 LYS A C 1
ATOM 3285 O O . LYS A 1 422 ? -9.175 -2.911 1.222 1.00 97.88 422 LYS A O 1
ATOM 3290 N N . VAL A 1 423 ? -8.913 -0.877 0.297 1.00 97.19 423 VAL A N 1
ATOM 3291 C CA . VAL A 1 423 ? -7.869 -0.423 1.229 1.00 97.19 423 VAL A CA 1
ATOM 3292 C C . VAL A 1 423 ? -8.509 -0.107 2.583 1.00 97.19 423 VAL A C 1
ATOM 3294 O O . VAL A 1 423 ? -9.564 0.529 2.641 1.00 97.19 423 VAL A O 1
ATOM 3297 N N . ALA A 1 424 ? -7.884 -0.569 3.662 1.00 93.94 424 ALA A N 1
ATOM 3298 C CA . ALA A 1 424 ? -8.375 -0.500 5.032 1.00 93.94 424 ALA A CA 1
ATOM 3299 C C . ALA A 1 424 ? -7.320 0.047 6.014 1.00 93.94 424 ALA A C 1
ATOM 3301 O O . ALA A 1 424 ? -6.149 0.190 5.680 1.00 93.94 424 ALA A O 1
ATOM 3302 N N . ASP A 1 425 ? -7.755 0.279 7.257 1.00 89.12 425 ASP A N 1
ATOM 3303 C CA . ASP A 1 425 ? -6.953 0.751 8.399 1.00 89.12 425 ASP A CA 1
ATOM 3304 C C . ASP A 1 425 ? -6.399 2.179 8.259 1.00 89.12 425 ASP A C 1
ATOM 3306 O O . ASP A 1 425 ? -5.206 2.433 8.092 1.00 89.12 425 ASP A O 1
ATOM 3310 N N . PHE A 1 426 ? -7.299 3.148 8.422 1.00 89.69 426 PHE A N 1
ATOM 3311 C CA . PHE A 1 426 ? -7.018 4.569 8.212 1.00 89.69 426 PHE A CA 1
ATOM 3312 C C . PHE A 1 426 ? -6.574 5.292 9.490 1.00 89.69 426 PHE A C 1
ATOM 3314 O O . PHE A 1 426 ? -6.467 6.521 9.514 1.00 89.69 426 PHE A O 1
ATOM 3321 N N . GLY A 1 427 ? -6.303 4.557 10.573 1.00 84.31 427 GLY A N 1
ATOM 3322 C CA . GLY A 1 427 ? -5.945 5.131 11.872 1.00 84.31 427 GLY A CA 1
ATOM 3323 C C . GLY A 1 427 ? -4.703 6.029 11.826 1.00 84.31 427 GLY A C 1
ATOM 3324 O O . GLY A 1 427 ? -4.611 7.015 12.563 1.00 84.31 427 GLY A O 1
ATOM 3325 N N . LEU A 1 428 ? -3.757 5.729 10.933 1.00 85.81 428 LEU A N 1
ATOM 3326 C CA . LEU A 1 428 ? -2.505 6.477 10.798 1.00 85.81 428 LEU A CA 1
ATOM 3327 C C . LEU A 1 428 ? -2.565 7.633 9.800 1.00 85.81 428 LEU A C 1
ATOM 3329 O O . LEU A 1 428 ? -1.634 8.448 9.791 1.00 85.81 428 LEU A O 1
ATOM 3333 N N . MET A 1 429 ? -3.643 7.726 9.020 1.00 89.88 429 MET A N 1
ATOM 3334 C CA . MET A 1 429 ? -3.791 8.651 7.902 1.00 89.88 429 MET A CA 1
ATOM 3335 C C . MET A 1 429 ? -3.535 10.109 8.298 1.00 89.88 429 MET A C 1
ATOM 3337 O O . MET A 1 429 ? -3.777 10.549 9.428 1.00 89.88 429 MET A O 1
ATOM 3341 N N . LYS A 1 430 ? -3.022 10.886 7.345 1.00 89.69 430 LYS A N 1
ATOM 3342 C CA . LYS A 1 430 ? -2.662 12.284 7.554 1.00 89.69 430 LYS A CA 1
ATOM 3343 C C . LYS A 1 430 ? -3.088 13.132 6.358 1.00 89.69 430 LYS A C 1
ATOM 3345 O O . LYS A 1 430 ? -2.686 12.848 5.238 1.00 89.69 430 LYS A O 1
ATOM 3350 N N . ALA A 1 431 ? -3.869 14.177 6.620 1.00 88.06 431 ALA A N 1
ATOM 3351 C CA . ALA A 1 431 ? -4.147 15.232 5.650 1.00 88.06 431 ALA A CA 1
ATOM 3352 C C . ALA A 1 431 ? -2.951 16.185 5.519 1.00 88.06 431 ALA A C 1
ATOM 3354 O O . ALA A 1 431 ? -2.240 16.422 6.509 1.00 88.06 431 ALA A O 1
ATOM 3355 N N . PHE A 1 432 ? -2.775 16.758 4.331 1.00 85.81 432 PHE A N 1
ATOM 3356 C CA . PHE A 1 432 ? -1.935 17.941 4.138 1.00 85.81 432 PHE A CA 1
ATOM 3357 C C . PHE A 1 432 ? -2.561 19.167 4.823 1.00 85.81 432 PHE A C 1
ATOM 3359 O O . PHE A 1 432 ? -3.761 19.175 5.109 1.00 85.81 432 PHE A O 1
ATOM 3366 N N . ASN A 1 433 ? -1.750 20.177 5.166 1.00 81.50 433 ASN A N 1
ATOM 3367 C CA . ASN A 1 433 ? -2.287 21.386 5.803 1.00 81.50 433 ASN A CA 1
ATOM 3368 C C . ASN A 1 433 ? -2.903 22.321 4.754 1.00 81.50 433 ASN A C 1
ATOM 3370 O O . ASN A 1 433 ? -3.931 22.940 5.026 1.00 81.50 433 ASN A O 1
ATOM 3374 N N . HIS A 1 434 ? -2.287 22.381 3.572 1.00 75.94 434 HIS A N 1
ATOM 3375 C CA . HIS A 1 434 ? -2.755 23.109 2.397 1.00 75.94 434 HIS A CA 1
ATOM 3376 C C . HIS A 1 434 ? -2.652 22.237 1.139 1.00 75.94 434 HIS A C 1
ATOM 3378 O O . HIS A 1 434 ? -1.814 21.340 1.078 1.00 75.94 434 HIS A O 1
ATOM 3384 N N . ASP A 1 435 ? -3.479 22.520 0.131 1.00 71.12 435 ASP A N 1
ATOM 3385 C CA . ASP A 1 435 ? -3.531 21.741 -1.119 1.00 71.12 435 ASP A CA 1
ATOM 3386 C C . ASP A 1 435 ? -2.213 21.808 -1.914 1.00 71.12 435 ASP A C 1
ATOM 3388 O O . ASP A 1 435 ? -1.841 20.838 -2.571 1.00 71.12 435 ASP A O 1
ATOM 3392 N N . ASP A 1 436 ? -1.474 22.914 -1.785 1.00 76.12 436 ASP A N 1
ATOM 3393 C CA . ASP A 1 436 ? -0.201 23.154 -2.481 1.00 76.12 436 ASP A CA 1
ATOM 3394 C C . ASP A 1 436 ? 1.033 22.650 -1.705 1.00 76.12 436 ASP A C 1
ATOM 3396 O O . ASP A 1 436 ? 2.174 22.793 -2.161 1.00 76.12 436 ASP A O 1
ATOM 3400 N N . ASP A 1 437 ? 0.842 22.078 -0.511 1.00 80.06 437 ASP A N 1
ATOM 3401 C CA . ASP A 1 437 ? 1.948 21.569 0.296 1.00 80.06 437 ASP A CA 1
ATOM 3402 C C . ASP A 1 437 ? 2.623 20.378 -0.409 1.00 80.06 437 ASP A C 1
ATOM 3404 O O . ASP A 1 437 ? 2.004 19.367 -0.735 1.00 80.06 437 ASP A O 1
ATOM 3408 N N . THR A 1 438 ? 3.947 20.437 -0.569 1.00 83.19 438 THR A N 1
ATOM 3409 C CA . THR A 1 438 ? 4.719 19.328 -1.168 1.00 83.19 438 THR A CA 1
ATOM 3410 C C . THR A 1 438 ? 4.921 18.151 -0.212 1.00 83.19 438 THR A C 1
ATOM 3412 O O . THR A 1 438 ? 5.175 17.023 -0.643 1.00 83.19 438 THR A O 1
ATOM 3415 N N . HIS A 1 439 ? 4.849 18.408 1.096 1.00 85.81 439 HIS A N 1
ATOM 3416 C CA . HIS A 1 439 ? 5.048 17.417 2.146 1.00 85.81 439 HIS A CA 1
ATOM 3417 C C . HIS A 1 439 ? 4.443 17.869 3.482 1.00 85.81 439 HIS A C 1
ATOM 3419 O O . HIS A 1 439 ? 4.252 19.053 3.748 1.00 85.81 439 HIS A O 1
ATOM 3425 N N . VAL A 1 440 ? 4.232 16.905 4.374 1.00 86.44 440 VAL A N 1
ATOM 3426 C CA . VAL A 1 440 ? 3.837 17.091 5.767 1.00 86.44 440 VAL A CA 1
ATOM 3427 C C . VAL A 1 440 ? 5.014 16.719 6.663 1.00 86.44 440 VAL A C 1
ATOM 3429 O O . VAL A 1 440 ? 5.435 15.563 6.719 1.00 86.44 440 VAL A O 1
ATOM 3432 N N . SER A 1 441 ? 5.539 17.688 7.409 1.00 86.38 441 SER A N 1
ATOM 3433 C CA . SER A 1 441 ? 6.577 17.424 8.411 1.00 86.38 441 SER A CA 1
ATOM 3434 C C . SER A 1 441 ? 5.999 16.649 9.597 1.00 86.38 441 SER A C 1
ATOM 3436 O O . SER A 1 441 ? 5.004 17.054 10.204 1.00 86.38 441 SER A O 1
ATOM 3438 N N . THR A 1 442 ? 6.620 15.521 9.942 1.00 86.38 442 THR A N 1
ATOM 3439 C CA . THR A 1 442 ? 6.177 14.665 11.050 1.00 86.38 442 THR A CA 1
ATOM 3440 C C . THR A 1 442 ? 7.188 14.667 12.193 1.00 86.38 442 THR A C 1
ATOM 3442 O O . THR A 1 442 ? 8.391 14.700 11.979 1.00 86.38 442 THR A O 1
ATOM 3445 N N . ALA A 1 443 ? 6.713 14.601 13.440 1.00 82.50 443 ALA A N 1
ATOM 3446 C CA . ALA A 1 443 ? 7.599 14.567 14.610 1.00 82.50 443 ALA A CA 1
ATOM 3447 C C . ALA A 1 443 ? 8.358 13.232 14.772 1.00 82.50 443 ALA A C 1
ATOM 3449 O O . ALA A 1 443 ? 9.297 13.143 15.556 1.00 82.50 443 ALA A O 1
ATOM 3450 N N . ARG A 1 444 ? 7.904 12.171 14.095 1.00 84.94 444 ARG A N 1
ATOM 3451 C CA . ARG A 1 444 ? 8.494 10.828 14.122 1.00 84.94 444 ARG A CA 1
ATOM 3452 C C . ARG A 1 444 ? 8.044 10.029 12.903 1.00 84.94 444 ARG A C 1
ATOM 3454 O O . ARG A 1 444 ? 6.934 10.246 12.409 1.00 84.94 444 ARG A O 1
ATOM 3461 N N . VAL A 1 445 ? 8.853 9.046 12.512 1.00 85.19 445 VAL A N 1
ATOM 3462 C CA . VAL A 1 445 ? 8.473 8.031 11.520 1.00 85.19 445 VAL A CA 1
ATOM 3463 C C . VAL A 1 445 ? 7.359 7.155 12.098 1.00 85.19 445 VAL A C 1
ATOM 3465 O O . VAL A 1 445 ? 7.478 6.651 13.217 1.00 85.19 445 VAL A O 1
ATOM 3468 N N . ILE A 1 446 ? 6.271 6.985 11.347 1.00 85.00 446 ILE A N 1
ATOM 3469 C CA . ILE A 1 446 ? 5.177 6.056 11.668 1.00 85.00 446 ILE A CA 1
ATOM 3470 C C . ILE A 1 446 ? 4.819 5.286 10.398 1.00 85.00 446 ILE A C 1
ATOM 3472 O O . ILE A 1 446 ? 4.741 5.895 9.335 1.00 85.00 446 ILE A O 1
ATOM 3476 N N . GLY A 1 447 ? 4.604 3.980 10.534 1.00 85.81 447 GLY A N 1
ATOM 3477 C CA . GLY A 1 447 ? 4.253 3.049 9.463 1.00 85.81 447 GLY A CA 1
ATOM 3478 C C . GLY A 1 447 ? 4.868 1.674 9.732 1.00 85.81 447 GLY A C 1
ATOM 3479 O O . GLY A 1 447 ? 5.628 1.498 10.694 1.00 85.81 447 GLY A O 1
ATOM 3480 N N . THR A 1 448 ? 4.546 0.694 8.893 1.00 85.25 448 THR A N 1
ATOM 3481 C CA . THR A 1 448 ? 5.052 -0.678 9.032 1.00 85.25 448 THR A CA 1
ATOM 3482 C C . THR A 1 448 ? 6.460 -0.828 8.432 1.00 85.25 448 THR A C 1
ATOM 3484 O O . THR A 1 448 ? 6.713 -0.472 7.280 1.00 85.25 448 THR A O 1
ATOM 3487 N N . ARG A 1 449 ? 7.412 -1.375 9.208 1.00 82.00 449 ARG A N 1
ATOM 3488 C CA . ARG A 1 449 ? 8.774 -1.684 8.718 1.00 82.00 449 ARG A CA 1
ATOM 3489 C C . ARG A 1 449 ? 8.707 -2.657 7.537 1.00 82.00 449 ARG A C 1
ATOM 3491 O O . ARG A 1 449 ? 7.930 -3.598 7.580 1.00 82.00 449 ARG A O 1
ATOM 3498 N N . GLY A 1 450 ? 9.532 -2.434 6.515 1.00 83.19 450 GLY A N 1
ATOM 3499 C CA . GLY A 1 450 ? 9.472 -3.163 5.239 1.00 83.19 450 GLY A CA 1
ATOM 3500 C C . GLY A 1 450 ? 8.687 -2.415 4.156 1.00 83.19 450 GLY A C 1
ATOM 3501 O O . GLY A 1 450 ? 9.073 -2.481 2.998 1.00 83.19 450 GLY A O 1
ATOM 3502 N N . TYR A 1 451 ? 7.690 -1.609 4.542 1.00 87.88 451 TYR A N 1
ATOM 3503 C CA . TYR A 1 451 ? 6.886 -0.788 3.623 1.00 87.88 451 TYR A CA 1
ATOM 3504 C C . TYR A 1 451 ? 7.255 0.701 3.656 1.00 87.88 451 TYR A C 1
ATOM 3506 O O . TYR A 1 451 ? 6.787 1.473 2.825 1.00 87.88 451 TYR A O 1
ATOM 3514 N N . LEU A 1 452 ? 8.080 1.131 4.616 1.00 85.44 452 LEU A N 1
ATOM 3515 C CA . LEU A 1 452 ? 8.471 2.533 4.776 1.00 85.44 452 LEU A CA 1
ATOM 3516 C C . LEU A 1 452 ? 9.380 3.006 3.638 1.00 85.44 452 LEU A C 1
ATOM 3518 O O . LEU A 1 452 ? 10.443 2.427 3.409 1.00 85.44 452 LEU A O 1
ATOM 3522 N N . ALA A 1 453 ? 8.997 4.120 3.014 1.00 84.62 453 ALA A N 1
ATOM 3523 C CA . ALA A 1 453 ? 9.827 4.810 2.039 1.00 84.62 453 ALA A CA 1
ATOM 3524 C C . ALA A 1 453 ? 11.136 5.312 2.684 1.00 84.62 453 ALA A C 1
ATOM 3526 O O . ALA A 1 453 ? 11.089 5.922 3.765 1.00 84.62 453 ALA A O 1
ATOM 3527 N N . PRO A 1 454 ? 12.305 5.076 2.062 1.00 81.19 454 PRO A N 1
ATOM 3528 C CA . PRO A 1 454 ? 13.598 5.441 2.637 1.00 81.19 454 PRO A CA 1
ATOM 3529 C C . PRO A 1 454 ? 13.732 6.953 2.847 1.00 81.19 454 PRO A C 1
ATOM 3531 O O . PRO A 1 454 ? 14.218 7.392 3.890 1.00 81.19 454 PRO A O 1
ATOM 3534 N N . GLU A 1 455 ? 13.240 7.765 1.913 1.00 81.75 455 GLU A N 1
ATOM 3535 C CA . GLU A 1 455 ? 13.249 9.221 2.016 1.00 81.75 455 GLU A CA 1
ATOM 3536 C C . GLU A 1 455 ? 12.428 9.714 3.212 1.00 81.75 455 GLU A C 1
ATOM 3538 O O . GLU A 1 455 ? 12.875 10.612 3.925 1.00 81.75 455 GLU A O 1
ATOM 3543 N N . TYR A 1 456 ? 11.279 9.093 3.499 1.00 86.06 456 TYR A N 1
ATOM 3544 C CA . TYR A 1 456 ? 10.456 9.438 4.660 1.00 86.06 456 TYR A CA 1
ATOM 3545 C C . TYR A 1 456 ? 11.136 9.017 5.967 1.00 86.06 456 TYR A C 1
ATOM 3547 O O . TYR A 1 456 ? 11.135 9.770 6.945 1.00 86.06 456 TYR A O 1
ATOM 3555 N N . ALA A 1 457 ? 11.767 7.840 5.975 1.00 81.19 457 ALA A N 1
ATOM 3556 C CA . ALA A 1 457 ? 12.494 7.332 7.132 1.00 81.19 457 ALA A CA 1
ATOM 3557 C C . ALA A 1 457 ? 13.681 8.229 7.530 1.00 81.19 457 ALA A C 1
ATOM 3559 O O . ALA A 1 457 ? 13.994 8.328 8.716 1.00 81.19 457 ALA A O 1
ATOM 3560 N N . ILE A 1 458 ? 14.315 8.890 6.555 1.00 81.06 458 ILE A N 1
ATOM 3561 C CA . ILE A 1 458 ? 15.460 9.785 6.767 1.00 81.06 458 ILE A CA 1
ATOM 3562 C C . ILE A 1 458 ? 15.005 11.216 7.080 1.00 81.06 458 ILE A C 1
ATOM 3564 O O . ILE A 1 458 ? 15.479 11.822 8.039 1.00 81.06 458 ILE A O 1
ATOM 3568 N N . SER A 1 459 ? 14.108 11.772 6.264 1.00 83.69 459 SER A N 1
ATOM 3569 C CA . SER A 1 459 ? 13.773 13.204 6.289 1.00 83.69 459 SER A CA 1
ATOM 3570 C C . SER A 1 459 ? 12.650 13.578 7.256 1.00 83.69 459 SER A C 1
ATOM 3572 O O . SER A 1 459 ? 12.497 14.754 7.575 1.00 83.69 459 SER A O 1
ATOM 3574 N N . LEU A 1 460 ? 11.834 12.608 7.695 1.00 87.62 460 LEU A N 1
ATOM 3575 C CA . LEU A 1 460 ? 10.567 12.829 8.409 1.00 87.62 460 LEU A CA 1
ATOM 3576 C C . LEU A 1 460 ? 9.516 13.635 7.618 1.00 87.62 460 LEU A C 1
ATOM 3578 O O . LEU A 1 460 ? 8.473 13.997 8.182 1.00 87.62 460 LEU A O 1
ATOM 3582 N N . GLN A 1 461 ? 9.760 13.885 6.329 1.00 88.31 461 GLN A N 1
ATOM 3583 C CA . GLN A 1 461 ? 8.852 14.572 5.418 1.00 88.31 461 GLN A CA 1
ATOM 3584 C C . GLN A 1 461 ? 7.959 13.546 4.730 1.00 88.31 461 GLN A C 1
ATOM 3586 O O . GLN A 1 461 ? 8.403 12.764 3.893 1.00 88.31 461 GLN A O 1
ATOM 3591 N N . LEU A 1 462 ? 6.692 13.523 5.128 1.00 90.44 462 LEU A N 1
ATOM 3592 C CA . LEU A 1 462 ? 5.706 12.614 4.571 1.00 90.44 462 LEU A CA 1
ATOM 3593 C C . LEU A 1 462 ? 5.063 13.235 3.335 1.00 90.44 462 LEU A C 1
ATOM 3595 O O . LEU A 1 462 ? 4.638 14.384 3.375 1.00 90.44 462 LEU A O 1
ATOM 3599 N N . ASN A 1 463 ? 4.904 12.468 2.267 1.00 91.19 463 ASN A N 1
ATOM 3600 C CA . ASN A 1 463 ? 4.114 12.881 1.113 1.00 91.19 463 ASN A CA 1
ATOM 3601 C C . ASN A 1 463 ? 3.418 11.668 0.479 1.00 91.19 463 ASN A C 1
ATOM 3603 O O . ASN A 1 463 ? 3.622 10.529 0.895 1.00 91.19 463 ASN A O 1
ATOM 3607 N N . GLN A 1 464 ? 2.626 11.907 -0.563 1.00 92.12 464 GLN A N 1
ATOM 3608 C CA . GLN A 1 464 ? 1.924 10.856 -1.309 1.00 92.12 464 GLN A CA 1
ATOM 3609 C C . GLN A 1 464 ? 2.878 9.803 -1.893 1.00 92.12 464 GLN A C 1
ATOM 3611 O O . GLN A 1 464 ? 2.526 8.632 -1.998 1.00 92.12 464 GLN A O 1
ATOM 3616 N N . LYS A 1 465 ? 4.121 10.183 -2.231 1.00 90.25 465 LYS A N 1
ATOM 3617 C CA . LYS A 1 465 ? 5.126 9.244 -2.757 1.00 90.25 465 LYS A CA 1
ATOM 3618 C C . LYS A 1 465 ? 5.542 8.193 -1.731 1.00 90.25 465 LYS A C 1
ATOM 3620 O O . LYS A 1 465 ? 5.955 7.112 -2.139 1.00 90.25 465 LYS A O 1
ATOM 3625 N N . SER A 1 466 ? 5.356 8.472 -0.440 1.00 91.56 466 SER A N 1
ATOM 3626 C CA . SER A 1 466 ? 5.544 7.476 0.614 1.00 91.56 466 SER A CA 1
ATOM 3627 C C . SER A 1 466 ? 4.567 6.303 0.459 1.00 91.56 466 SER A C 1
ATOM 3629 O O . SER A 1 466 ? 5.004 5.158 0.489 1.00 91.56 466 SER A O 1
ATOM 3631 N N . ASP A 1 467 ? 3.282 6.573 0.199 1.00 94.94 467 ASP A N 1
ATOM 3632 C CA . ASP A 1 467 ? 2.286 5.523 -0.074 1.00 94.94 467 ASP A CA 1
ATOM 3633 C C . ASP A 1 467 ? 2.575 4.797 -1.393 1.00 94.94 467 ASP A C 1
ATOM 3635 O O . ASP A 1 467 ? 2.407 3.585 -1.474 1.00 94.94 467 ASP A O 1
ATOM 3639 N N . VAL A 1 468 ? 3.050 5.516 -2.420 1.00 93.69 468 VAL A N 1
ATOM 3640 C CA . VAL A 1 468 ? 3.429 4.917 -3.714 1.00 93.69 468 VAL A CA 1
ATOM 3641 C C . VAL A 1 468 ? 4.567 3.908 -3.542 1.00 93.69 468 VAL A C 1
ATOM 3643 O O . VAL A 1 468 ? 4.531 2.837 -4.143 1.00 93.69 468 VAL A O 1
ATOM 3646 N N . TYR A 1 469 ? 5.564 4.219 -2.709 1.00 90.19 469 TYR A N 1
ATOM 3647 C CA . TYR A 1 469 ? 6.627 3.274 -2.369 1.00 90.19 469 TYR A CA 1
ATOM 3648 C C . TYR A 1 469 ? 6.067 2.044 -1.644 1.00 90.19 469 TYR A C 1
ATOM 3650 O O . TYR A 1 469 ? 6.344 0.916 -2.047 1.00 90.19 469 TYR A O 1
ATOM 3658 N N . SER A 1 470 ? 5.250 2.251 -0.605 1.00 93.31 470 SER A N 1
ATOM 3659 C CA . SER A 1 470 ? 4.624 1.158 0.146 1.00 93.31 470 SER A CA 1
ATOM 3660 C C . SER A 1 470 ? 3.763 0.260 -0.750 1.00 93.31 470 SER A C 1
ATOM 3662 O O . SER A 1 470 ? 3.809 -0.961 -0.628 1.00 93.31 470 SER A O 1
ATOM 3664 N N . PHE A 1 471 ? 3.036 0.848 -1.701 1.00 95.19 471 PHE A N 1
ATOM 3665 C CA . PHE A 1 471 ? 2.270 0.111 -2.700 1.00 95.19 471 PHE A CA 1
ATOM 3666 C C . PHE A 1 471 ? 3.171 -0.680 -3.661 1.00 95.19 471 PHE A C 1
ATOM 3668 O O . PHE A 1 471 ? 2.854 -1.812 -4.001 1.00 95.19 471 PHE A O 1
ATOM 3675 N N . GLY A 1 472 ? 4.344 -0.156 -4.031 1.00 89.62 472 GLY A N 1
ATOM 3676 C CA . GLY A 1 472 ? 5.349 -0.923 -4.775 1.00 89.62 472 GLY A CA 1
ATOM 3677 C C . GLY A 1 472 ? 5.768 -2.215 -4.059 1.00 89.62 472 GLY A C 1
ATOM 3678 O O . GLY A 1 472 ? 5.913 -3.253 -4.697 1.00 89.62 472 GLY A O 1
ATOM 3679 N N . ILE A 1 473 ? 5.881 -2.185 -2.727 1.00 87.69 473 ILE A N 1
ATOM 3680 C CA . ILE A 1 473 ? 6.157 -3.388 -1.924 1.00 87.69 473 ILE A CA 1
ATOM 3681 C C . ILE A 1 473 ? 4.986 -4.381 -1.965 1.00 87.69 473 ILE A C 1
ATOM 3683 O O . ILE A 1 473 ? 5.219 -5.582 -2.076 1.00 87.69 473 ILE A O 1
ATOM 3687 N N . VAL A 1 474 ? 3.737 -3.902 -1.944 1.00 92.06 474 VAL A N 1
ATOM 3688 C CA . VAL A 1 474 ? 2.545 -4.754 -2.133 1.00 92.06 474 VAL A CA 1
ATOM 3689 C C . VAL A 1 474 ? 2.611 -5.495 -3.471 1.00 92.06 474 VAL A C 1
ATOM 3691 O O . VAL A 1 474 ? 2.435 -6.711 -3.502 1.00 92.06 474 VAL A O 1
ATOM 3694 N N . LEU A 1 475 ? 2.939 -4.793 -4.560 1.00 89.88 475 LEU A N 1
ATOM 3695 C CA . LEU A 1 475 ? 3.065 -5.403 -5.888 1.00 89.88 475 LEU A CA 1
ATOM 3696 C C . LEU A 1 475 ? 4.173 -6.468 -5.940 1.00 89.88 475 LEU A C 1
ATOM 3698 O O . LEU A 1 475 ? 3.999 -7.511 -6.571 1.00 89.88 475 LEU A O 1
ATOM 3702 N N . LEU A 1 476 ? 5.298 -6.237 -5.254 1.00 84.25 476 LEU A N 1
ATOM 3703 C CA . LEU A 1 476 ? 6.376 -7.226 -5.150 1.00 84.25 476 LEU A CA 1
ATOM 3704 C C . LEU A 1 476 ? 5.917 -8.500 -4.431 1.00 84.25 476 LEU A C 1
ATOM 3706 O O . LEU A 1 476 ? 6.230 -9.603 -4.885 1.00 84.25 476 LEU A O 1
ATOM 3710 N N . GLU A 1 477 ? 5.156 -8.363 -3.343 1.00 85.44 477 GLU A N 1
ATOM 3711 C CA . GLU A 1 477 ? 4.596 -9.504 -2.611 1.00 85.44 477 GLU A CA 1
ATOM 3712 C C . GLU A 1 477 ? 3.569 -10.283 -3.444 1.00 85.44 477 GLU A C 1
ATOM 3714 O O . GLU A 1 477 ? 3.557 -11.515 -3.412 1.00 85.44 477 GLU A O 1
ATOM 3719 N N . GLU A 1 478 ? 2.743 -9.593 -4.235 1.00 83.06 478 GLU A N 1
ATOM 3720 C CA . GLU A 1 478 ? 1.809 -10.236 -5.163 1.00 83.06 478 GLU A CA 1
ATOM 3721 C C . GLU A 1 478 ? 2.523 -11.014 -6.279 1.00 83.06 478 GLU A C 1
ATOM 3723 O O . GLU A 1 478 ? 2.062 -12.095 -6.666 1.00 83.06 478 GLU A O 1
ATOM 3728 N N . GLY A 1 479 ? 3.644 -10.490 -6.786 1.00 73.69 479 GLY A N 1
ATOM 3729 C CA . GLY A 1 479 ? 4.477 -11.148 -7.797 1.00 73.69 479 GLY A CA 1
ATOM 3730 C C . GLY A 1 479 ? 5.245 -12.359 -7.258 1.00 73.69 479 GLY A C 1
ATOM 3731 O O . GLY A 1 479 ? 5.385 -13.361 -7.958 1.00 73.69 479 GLY A O 1
ATOM 3732 N N . HIS A 1 480 ? 5.680 -12.309 -5.995 1.00 69.31 480 HIS A N 1
ATOM 3733 C CA . HIS A 1 480 ? 6.503 -13.342 -5.357 1.00 69.31 480 HIS A CA 1
ATOM 3734 C C . HIS A 1 480 ? 5.891 -13.836 -4.030 1.00 69.31 480 HIS A C 1
ATOM 3736 O O . HIS A 1 480 ? 6.480 -13.644 -2.964 1.00 69.31 480 HIS A O 1
ATOM 3742 N N . PRO A 1 481 ? 4.756 -14.563 -4.060 1.00 57.25 481 PRO A N 1
ATOM 3743 C CA . PRO A 1 481 ? 4.011 -14.957 -2.853 1.00 57.25 481 PRO A CA 1
ATOM 3744 C C . PRO A 1 481 ? 4.803 -15.849 -1.872 1.00 57.25 481 PRO A C 1
ATOM 3746 O O . PRO A 1 481 ? 4.411 -15.999 -0.717 1.00 57.25 481 PRO A O 1
ATOM 3749 N N . HIS A 1 482 ? 5.930 -16.436 -2.299 1.00 48.16 482 HIS A N 1
ATOM 3750 C CA . HIS A 1 482 ? 6.786 -17.300 -1.473 1.00 48.16 482 HIS A CA 1
ATOM 3751 C C . HIS A 1 482 ? 8.000 -16.595 -0.849 1.00 48.16 482 HIS A C 1
ATOM 3753 O O . HIS A 1 482 ? 8.765 -17.232 -0.115 1.00 48.16 482 HIS A O 1
ATOM 3759 N N . HIS A 1 483 ? 8.201 -15.301 -1.107 1.00 41.97 483 HIS A N 1
ATOM 3760 C CA . HIS A 1 483 ? 9.304 -14.529 -0.537 1.00 41.97 483 HIS A CA 1
ATOM 3761 C C . HIS A 1 483 ? 8.746 -13.366 0.270 1.00 41.97 483 HIS A C 1
ATOM 3763 O O . HIS A 1 483 ? 8.452 -12.313 -0.288 1.00 41.97 483 HIS A O 1
ATOM 3769 N N . PRO A 1 484 ? 8.591 -13.544 1.596 1.00 40.12 484 PRO A N 1
ATOM 3770 C CA . PRO A 1 484 ? 8.272 -12.427 2.457 1.00 40.12 484 PRO A CA 1
ATOM 3771 C C . PRO A 1 484 ? 9.339 -11.355 2.249 1.00 40.12 484 PRO A C 1
ATOM 3773 O O . PRO A 1 484 ? 10.538 -11.652 2.333 1.00 40.12 484 PRO A O 1
ATOM 3776 N N . VAL A 1 485 ? 8.922 -10.101 2.077 1.00 43.22 485 VAL A N 1
ATOM 3777 C CA . VAL A 1 485 ? 9.724 -9.000 2.606 1.00 43.22 485 VAL A CA 1
ATOM 3778 C C . VAL A 1 485 ? 9.732 -9.229 4.110 1.00 43.22 485 VAL A C 1
ATOM 3780 O O . VAL A 1 485 ? 8.801 -8.880 4.829 1.00 43.22 485 VAL A O 1
ATOM 3783 N N . ASP A 1 486 ? 10.718 -9.995 4.563 1.00 38.72 486 ASP A N 1
ATOM 3784 C CA . ASP A 1 486 ? 10.775 -10.501 5.919 1.00 38.72 486 ASP A CA 1
ATOM 3785 C C . ASP A 1 486 ? 10.928 -9.305 6.867 1.00 38.72 486 ASP A C 1
ATOM 3787 O O . ASP A 1 486 ? 12.001 -8.722 7.020 1.00 38.72 486 ASP A O 1
ATOM 3791 N N . THR A 1 487 ? 9.816 -8.890 7.477 1.00 39.94 487 THR A N 1
ATOM 3792 C CA . THR A 1 487 ? 9.753 -7.710 8.354 1.00 39.94 487 THR A CA 1
ATOM 3793 C C . THR A 1 487 ? 10.527 -7.909 9.663 1.00 39.94 487 THR A C 1
ATOM 3795 O O . THR A 1 487 ? 10.689 -6.969 10.448 1.00 39.94 487 THR A O 1
ATOM 3798 N N . THR A 1 488 ? 11.062 -9.115 9.879 1.00 32.44 488 THR A N 1
ATOM 3799 C CA . THR A 1 488 ? 11.836 -9.513 11.057 1.00 32.44 488 THR A CA 1
ATOM 3800 C C . THR A 1 488 ? 13.239 -10.037 10.751 1.00 32.44 488 THR A C 1
ATOM 3802 O O . THR A 1 488 ? 14.045 -10.139 11.680 1.00 32.44 488 THR A O 1
ATOM 3805 N N . THR A 1 489 ? 13.585 -10.283 9.485 1.00 31.59 489 THR A N 1
ATOM 3806 C CA . THR A 1 489 ? 14.888 -10.849 9.107 1.00 31.59 489 THR A CA 1
ATOM 3807 C C . THR A 1 489 ? 15.510 -10.051 7.956 1.00 31.59 489 THR A C 1
ATOM 3809 O O . THR A 1 489 ? 14.878 -9.882 6.919 1.00 31.59 489 THR A O 1
ATOM 3812 N N . PRO A 1 490 ? 16.754 -9.551 8.073 1.00 30.20 490 PRO A N 1
ATOM 3813 C CA . PRO A 1 490 ? 17.401 -8.846 6.972 1.00 30.20 490 PRO A CA 1
ATOM 3814 C C . PRO A 1 490 ? 17.598 -9.805 5.799 1.00 30.20 490 PRO A C 1
ATOM 3816 O O . PRO A 1 490 ? 18.202 -10.862 5.987 1.00 30.20 490 PRO A O 1
ATOM 3819 N N . GLN A 1 491 ? 17.064 -9.414 4.637 1.00 30.77 491 GLN A N 1
ATOM 3820 C CA . GLN A 1 491 ? 17.262 -9.976 3.296 1.00 30.77 491 GLN A CA 1
ATOM 3821 C C . GLN A 1 491 ? 18.064 -11.285 3.267 1.00 30.77 491 GLN A C 1
ATOM 3823 O O . GLN A 1 491 ? 19.299 -11.297 3.226 1.00 30.77 491 GLN A O 1
ATOM 3828 N N . ARG A 1 492 ? 17.349 -12.415 3.229 1.00 23.52 492 ARG A N 1
ATOM 3829 C CA . ARG A 1 492 ? 17.936 -13.651 2.713 1.00 23.52 492 ARG A CA 1
ATOM 3830 C C . ARG A 1 492 ? 18.313 -13.404 1.256 1.00 23.52 492 ARG A C 1
ATOM 3832 O O . ARG A 1 492 ? 17.445 -13.159 0.427 1.00 23.52 492 ARG A O 1
ATOM 3839 N N . ARG A 1 493 ? 19.614 -13.492 0.973 1.00 26.55 493 ARG A N 1
ATOM 3840 C CA . ARG A 1 493 ? 20.145 -13.676 -0.379 1.00 26.55 493 ARG A CA 1
ATOM 3841 C C . ARG A 1 493 ? 19.364 -14.800 -1.058 1.00 26.55 493 ARG A C 1
ATOM 3843 O O . ARG A 1 493 ? 19.242 -15.882 -0.482 1.00 26.55 493 ARG A O 1
ATOM 3850 N N . GLN A 1 494 ? 18.881 -14.541 -2.261 1.00 25.97 494 GLN A N 1
ATOM 3851 C CA . GLN A 1 494 ? 18.539 -15.588 -3.209 1.00 25.97 494 GLN A CA 1
ATOM 3852 C C . GLN A 1 494 ? 19.478 -15.508 -4.400 1.00 25.97 494 GLN A C 1
ATOM 3854 O O . GLN A 1 494 ? 20.070 -14.461 -4.658 1.00 25.97 494 GLN A O 1
ATOM 3859 N N . HIS A 1 495 ? 19.710 -16.694 -4.943 1.00 29.45 495 HIS A N 1
ATOM 3860 C CA . HIS A 1 495 ? 20.885 -17.126 -5.683 1.00 29.45 495 HIS A CA 1
ATOM 3861 C C . HIS A 1 495 ? 20.927 -16.660 -7.129 1.00 29.45 495 HIS A C 1
ATOM 3863 O O . HIS A 1 495 ? 19.839 -16.524 -7.725 1.00 29.45 495 HIS A O 1
#

Secondary structure (DSSP, 8-state):
--S-EE--SSTT--EEEEEEE---BTTBSS--EEEEEEEEB-S---TT---EEEEEETTEE-SS-EEPPBT-EEEEE-SS-B-S-SEEEEEEEE-TT-SS--EESEEEEEE---TT-PPSPHHHHHHHHHHHHHHT--SS--S-SSSSGGGPPTTEEEE--TTS--EEEEEE-TTS--EEEPPHHHHHHHSSSS-EEE--S-TEEESSTTS---PPPPPPP---SSSHHHHHHHHHHHHHHHHHHHHHHTTS---------SSSTTTTEEEPHHHHHHHTTTT--EEEEETTEEEEEEE-TT--EEEEEEEPTT-HHHHHHHHHHHHHHTT---TTB--EEEEEEETTEEEEEEE--TTEEHHHHHHT-STTPPPPPHHHHHHHHHHHHHHHHIIIIISSS-EE-S--SGGGEEE-TT--EEE--GGG-EE-SSTT-S-EE-SS--S-TTTS-HHHHHH-EE-HHHHHHHHHHHHHHHH-TTS---TTS------

pLDDT: mean 77.6, std 17.29, range [23.52, 97.88]

Foldseek 3Di:
DFQKDWFPPPPPDLKDKDKDFDDADPVGNKFFKKKKFKDAAQDDDDPQAFFWKWKAKPNRIDPGIDGHDHLDMDIDMDPDGDTDDRMIMIMIGGDPSHPGHHMTRDMDMDTDDDPVQPAAPVLQVVLVVVVCVQFVDPWLPDDGQCPPVVSHTPQWDWDDDPPDHIYTQEGEQAQVLGAEERDPSNVVQVVPHNYYYHNYNRPHYDDDPVPDDDDDDDDDDDDDPPPPVVVVVVVVVVVVVVVVVVVVVVVDDDDDDDDDDDDVLQAADEDEVVQVCVFQVNQPAWPDQDPQATWGWGADPVRFTKIKGKGDLPDPLNVLLLVQCSVPLSPDDDPQAWHFSYWYDHPSITITITHDQVVAFQLCLLQCPDVPRDRDDSSLLSQLLSSNVVQLCCQAPVDVQHKAQQADARNQWGHHPVRRTHGHRSSPMDGDPHNPDQWDQDPARDYQQLLADPCCNPRVTDDSVRNVSSSVSRVVCSVPSPDPSPSPDPDDDDD

Sequence (495 aa):
MQTAIIASNDSRNQTIDFSWDVEPNHAYPVPGCIGILYVAELQILASNDVREFNVIANGKKNKLPYTLEYLVADAISNREPHHGYNQYNYTMIATANSTLPPIINAFEFFSVISTANVGTESQDVSAINAIKAQYHVKKNWMGDPCAPKNFAWDGLTCSYAISGRPRITSIDLTANQLSGSIPPGLLKRTQGGPLVIRYGNNPSLCSSNSSCQLTKKKTNSMLATYIVVPVFVVLLIGALVVRLIFIVRKRKGLARGSHGHGQHELENRQFTYRELKVITDNFKVVLGQGGFGTVYEGFLHDGTHVAVKLLSQSSSQGIKEFSTEAQTLTKIHHKNLISLIGYCKDGKYLALVYEHMSEGNLEDKLRGKDSNVVPLAWRQRLRIALESAEGLDYLHKACSPPFVHRDVKTSNILLNANLEAKVADFGLMKAFNHDDDTHVSTARVIGTRGYLAPEYAISLQLNQKSDVYSFGIVLLEEGHPHHPVDTTTPQRRQH

Organism: Triticum aestivum (NCBI:txid4565)

InterPro domains:
  IPR000719 Protein kinase domain [PS50011] (281-495)
  IPR000719 Protein kinase domain [SM00220] (281-485)
  IPR001245 Serine-threonine/tyrosine-protein kinase, catalytic domain [PF07714] (284-477)
  IPR008271 Serine/threonine-protein kinase, active site [PS00108] (403-415)
  IPR011009 Protein kinase-like domain superfamily [SSF56112] (264-490)
  IPR017441 Protein kinase, ATP binding site [PS00107] (287-309)
  IPR024788 Malectin-like domain [PF12819] (1-112)
  IPR032675 Leucine-rich repeat domain superfamily [G3DSA:3.80.10.10] (125-205)